Protein 1SH7 (pdb70)

Sequence (555 aa):
QSNAIWGLDRIDQRNLPLDRNYNANFDGFGVTAYVIDTGVNNNHEEFGGRSVSGYDFVDNDADSSDCNGHGTHVAGTIGGSQYGVAKNVNIVGVRVLSCSGSGTTSGVISGVDWVAQNASGPSVANMSLGGGQSTALDSAVQGAIQSGVSFMLAAGNSNADACNTSPARVPSGVTVGSTTSSDSRSSFSNWGSCVDLFAPGSQIKSAWYDGGYKTISGTSMATPHVAGVAALYLQENNGLTPLQLTGLLNSRASENKVSDTRGTTNKLLYSLADSGCEPDCQSNAIWGLDRIDQRNLPLDRNYNANFDGFGVTAYVIDTGVNNNHEEFGGRSVSGYDFVDNDADSSDCNGHGTHVAGTIGGSQYGVAKNVNIVGVRVLSCSGSGTTSGVISGVDWVAQNASGPSVANMSLGGGQSTALDSAVQGAIQSGVSFMLAAGNSNADACNTSPARVPSGVTVGSTTSSDSRSSFSNWGSCVDLFAPGSQIKSAWYDGGYKTISGTSMATPHVAGVAALYLQENNGLTPLQLLTGLLNSRASENKVSDTRGTTNKLLYSLAD

B-factor: mean 14.96, std 6.91, range [2.0, 57.79]

Structure (mmCIF, N/CA/C/O backbone):
data_1SH7
#
_entry.id   1SH7
#
_cell.length_a   43.212
_cell.length_b   36.881
_cell.length_c   140.488
_cell.angle_alpha   90.00
_cell.angle_beta   97.80
_cell.angle_gamma   90.00
#
_symmetry.space_group_name_H-M   'P 1 21 1'
#
loop_
_entity.id
_entity.type
_entity.pdbx_description
1 polymer 'extracellular subtilisin-like serine proteinase'
2 non-polymer 'CALCIUM ION'
3 non-polymer 'phenylmethanesulfonic acid'
4 water water
#
loop_
_atom_site.group_PDB
_atom_site.id
_atom_site.type_symbol
_atom_site.label_atom_id
_atom_site.label_alt_id
_atom_site.label_comp_id
_atom_site.label_asym_id
_atom_site.label_entity_id
_atom_site.label_seq_id
_atom_site.pdbx_PDB_ins_code
_atom_site.Cartn_x
_atom_site.Cartn_y
_atom_site.Cartn_z
_atom_site.occupancy
_atom_site.B_iso_or_equiv
_atom_site.auth_seq_id
_atom_site.auth_comp_id
_atom_site.auth_asym_id
_atom_site.auth_atom_id
_atom_site.pdbx_PDB_model_num
ATOM 1 N N . GLN A 1 1 ? -21.534 -4.564 41.388 0.50 28.54 1 GLN A N 1
ATOM 2 C CA . GLN A 1 1 ? -23.001 -4.476 41.700 0.50 28.69 1 GLN A CA 1
ATOM 3 C C . GLN A 1 1 ? -23.533 -5.807 42.257 0.50 28.39 1 GLN A C 1
ATOM 4 O O . GLN A 1 1 ? -23.650 -5.961 43.465 1.00 27.80 1 GLN A O 1
ATOM 10 N N . SER A 1 2 ? -23.880 -6.746 41.371 0.50 28.00 2 SER A N 1
ATOM 11 C CA . SER A 1 2 ? -24.212 -8.123 41.764 0.50 27.61 2 SER A CA 1
ATOM 12 C C . SER A 1 2 ? -23.091 -9.028 41.275 0.50 26.64 2 SER A C 1
ATOM 13 O O . SER A 1 2 ? -22.206 -8.562 40.553 0.50 27.84 2 SER A O 1
ATOM 16 N N . ASN A 1 3 ? -23.119 -10.307 41.659 1.00 25.11 3 ASN A N 1
ATOM 17 C CA . ASN A 1 3 ? -21.969 -11.198 41.494 1.00 24.12 3 ASN A CA 1
ATOM 18 C C . ASN A 1 3 ? -20.722 -10.621 42.250 1.00 21.60 3 ASN A C 1
ATOM 19 O O . ASN A 1 3 ? -19.559 -10.872 41.858 1.00 21.07 3 ASN A O 1
ATOM 24 N N . ALA A 1 4 ? -20.971 -9.834 43.306 1.00 18.57 4 ALA A N 1
ATOM 25 C CA . ALA A 1 4 ? -19.900 -9.108 43.964 1.00 16.29 4 ALA A CA 1
ATOM 26 C C . ALA A 1 4 ? -19.003 -10.090 44.679 1.00 14.40 4 ALA A C 1
ATOM 27 O O . ALA A 1 4 ? -19.463 -11.091 45.195 1.00 13.36 4 ALA A O 1
ATOM 29 N N . ILE A 1 5 ? -17.710 -9.817 44.652 1.00 12.33 5 ILE A N 1
ATOM 30 C CA . ILE A 1 5 ? -16.743 -10.615 45.369 1.00 11.66 5 ILE A CA 1
ATOM 31 C C . ILE A 1 5 ? -16.921 -10.330 46.840 1.00 10.80 5 ILE A C 1
ATOM 32 O O . ILE A 1 5 ? -17.528 -9.311 47.223 1.00 10.57 5 ILE A O 1
ATOM 37 N N . TRP A 1 6 ? -16.431 -11.242 47.670 1.00 10.67 6 TRP A N 1
ATOM 38 C CA . TRP A 1 6 ? -16.924 -11.293 49.062 1.00 10.54 6 TRP A CA 1
ATOM 39 C C . TRP A 1 6 ? -16.551 -10.097 49.916 1.00 9.86 6 TRP A C 1
ATOM 40 O O . TRP A 1 6 ? -17.309 -9.730 50.786 1.00 10.17 6 TRP A O 1
ATOM 51 N N . GLY A 1 7 ? -15.377 -9.520 49.707 1.00 11.41 7 GLY A N 1
ATOM 52 C CA . GLY A 1 7 ? -14.909 -8.379 50.512 1.00 10.70 7 GLY A CA 1
ATOM 53 C C . GLY A 1 7 ? -15.814 -7.178 50.359 1.00 11.15 7 GLY A C 1
ATOM 54 O O . GLY A 1 7 ? -16.277 -6.573 51.345 1.00 11.00 7 GLY A O 1
ATOM 55 N N . LEU A 1 8 ? -16.122 -6.867 49.100 1.00 10.34 8 LEU A N 1
ATOM 56 C CA . LEU A 1 8 ? -17.049 -5.799 48.796 1.00 10.31 8 LEU A CA 1
ATOM 57 C C . LEU A 1 8 ? -18.437 -6.134 49.341 1.00 10.26 8 LEU A C 1
ATOM 58 O O . LEU A 1 8 ? -19.112 -5.292 49.947 1.00 9.48 8 LEU A O 1
ATOM 63 N N . ASP A 1 9 ? -18.848 -7.377 49.115 1.00 10.33 9 ASP A N 1
ATOM 64 C CA . ASP A 1 9 ? -20.121 -7.914 49.576 1.00 10.31 9 ASP A CA 1
ATOM 65 C C . ASP A 1 9 ? -20.278 -7.740 51.094 1.00 10.46 9 ASP A C 1
ATOM 66 O O . ASP A 1 9 ? -21.348 -7.352 51.583 1.00 11.19 9 ASP A O 1
ATOM 71 N N . ARG A 1 10 ? -19.221 -8.015 51.837 1.00 9.33 10 ARG A N 1
ATOM 72 C CA . ARG A 1 10 ? -19.263 -7.921 53.286 1.00 9.32 10 ARG A CA 1
ATOM 73 C C . ARG A 1 10 ? -19.416 -6.502 53.871 1.00 8.91 10 ARG A C 1
ATOM 74 O O . ARG A 1 10 ? -20.028 -6.342 54.913 1.00 8.52 10 ARG A O 1
ATOM 82 N N . ILE A 1 11 ? -18.839 -5.492 53.238 1.00 9.30 11 ILE A N 1
ATOM 83 C CA . ILE A 1 11 ? -18.640 -4.220 53.920 1.00 10.34 11 ILE A CA 1
ATOM 84 C C . ILE A 1 11 ? -19.860 -3.316 53.823 1.00 10.83 11 ILE A C 1
ATOM 85 O O . ILE A 1 11 ? -19.904 -2.339 54.529 1.00 10.74 11 ILE A O 1
ATOM 90 N N . ASP A 1 12 ? -20.835 -3.652 52.966 1.00 11.45 12 ASP A N 1
ATOM 91 C CA . ASP A 1 12 ? -22.102 -2.901 52.878 1.00 11.33 12 ASP A CA 1
ATOM 92 C C . ASP A 1 12 ? -23.265 -3.484 53.713 1.00 11.32 12 ASP A C 1
ATOM 93 O O . ASP A 1 12 ? -24.425 -3.139 53.456 1.00 12.06 12 ASP A O 1
ATOM 98 N N . GLN A 1 13 ? -22.951 -4.348 54.684 1.00 10.88 13 GLN A N 1
ATOM 99 C CA . GLN A 1 13 ? -23.954 -5.010 55.524 1.00 10.50 13 GLN A CA 1
ATOM 100 C C . GLN A 1 13 ? -23.371 -5.349 56.878 1.00 10.48 13 GLN A C 1
ATOM 101 O O . GLN A 1 13 ? -22.145 -5.489 57.048 1.00 8.61 13 GLN A O 1
ATOM 107 N N . ARG A 1 14 ? -24.268 -5.439 57.851 1.00 10.49 14 ARG A N 1
ATOM 108 C CA . ARG A 1 14 ? -23.907 -5.636 59.245 1.00 10.69 14 ARG A CA 1
ATOM 109 C C . ARG A 1 14 ? -23.578 -7.094 59.544 1.00 10.21 14 ARG A C 1
ATOM 110 O O . ARG A 1 14 ? -22.598 -7.382 60.191 1.00 9.04 14 ARG A O 1
ATOM 118 N N . ASN A 1 15 ? -24.414 -8.021 59.061 1.00 10.41 15 ASN A N 1
ATOM 119 C CA . ASN A 1 15 ? -24.361 -9.399 59.518 1.00 10.34 15 ASN A CA 1
ATOM 120 C C . ASN A 1 15 ? -24.199 -10.388 58.380 1.00 9.94 15 ASN A C 1
ATOM 121 O O . ASN A 1 15 ? -24.563 -10.116 57.264 1.00 9.34 15 ASN A O 1
ATOM 126 N N . LEU A 1 16 ? -23.674 -11.561 58.667 1.00 10.59 16 LEU A N 1
ATOM 127 C CA . LEU A 1 16 ? -23.750 -12.644 57.688 1.00 12.13 16 LEU A CA 1
ATOM 128 C C . LEU A 1 16 ? -25.207 -13.156 57.730 1.00 12.98 16 LEU A C 1
ATOM 129 O O . LEU A 1 16 ? -25.898 -12.915 58.721 1.00 13.24 16 LEU A O 1
ATOM 134 N N . PRO A 1 17 ? -25.687 -13.835 56.692 1.00 14.34 17 PRO A N 1
ATOM 135 C CA . PRO A 1 17 ? -24.905 -14.236 55.510 1.00 14.37 17 PRO A CA 1
ATOM 136 C C . PRO A 1 17 ? -24.682 -13.143 54.476 1.00 13.28 17 PRO A C 1
ATOM 137 O O . PRO A 1 17 ? -25.430 -12.155 54.439 1.00 14.69 17 PRO A O 1
ATOM 141 N N . LEU A 1 18 ? -23.663 -13.327 53.629 1.00 12.76 18 LEU A N 1
ATOM 142 C CA . LEU A 1 18 ? -23.440 -12.504 52.440 1.00 12.63 18 LEU A CA 1
ATOM 143 C C . LEU A 1 18 ? -24.620 -12.569 51.479 1.00 12.62 18 LEU A C 1
ATOM 144 O O . LEU A 1 18 ? -25.325 -13.568 51.426 1.00 11.86 18 LEU A O 1
ATOM 149 N N . ASP A 1 19 ? -24.881 -11.497 50.742 1.00 12.24 19 ASP A N 1
ATOM 150 C CA . ASP A 1 19 ? -26.004 -11.484 49.790 1.00 13.12 19 ASP A CA 1
ATOM 151 C C . ASP A 1 19 ? -25.591 -11.329 48.330 1.00 13.48 19 ASP A C 1
ATOM 152 O O . ASP A 1 19 ? -26.441 -11.126 47.450 1.00 12.75 19 ASP A O 1
ATOM 157 N N . ARG A 1 20 ? -24.291 -11.465 48.081 1.00 13.45 20 ARG A N 1
ATOM 158 C CA . ARG A 1 20 ? -23.695 -11.341 46.758 1.00 14.42 20 ARG A CA 1
ATOM 159 C C . ARG A 1 20 ? -23.870 -9.962 46.100 1.00 14.00 20 ARG A C 1
ATOM 160 O O . ARG A 1 20 ? -23.777 -9.818 44.895 1.00 15.37 20 ARG A O 1
ATOM 168 N N . ASN A 1 21 ? -24.120 -8.946 46.911 1.00 13.84 21 ASN A N 1
ATOM 169 C CA . ASN A 1 21 ? -24.370 -7.610 46.415 1.00 14.24 21 ASN A CA 1
ATOM 170 C C . ASN A 1 21 ? -23.447 -6.651 47.132 1.00 12.50 21 ASN A C 1
ATOM 171 O O . ASN A 1 21 ? -23.210 -6.809 48.337 1.00 12.35 21 ASN A O 1
ATOM 176 N N . TYR A 1 22 ? -22.914 -5.685 46.394 1.00 11.83 22 TYR A N 1
ATOM 177 C CA . TYR A 1 22 ? -22.225 -4.519 46.979 1.00 11.88 22 TYR A CA 1
ATOM 178 C C . TYR A 1 22 ? -23.004 -3.262 46.543 1.00 11.86 22 TYR A C 1
ATOM 179 O O . TYR A 1 22 ? -22.995 -2.883 45.375 1.00 11.20 22 TYR A O 1
ATOM 188 N N . ASN A 1 23 ? -23.650 -2.637 47.509 1.00 12.35 23 ASN A N 1
ATOM 189 C CA . ASN A 1 23 ? -24.446 -1.448 47.312 1.00 13.37 23 ASN A CA 1
ATOM 190 C C . ASN A 1 23 ? -23.587 -0.265 47.707 1.00 13.65 23 ASN A C 1
ATOM 191 O O . ASN A 1 23 ? -22.839 -0.331 48.665 1.00 11.79 23 ASN A O 1
ATOM 196 N N . ALA A 1 24 ? -23.713 0.818 46.972 1.00 13.38 24 ALA A N 1
ATOM 197 C CA . ALA A 1 24 ? -22.948 2.040 47.255 1.00 14.15 24 ALA A CA 1
ATOM 198 C C . ALA A 1 24 ? -23.784 3.281 46.894 1.00 14.06 24 ALA A C 1
ATOM 199 O O . ALA A 1 24 ? -24.539 3.289 45.910 1.00 12.96 24 ALA A O 1
ATOM 201 N N . ASN A 1 25 ? -23.618 4.311 47.705 1.00 14.11 25 ASN A N 1
ATOM 202 C CA . ASN A 1 25 ? -24.250 5.616 47.520 1.00 14.87 25 ASN A CA 1
ATOM 203 C C . ASN A 1 25 ? -23.264 6.674 46.981 1.00 14.93 25 ASN A C 1
ATOM 204 O O . ASN A 1 25 ? -23.644 7.766 46.568 1.00 14.61 25 ASN A O 1
ATOM 209 N N . PHE A 1 26 ? -21.983 6.327 47.005 1.00 14.64 26 PHE A N 1
ATOM 210 C CA . PHE A 1 26 ? -20.903 7.195 46.572 1.00 14.24 26 PHE A CA 1
ATOM 211 C C . PHE A 1 26 ? -19.916 6.316 45.820 1.00 13.52 26 PHE A C 1
ATOM 212 O O . PHE A 1 26 ? -19.960 5.090 45.924 1.00 12.07 26 PHE A O 1
ATOM 220 N N . ASP A 1 27 ? -19.028 6.942 45.071 1.00 12.78 27 ASP A N 1
ATOM 221 C CA . ASP A 1 27 ? -17.988 6.198 44.338 1.00 13.44 27 ASP A CA 1
ATOM 222 C C . ASP A 1 27 ? -16.568 6.824 44.356 1.00 12.58 27 ASP A C 1
ATOM 223 O O . ASP A 1 27 ? -15.708 6.375 43.644 1.00 12.52 27 ASP A O 1
ATOM 228 N N . GLY A 1 28 ? -16.330 7.846 45.164 1.00 12.79 28 GLY A N 1
ATOM 229 C CA . GLY A 1 28 ? -14.989 8.414 45.289 1.00 13.07 28 GLY A CA 1
ATOM 230 C C . GLY A 1 28 ? -14.735 9.494 44.271 1.00 13.19 28 GLY A C 1
ATOM 231 O O . GLY A 1 28 ? -13.631 10.036 44.183 1.00 12.49 28 GLY A O 1
ATOM 232 N N . PHE A 1 29 ? -15.769 9.836 43.509 1.00 14.63 29 PHE A N 1
ATOM 233 C CA . PHE A 1 29 ? -15.665 10.955 42.563 1.00 15.80 29 PHE A CA 1
ATOM 234 C C . PHE A 1 29 ? -15.119 12.232 43.258 1.00 14.71 29 PHE A C 1
ATOM 235 O O . PHE A 1 29 ? -15.574 12.632 44.320 1.00 14.19 29 PHE A O 1
ATOM 243 N N . GLY A 1 30 ? -14.098 12.818 42.661 1.00 14.03 30 GLY A N 1
ATOM 244 C CA . GLY A 1 30 ? -13.458 14.008 43.209 1.00 14.59 30 GLY A CA 1
ATOM 245 C C . GLY A 1 30 ? -12.510 13.770 44.369 1.00 14.24 30 GLY A C 1
ATOM 246 O O . GLY A 1 30 ? -12.116 14.721 45.024 1.00 14.76 30 GLY A O 1
ATOM 247 N N . VAL A 1 31 ? -12.160 12.512 44.633 1.00 13.10 31 VAL A N 1
ATOM 248 C CA . VAL A 1 31 ? -11.278 12.147 45.734 1.00 13.02 31 VAL A CA 1
ATOM 249 C C . VAL A 1 31 ? -10.073 11.431 45.113 1.00 12.92 31 VAL A C 1
ATOM 250 O O . VAL A 1 31 ? -10.163 10.857 44.016 1.00 13.03 31 VAL A O 1
ATOM 254 N N . THR A 1 32 ? -8.924 11.533 45.760 1.00 12.88 32 THR A N 1
ATOM 255 C CA . THR A 1 32 ? -7.722 10.932 45.234 1.00 11.49 32 THR A CA 1
ATOM 256 C C . THR A 1 32 ? -7.141 10.021 46.318 1.00 11.28 32 THR A C 1
ATOM 257 O O . THR A 1 32 ? -7.028 10.432 47.468 1.00 11.98 32 THR A O 1
ATOM 261 N N . ALA A 1 33 ? -6.793 8.799 45.929 1.00 10.82 33 ALA A N 1
ATOM 262 C CA . ALA A 1 33 ? -6.138 7.845 46.816 1.00 10.86 33 ALA A CA 1
ATOM 263 C C . ALA A 1 33 ? -4.705 7.715 46.370 1.00 10.59 33 ALA A C 1
ATOM 264 O O . ALA A 1 33 ? -4.469 7.399 45.202 1.00 8.99 33 ALA A O 1
ATOM 266 N N . TYR A 1 34 ? -3.781 7.935 47.315 1.00 10.42 34 TYR A N 1
ATOM 267 C CA . TYR A 1 34 ? -2.351 7.830 47.080 1.00 10.51 34 TYR A CA 1
ATOM 268 C C . TYR A 1 34 ? -1.893 6.458 47.557 1.00 10.62 34 TYR A C 1
ATOM 269 O O . TYR A 1 34 ? -2.010 6.151 48.740 1.00 10.85 34 TYR A O 1
ATOM 278 N N . VAL A 1 35 ? -1.407 5.635 46.629 1.00 10.14 35 VAL A N 1
ATOM 279 C CA . VAL A 1 35 ? -1.057 4.252 46.914 1.00 10.22 35 VAL A CA 1
ATOM 280 C C . VAL A 1 35 ? 0.438 4.145 47.054 1.00 9.85 35 VAL A C 1
ATOM 281 O O . VAL A 1 35 ? 1.167 4.271 46.063 1.00 10.06 35 VAL A O 1
ATOM 285 N N . ILE A 1 36 ? 0.898 4.000 48.304 1.00 9.75 36 ILE A N 1
ATOM 286 C CA . ILE A 1 36 ? 2.320 4.016 48.632 1.00 9.75 36 ILE A CA 1
ATOM 287 C C . ILE A 1 36 ? 2.721 2.552 48.702 1.00 10.42 36 ILE A C 1
ATOM 288 O O . ILE A 1 36 ? 2.420 1.858 49.650 1.00 9.01 36 ILE A O 1
ATOM 293 N N . ASP A 1 37 ? 3.383 2.082 47.666 1.00 9.93 37 ASP A N 1
ATOM 294 C CA . ASP A 1 37 ? 3.511 0.649 47.471 1.00 11.46 37 ASP A CA 1
ATOM 295 C C . ASP A 1 37 ? 4.554 0.333 46.382 1.00 11.70 37 ASP A C 1
ATOM 296 O O . ASP A 1 37 ? 5.521 1.082 46.231 1.00 10.32 37 ASP A O 1
ATOM 301 N N . THR A 1 38 ? 4.339 -0.756 45.624 1.00 11.65 38 THR A N 1
ATOM 302 C CA . THR A 1 38 ? 5.263 -1.177 44.576 1.00 11.50 38 THR A CA 1
ATOM 303 C C . THR A 1 38 ? 5.034 -0.489 43.245 1.00 11.28 38 THR A C 1
ATOM 304 O O . THR A 1 38 ? 5.624 -0.866 42.230 1.00 12.62 38 THR A O 1
ATOM 308 N N . GLY A 1 39 ? 4.148 0.496 43.228 1.00 11.08 39 GLY A N 1
ATOM 309 C CA . GLY A 1 39 ? 3.716 1.136 42.020 1.00 9.98 39 GLY A CA 1
ATOM 310 C C . GLY A 1 39 ? 2.297 0.722 41.689 1.00 10.70 39 GLY A C 1
ATOM 311 O O . GLY A 1 39 ? 1.692 -0.080 42.404 1.00 10.34 39 GLY A O 1
ATOM 312 N N . VAL A 1 40 ? 1.765 1.268 40.597 1.00 11.31 40 VAL A N 1
ATOM 313 C CA . VAL A 1 40 ? 0.437 0.883 40.064 1.00 11.75 40 VAL A CA 1
ATOM 314 C C . VAL A 1 40 ? 0.566 0.806 38.532 1.00 12.56 40 VAL A C 1
ATOM 315 O O . VAL A 1 40 ? 1.165 1.694 37.901 1.00 13.29 40 VAL A O 1
ATOM 319 N N . ASN A 1 41 ? 0.001 -0.247 37.947 1.00 12.59 41 ASN A N 1
ATOM 320 C CA . ASN A 1 41 ? -0.147 -0.372 36.508 1.00 12.98 41 ASN A CA 1
ATOM 321 C C . ASN A 1 41 ? -1.262 0.576 36.070 1.00 13.15 41 ASN A C 1
ATOM 322 O O . ASN A 1 41 ? -2.431 0.255 36.175 1.00 12.80 41 ASN A O 1
ATOM 327 N N . ASN A 1 42 ? -0.882 1.781 35.637 1.00 14.35 42 ASN A N 1
ATOM 328 C CA . ASN A 1 42 ? -1.865 2.801 35.210 1.00 15.17 42 ASN A CA 1
ATOM 329 C C . ASN A 1 42 ? -2.736 2.359 34.044 1.00 16.09 42 ASN A C 1
ATOM 330 O O . ASN A 1 42 ? -3.870 2.812 33.913 1.00 18.18 42 ASN A O 1
ATOM 335 N N . ASN A 1 43 ? -2.232 1.452 33.228 1.00 17.07 43 ASN A N 1
ATOM 336 C CA . ASN A 1 43 ? -2.963 0.986 32.065 1.00 17.61 43 ASN A CA 1
ATOM 337 C C . ASN A 1 43 ? -3.931 -0.185 32.329 1.00 17.32 43 ASN A C 1
ATOM 338 O O . ASN A 1 43 ? -4.602 -0.649 31.408 1.00 17.37 43 ASN A O 1
ATOM 343 N N . HIS A 1 44 ? -4.009 -0.653 33.573 1.00 15.44 44 HIS A N 1
ATOM 344 C CA . HIS A 1 44 ? -4.884 -1.763 33.891 1.00 14.02 44 HIS A CA 1
ATOM 345 C C . HIS A 1 44 ? -6.339 -1.391 33.568 1.00 13.89 44 HIS A C 1
ATOM 346 O O . HIS A 1 44 ? -6.772 -0.264 33.826 1.00 14.14 44 HIS A O 1
ATOM 353 N N . GLU A 1 45 ? -7.100 -2.338 33.029 1.00 14.68 45 GLU A N 1
ATOM 354 C CA . GLU A 1 45 ? -8.483 -2.044 32.607 1.00 15.08 45 GLU A CA 1
ATOM 355 C C . GLU A 1 45 ? -9.395 -1.657 33.760 1.00 14.87 45 GLU A C 1
ATOM 356 O O . GLU A 1 45 ? -10.426 -1.012 33.572 1.00 15.39 45 GLU A O 1
ATOM 362 N N . GLU A 1 46 ? -9.041 -2.068 34.960 1.00 14.67 46 GLU A N 1
ATOM 363 C CA . GLU A 1 46 ? -9.851 -1.749 36.138 1.00 14.75 46 GLU A CA 1
ATOM 364 C C . GLU A 1 46 ? -9.918 -0.264 36.424 1.00 14.81 46 GLU A C 1
ATOM 365 O O . GLU A 1 46 ? -10.851 0.199 37.079 1.00 15.48 46 GLU A O 1
ATOM 371 N N . PHE A 1 47 ? -8.923 0.501 35.970 1.00 14.15 47 PHE A N 1
ATOM 372 C CA . PHE A 1 47 ? -8.901 1.891 36.336 1.00 15.11 47 PHE A CA 1
ATOM 373 C C . PHE A 1 47 ? -9.581 2.813 35.333 1.00 15.41 47 PHE A C 1
ATOM 374 O O . PHE A 1 47 ? -9.929 3.923 35.700 1.00 15.95 47 PHE A O 1
ATOM 382 N N . GLY A 1 48 ? -9.769 2.374 34.090 1.00 16.50 48 GLY A N 1
ATOM 383 C CA . GLY A 1 48 ? -10.400 3.210 33.081 1.00 16.77 48 GLY A CA 1
ATOM 384 C C . GLY A 1 48 ? -9.824 4.626 33.000 1.00 16.92 48 GLY A C 1
ATOM 385 O O . GLY A 1 48 ? -10.580 5.610 32.949 1.00 17.87 48 GLY A O 1
ATOM 386 N N . GLY A 1 49 ? -8.496 4.749 33.046 1.00 15.82 49 GLY A N 1
ATOM 387 C CA . GLY A 1 49 ? -7.855 6.049 32.994 1.00 15.65 49 GLY A CA 1
ATOM 388 C C . GLY A 1 49 ? -7.756 6.878 34.266 1.00 15.26 49 GLY A C 1
ATOM 389 O O . GLY A 1 49 ? -7.105 7.925 34.256 1.00 15.24 49 GLY A O 1
ATOM 390 N N . ARG A 1 50 ? -8.332 6.408 35.372 1.00 15.14 50 ARG A N 1
ATOM 391 C CA . ARG A 1 50 ? -8.312 7.138 36.650 1.00 15.08 50 ARG A CA 1
ATOM 392 C C . ARG A 1 50 ? -7.010 6.985 37.444 1.00 15.41 50 ARG A C 1
ATOM 393 O O . ARG A 1 50 ? -6.820 7.645 38.465 1.00 16.34 50 ARG A O 1
ATOM 401 N N . SER A 1 51 ? -6.137 6.093 37.005 1.00 15.55 51 SER A N 1
ATOM 402 C CA . SER A 1 51 ? -4.801 5.991 37.590 1.00 15.23 51 SER A CA 1
ATOM 403 C C . SER A 1 51 ? -3.698 6.746 36.810 1.00 15.38 51 SER A C 1
ATOM 404 O O . SER A 1 51 ? -3.594 6.624 35.577 1.00 15.21 51 SER A O 1
ATOM 407 N N . VAL A 1 52 ? -2.874 7.518 37.527 1.00 14.48 52 VAL A N 1
ATOM 408 C CA . VAL A 1 52 ? -1.697 8.164 36.941 1.00 14.80 52 VAL A CA 1
ATOM 409 C C . VAL A 1 52 ? -0.489 7.976 37.876 1.00 14.61 52 VAL A C 1
ATOM 410 O O . VAL A 1 52 ? -0.634 7.660 39.060 1.00 14.02 52 VAL A O 1
ATOM 414 N N . SER A 1 53 ? 0.703 8.167 37.339 1.00 14.61 53 SER A N 1
ATOM 415 C CA . SER A 1 53 ? 1.915 8.066 38.121 1.00 14.21 53 SER A CA 1
ATOM 416 C C . SER A 1 53 ? 2.043 9.287 39.064 1.00 13.87 53 SER A C 1
ATOM 417 O O . SER A 1 53 ? 1.615 10.399 38.743 1.00 13.36 53 SER A O 1
ATOM 420 N N . GLY A 1 54 ? 2.643 9.069 40.221 1.00 12.68 54 GLY A N 1
ATOM 421 C CA . GLY A 1 54 ? 2.929 10.142 41.155 1.00 12.33 54 GLY A CA 1
ATOM 422 C C . GLY A 1 54 ? 4.428 10.420 41.068 1.00 12.44 54 GLY A C 1
ATOM 423 O O . GLY A 1 54 ? 4.884 11.333 40.357 1.00 10.42 54 GLY A O 1
ATOM 424 N N . TYR A 1 55 ? 5.189 9.612 41.803 1.00 12.38 55 TYR A N 1
ATOM 425 C CA . TYR A 1 55 ? 6.636 9.594 41.702 1.00 12.42 55 TYR A CA 1
ATOM 426 C C . TYR A 1 55 ? 7.163 8.200 42.060 1.00 12.55 55 TYR A C 1
ATOM 427 O O . TYR A 1 55 ? 6.528 7.463 42.828 1.00 13.38 55 TYR A O 1
ATOM 436 N N . ASP A 1 56 ? 8.314 7.838 41.487 1.00 12.67 56 ASP A N 1
ATOM 437 C CA . ASP A 1 56 ? 9.017 6.568 41.795 1.00 12.48 56 ASP A CA 1
ATOM 438 C C . ASP A 1 56 ? 10.313 6.810 42.602 1.00 12.81 56 ASP A C 1
ATOM 439 O O . ASP A 1 56 ? 11.341 7.175 42.037 1.00 12.42 56 ASP A O 1
ATOM 444 N N . PHE A 1 57 ? 10.268 6.571 43.905 1.00 12.07 57 PHE A N 1
ATOM 445 C CA . PHE A 1 57 ? 11.420 6.766 44.781 1.00 13.27 57 PHE A CA 1
ATOM 446 C C . PHE A 1 57 ? 12.384 5.585 44.855 1.00 13.17 57 PHE A C 1
ATOM 447 O O . PHE A 1 57 ? 13.389 5.664 45.547 1.00 14.35 57 PHE A O 1
ATOM 455 N N . VAL A 1 58 ? 12.028 4.483 44.210 1.00 13.65 58 VAL A N 1
ATOM 456 C CA . VAL A 1 58 ? 12.908 3.340 44.097 1.00 13.14 58 VAL A CA 1
ATOM 457 C C . VAL A 1 58 ? 13.950 3.677 43.022 1.00 13.76 58 VAL A C 1
ATOM 458 O O . VAL A 1 58 ? 15.147 3.569 43.232 1.00 13.30 58 VAL A O 1
ATOM 462 N N . ASP A 1 59 ? 13.502 4.121 41.862 1.00 14.02 59 ASP A N 1
ATOM 463 C CA . ASP A 1 59 ? 14.427 4.403 40.762 1.00 15.73 59 ASP A CA 1
ATOM 464 C C . ASP A 1 59 ? 14.639 5.899 40.454 1.00 16.12 59 ASP A C 1
ATOM 465 O O . ASP A 1 59 ? 15.316 6.255 39.486 1.00 16.16 59 ASP A O 1
ATOM 470 N N . ASN A 1 60 ? 14.049 6.756 41.281 1.00 17.13 60 ASN A N 1
ATOM 471 C CA . ASN A 1 60 ? 14.056 8.204 41.064 1.00 17.78 60 ASN A CA 1
ATOM 472 C C . ASN A 1 60 ? 13.688 8.582 39.638 1.00 16.33 60 ASN A C 1
ATOM 473 O O . ASN A 1 60 ? 14.486 9.119 38.885 1.00 16.60 60 ASN A O 1
ATOM 478 N N . ASP A 1 61 ? 12.436 8.306 39.293 1.00 16.09 61 ASP A N 1
ATOM 479 C CA . ASP A 1 61 ? 11.908 8.617 37.979 1.00 15.44 61 ASP A CA 1
ATOM 480 C C . ASP A 1 61 ? 10.401 8.941 38.098 1.00 15.52 61 ASP A C 1
ATOM 481 O O . ASP A 1 61 ? 9.840 8.880 39.205 1.00 14.27 61 ASP A O 1
ATOM 486 N N . ALA A 1 62 ? 9.800 9.336 36.987 1.00 15.54 62 ALA A N 1
ATOM 487 C CA . ALA A 1 62 ? 8.420 9.860 36.975 1.00 16.20 62 ALA A CA 1
ATOM 488 C C . ALA A 1 62 ? 7.361 8.814 36.687 1.00 15.05 62 ALA A C 1
ATOM 489 O O . ALA A 1 62 ? 6.174 9.147 36.602 1.00 16.32 62 ALA A O 1
ATOM 491 N N . ASP A 1 63 ? 7.775 7.560 36.521 1.00 14.63 63 ASP A N 1
ATOM 492 C CA . ASP A 1 63 ? 6.910 6.489 36.078 1.00 13.69 63 ASP A CA 1
ATOM 493 C C . ASP A 1 63 ? 6.799 5.455 37.209 1.00 13.28 63 ASP A C 1
ATOM 494 O O . ASP A 1 63 ? 7.741 4.701 37.479 1.00 11.35 63 ASP A O 1
ATOM 499 N N . SER A 1 64 ? 5.659 5.478 37.892 1.00 13.28 64 SER A N 1
ATOM 500 C CA . SER A 1 64 ? 5.411 4.616 39.055 1.00 12.34 64 SER A CA 1
ATOM 501 C C . SER A 1 64 ? 4.750 3.312 38.675 1.00 12.49 64 SER A C 1
ATOM 502 O O . SER A 1 64 ? 4.016 2.702 39.493 1.00 10.57 64 SER A O 1
ATOM 505 N N . SER A 1 65 ? 5.045 2.833 37.465 1.00 12.12 65 SER A N 1
ATOM 506 C CA . SER A 1 65 ? 4.588 1.491 37.030 1.00 11.84 65 SER A CA 1
ATOM 507 C C . SER A 1 65 ? 5.016 0.417 38.032 1.00 11.95 65 SER A C 1
ATOM 508 O O . SER A 1 65 ? 6.020 0.564 38.693 1.00 10.91 65 SER A O 1
ATOM 511 N N . ASP A 1 66 ? 4.208 -0.635 38.138 1.00 11.40 66 ASP A N 1
ATOM 512 C CA . ASP A 1 66 ? 4.332 -1.703 39.112 1.00 11.54 66 ASP A CA 1
ATOM 513 C C . ASP A 1 66 ? 4.979 -2.911 38.413 1.00 11.69 66 ASP A C 1
ATOM 514 O O . ASP A 1 66 ? 4.457 -3.371 37.401 1.00 11.35 66 ASP A O 1
ATOM 519 N N . CYS A 1 67 ? 6.068 -3.429 38.971 1.00 11.19 67 CYS A N 1
ATOM 520 C CA . CYS A 1 67 ? 6.755 -4.647 38.465 1.00 13.01 67 CYS A CA 1
ATOM 521 C C . CYS A 1 67 ? 6.786 -5.805 39.496 1.00 12.88 67 CYS A C 1
ATOM 522 O O . CYS A 1 67 ? 7.589 -6.735 39.389 1.00 14.13 67 CYS A O 1
ATOM 525 N N . ASN A 1 68 ? 5.869 -5.731 40.463 1.00 11.91 68 ASN A N 1
ATOM 526 C CA . ASN A 1 68 ? 5.615 -6.746 41.473 1.00 11.46 68 ASN A CA 1
ATOM 527 C C . ASN A 1 68 ? 4.179 -7.332 41.470 1.00 10.88 68 ASN A C 1
ATOM 528 O O . ASN A 1 68 ? 4.025 -8.549 41.520 1.00 10.87 68 ASN A O 1
ATOM 533 N N . GLY A 1 69 ? 3.164 -6.470 41.478 1.00 9.96 69 GLY A N 1
ATOM 534 C CA . GLY A 1 69 ? 1.738 -6.817 41.458 1.00 9.49 69 GLY A CA 1
ATOM 535 C C . GLY A 1 69 ? 0.922 -6.282 42.655 1.00 9.69 69 GLY A C 1
ATOM 536 O O . GLY A 1 69 ? -0.266 -5.923 42.557 1.00 9.75 69 GLY A O 1
ATOM 537 N N . HIS A 1 70 ? 1.577 -6.224 43.794 1.00 10.40 70 HIS A N 1
ATOM 538 C CA . HIS A 1 70 ? 0.960 -5.894 45.078 1.00 10.76 70 HIS A CA 1
ATOM 539 C C . HIS A 1 70 ? 0.310 -4.499 45.054 1.00 11.17 70 HIS A C 1
ATOM 540 O O . HIS A 1 70 ? -0.852 -4.333 45.436 1.00 11.34 70 HIS A O 1
ATOM 547 N N . GLY A 1 71 ? 1.084 -3.506 44.623 1.00 10.78 71 GLY A N 1
ATOM 548 C CA . GLY A 1 71 ? 0.595 -2.145 44.477 1.00 10.44 71 GLY A CA 1
ATOM 549 C C . GLY A 1 71 ? -0.624 -2.005 43.591 1.00 10.08 71 GLY A C 1
ATOM 550 O O . GLY A 1 71 ? -1.576 -1.274 43.926 1.00 8.79 71 GLY A O 1
ATOM 551 N N . THR A 1 72 ? -0.602 -2.687 42.455 1.00 9.89 72 THR A N 1
ATOM 552 C CA . THR A 1 72 ? -1.732 -2.669 41.536 1.00 10.19 72 THR A CA 1
ATOM 553 C C . THR A 1 72 ? -2.957 -3.318 42.168 1.00 10.07 72 THR A C 1
ATOM 554 O O . THR A 1 72 ? -4.079 -2.847 41.987 1.00 9.44 72 THR A O 1
ATOM 558 N N . HIS A 1 73 ? -2.724 -4.410 42.883 1.00 10.14 73 HIS A N 1
ATOM 559 C CA . HIS A 1 73 ? -3.803 -5.190 43.491 1.00 10.25 73 HIS A CA 1
ATOM 560 C C . HIS A 1 73 ? -4.475 -4.343 44.581 1.00 10.80 73 HIS A C 1
ATOM 561 O O . HIS A 1 73 ? -5.692 -4.250 44.633 1.00 10.37 73 HIS A O 1
ATOM 568 N N . VAL A 1 74 ? -3.646 -3.668 45.376 1.00 10.44 74 VAL A N 1
ATOM 569 C CA . VAL A 1 74 ? -4.122 -2.755 46.413 1.00 10.59 74 VAL A CA 1
ATOM 570 C C . VAL A 1 74 ? -4.902 -1.618 45.781 1.00 10.66 74 VAL A C 1
ATOM 571 O O . VAL A 1 74 ? -6.011 -1.318 46.228 1.00 10.97 74 VAL A O 1
ATOM 575 N N . ALA A 1 75 ? -4.357 -0.994 44.728 1.00 10.63 75 ALA A N 1
ATOM 576 C CA . ALA A 1 75 ? -5.063 0.098 44.065 1.00 10.35 75 ALA A CA 1
ATOM 577 C C . ALA A 1 75 ? -6.378 -0.383 43.488 1.00 10.18 75 ALA A C 1
ATOM 578 O O . ALA A 1 75 ? -7.377 0.336 43.516 1.00 9.75 75 ALA A O 1
ATOM 580 N N . GLY A 1 76 ? -6.389 -1.610 42.972 1.00 9.49 76 GLY A N 1
ATOM 581 C CA . GLY A 1 76 ? -7.630 -2.172 42.448 1.00 10.01 76 GLY A CA 1
ATOM 582 C C . GLY A 1 76 ? -8.731 -2.337 43.498 1.00 9.81 76 GLY A C 1
ATOM 583 O O . GLY A 1 76 ? -9.917 -2.178 43.189 1.00 9.07 76 GLY A O 1
ATOM 584 N N . THR A 1 77 ? -8.358 -2.726 44.718 1.00 10.26 77 THR A N 1
ATOM 585 C CA . THR A 1 77 ? -9.328 -2.907 45.794 1.00 10.39 77 THR A CA 1
ATOM 586 C C . THR A 1 77 ? -9.898 -1.537 46.207 1.00 9.98 77 THR A C 1
ATOM 587 O O . THR A 1 77 ? -11.094 -1.399 46.434 1.00 8.25 77 THR A O 1
ATOM 591 N N . ILE A 1 78 ? -9.091 -0.483 46.170 1.00 11.01 78 ILE A N 1
ATOM 592 C CA . ILE A 1 78 ? -9.598 0.854 46.449 1.00 11.13 78 ILE A CA 1
ATOM 593 C C . ILE A 1 78 ? -10.543 1.295 45.340 1.00 11.60 78 ILE A C 1
ATOM 594 O O . ILE A 1 78 ? -11.649 1.774 45.621 1.00 12.99 78 ILE A O 1
ATOM 599 N N . GLY A 1 79 ? -10.101 1.132 44.088 1.00 11.15 79 GLY A N 1
ATOM 600 C CA . GLY A 1 79 ? -10.698 1.874 42.980 1.00 11.14 79 GLY A CA 1
ATOM 601 C C . GLY A 1 79 ? -11.013 1.166 41.677 1.00 10.69 79 GLY A C 1
ATOM 602 O O . GLY A 1 79 ? -11.453 1.803 40.735 1.00 13.17 79 GLY A O 1
ATOM 603 N N . GLY A 1 80 ? -10.8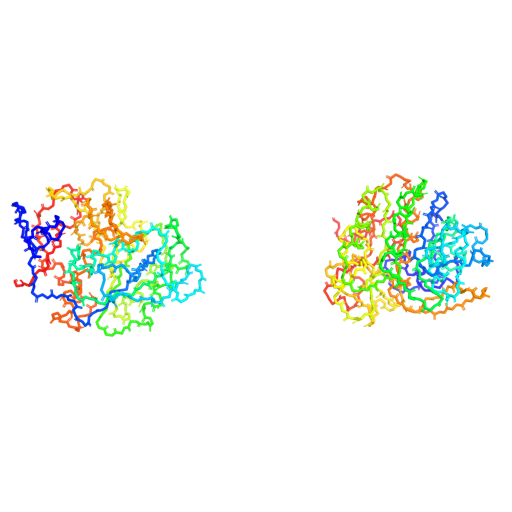01 -0.125 41.591 1.00 10.60 80 GLY A N 1
ATOM 604 C CA . GLY A 1 80 ? -11.127 -0.868 40.390 1.00 10.57 80 GLY A CA 1
ATOM 605 C C . GLY A 1 80 ? -12.605 -0.901 40.101 1.00 10.82 80 GLY A C 1
ATOM 606 O O . GLY A 1 80 ? -13.423 -1.000 40.999 1.00 10.44 80 GLY A O 1
ATOM 607 N N . SER A 1 81 ? -12.957 -0.820 38.820 1.00 12.20 81 SER A N 1
ATOM 608 C CA . SER A 1 81 ? -14.364 -0.878 38.412 1.00 12.59 81 SER A CA 1
ATOM 609 C C . SER A 1 81 ? -15.117 -2.146 38.894 1.00 13.01 81 SER A C 1
ATOM 610 O O . SER A 1 81 ? -16.229 -2.052 39.420 1.00 12.69 81 SER A O 1
ATOM 615 N N . GLN A 1 82 ? -14.537 -3.327 38.696 1.00 12.89 82 GLN A N 1
ATOM 616 C CA . GLN A 1 82 ? -15.242 -4.563 39.043 1.00 13.60 82 GLN A CA 1
ATOM 617 C C . GLN A 1 82 ? -15.002 -4.916 40.499 1.00 12.97 82 GLN A C 1
ATOM 618 O O . GLN A 1 82 ? -15.907 -5.371 41.187 1.00 11.77 82 GLN A O 1
ATOM 624 N N . TYR A 1 83 ? -13.757 -4.743 40.950 1.00 11.72 83 TYR A N 1
ATOM 625 C CA . TYR A 1 83 ? -13.348 -5.292 42.222 1.00 11.82 83 TYR A CA 1
ATOM 626 C C . TYR A 1 83 ? -12.971 -4.247 43.264 1.00 11.79 83 TYR A C 1
ATOM 627 O O . TYR A 1 83 ? -12.424 -4.602 44.294 1.00 11.41 83 TYR A O 1
ATOM 636 N N . GLY A 1 84 ? -13.338 -2.983 43.050 1.00 11.26 84 GLY A N 1
ATOM 637 C CA . GLY A 1 84 ? -12.977 -1.945 44.004 1.00 10.74 84 GLY A CA 1
ATOM 638 C C . GLY A 1 84 ? -14.156 -1.367 44.744 1.00 10.30 84 GLY A C 1
ATOM 639 O O . GLY A 1 84 ? -15.328 -1.481 44.312 1.00 9.96 84 GLY A O 1
ATOM 640 N N . VAL A 1 85 ? -13.834 -0.691 45.844 1.00 10.10 85 VAL A N 1
ATOM 641 C CA . VAL A 1 85 ? -14.830 -0.074 46.738 1.00 10.66 85 VAL A CA 1
ATOM 642 C C . VAL A 1 85 ? -15.400 1.247 46.180 1.00 10.76 85 VAL A C 1
ATOM 643 O O . VAL A 1 85 ? -16.608 1.513 46.263 1.00 12.43 85 VAL A O 1
ATOM 647 N N . ALA A 1 86 ? -14.509 2.091 45.674 1.00 11.73 86 ALA A N 1
ATOM 648 C CA . ALA A 1 86 ? -14.838 3.453 45.247 1.00 11.24 86 ALA A CA 1
ATOM 649 C C . ALA A 1 86 ? -14.519 3.521 43.761 1.00 12.30 86 ALA A C 1
ATOM 650 O O . ALA A 1 86 ? -13.352 3.780 43.353 1.00 12.69 86 ALA A O 1
ATOM 652 N N . LYS A 1 87 ? -15.550 3.245 42.961 1.00 12.81 87 LYS A N 1
ATOM 653 C CA . LYS A 1 87 ? -15.374 2.877 41.558 1.00 13.68 87 LYS A CA 1
ATOM 654 C C . LYS A 1 87 ? -15.106 4.051 40.593 1.00 14.61 87 LYS A C 1
ATOM 655 O O . LYS A 1 87 ? -14.784 3.838 39.409 1.00 15.43 87 LYS A O 1
ATOM 661 N N . ASN A 1 88 ? -15.160 5.286 41.107 1.00 13.61 88 ASN A N 1
ATOM 662 C CA . ASN A 1 88 ? -14.721 6.459 40.348 1.00 14.65 88 ASN A CA 1
ATOM 663 C C . ASN A 1 88 ? -13.705 7.332 41.036 1.00 13.15 88 ASN A C 1
ATOM 664 O O . ASN A 1 88 ? -13.580 8.519 40.734 1.00 14.19 88 ASN A O 1
ATOM 669 N N . VAL A 1 89 ? -12.929 6.735 41.939 1.00 12.58 89 VAL A N 1
ATOM 670 C CA . VAL A 1 89 ? -11.877 7.453 42.641 1.00 11.99 89 VAL A CA 1
ATOM 671 C C . VAL A 1 89 ? -10.689 7.685 41.707 1.00 11.45 89 VAL A C 1
ATOM 672 O O . VAL A 1 89 ? -10.501 6.971 40.728 1.00 10.63 89 VAL A O 1
ATOM 676 N N . ASN A 1 90 ? -9.923 8.727 41.985 1.00 11.45 90 ASN A N 1
ATOM 677 C CA . ASN A 1 90 ? -8.639 8.921 41.344 1.00 12.57 90 ASN A CA 1
ATOM 678 C C . ASN A 1 90 ? -7.559 8.166 42.097 1.00 12.19 90 ASN A C 1
ATOM 679 O O . ASN A 1 90 ? -7.547 8.138 43.337 1.00 11.60 90 ASN A O 1
ATOM 684 N N . ILE A 1 91 ? -6.636 7.555 41.351 1.00 11.56 91 ILE A N 1
ATOM 685 C CA . ILE A 1 91 ? -5.537 6.794 41.929 1.00 11.75 91 ILE A CA 1
ATOM 686 C C . ILE A 1 91 ? -4.222 7.448 41.514 1.00 10.94 91 ILE A C 1
ATOM 687 O O . ILE A 1 91 ? -4.064 7.763 40.328 1.00 10.69 91 ILE A O 1
ATOM 692 N N . VAL A 1 92 ? -3.292 7.603 42.464 1.00 10.81 92 VAL A N 1
ATOM 693 C CA . VAL A 1 92 ? -1.950 8.082 42.205 1.00 10.82 92 VAL A CA 1
ATOM 694 C C . VAL A 1 92 ? -0.943 7.091 42.758 1.00 11.55 92 VAL A C 1
ATOM 695 O O . VAL A 1 92 ? -1.009 6.738 43.958 1.00 11.68 92 VAL A O 1
ATOM 699 N N . GLY A 1 93 ? -0.010 6.638 41.900 1.00 10.93 93 GLY A N 1
ATOM 700 C CA . GLY A 1 93 ? 1.046 5.694 42.291 1.00 11.69 93 GLY A CA 1
ATOM 701 C C . GLY A 1 93 ? 2.223 6.377 42.960 1.00 11.69 93 GLY A C 1
ATOM 702 O O . GLY A 1 93 ? 2.771 7.330 42.421 1.00 12.28 93 GLY A O 1
ATOM 703 N N . VAL A 1 94 ? 2.589 5.928 44.158 1.00 11.36 94 VAL A N 1
ATOM 704 C CA . VAL A 1 94 ? 3.787 6.425 44.860 1.00 12.28 94 VAL A CA 1
ATOM 705 C C . VAL A 1 94 ? 4.678 5.228 45.133 1.00 11.46 94 VAL A C 1
ATOM 706 O O . VAL A 1 94 ? 4.506 4.491 46.103 1.00 12.28 94 VAL A O 1
ATOM 710 N N . ARG A 1 95 ? 5.570 4.965 44.206 1.00 11.52 95 ARG A N 1
ATOM 711 C CA . ARG A 1 95 ? 6.357 3.756 44.253 1.00 11.20 95 ARG A CA 1
ATOM 712 C C . ARG A 1 95 ? 7.550 3.862 45.221 1.00 11.42 95 ARG A C 1
ATOM 713 O O . ARG A 1 95 ? 8.523 4.594 44.966 1.00 10.99 95 ARG A O 1
ATOM 721 N N . VAL A 1 96 ? 7.474 3.117 46.323 1.00 11.04 96 VAL A N 1
ATOM 722 C CA . VAL A 1 96 ? 8.552 3.089 47.305 1.00 11.49 96 VAL A CA 1
ATOM 723 C C . VAL A 1 96 ? 9.111 1.689 47.574 1.00 12.29 96 VAL A C 1
ATOM 724 O O . VAL A 1 96 ? 10.041 1.563 48.381 1.00 11.22 96 VAL A O 1
ATOM 728 N N . LEU A 1 97 ? 8.529 0.675 46.917 1.00 12.29 97 LEU A N 1
ATOM 729 C CA . LEU A 1 97 ? 8.965 -0.716 47.034 1.00 13.45 97 LEU A CA 1
ATOM 730 C C . LEU A 1 97 ? 9.326 -1.274 45.650 1.00 14.07 97 LEU A C 1
ATOM 731 O O . LEU A 1 97 ? 8.598 -1.044 44.641 1.00 12.48 97 LEU A O 1
ATOM 736 N N . SER A 1 98 ? 10.448 -2.004 45.617 1.00 14.99 98 SER A N 1
ATOM 737 C CA . SER A 1 98 ? 11.042 -2.591 44.399 1.00 15.85 98 SER A CA 1
ATOM 738 C C . SER A 1 98 ? 10.193 -3.669 43.730 1.00 16.14 98 SER A C 1
ATOM 739 O O . SER A 1 98 ? 9.149 -4.030 44.250 1.00 17.30 98 SER A O 1
ATOM 742 N N . CYS A 1 99 ? 10.647 -4.204 42.592 1.00 15.56 99 CYS A N 1
ATOM 743 C CA . CYS A 1 99 ? 9.881 -5.245 41.908 1.00 15.88 99 CYS A CA 1
ATOM 744 C C . CYS A 1 99 ? 9.744 -6.490 42.814 1.00 15.56 99 CYS A C 1
ATOM 745 O O . CYS A 1 99 ? 8.774 -7.244 42.701 1.00 14.79 99 CYS A O 1
ATOM 748 N N . SER A 1 100 ? 10.718 -6.695 43.688 1.00 15.05 100 SER A N 1
ATOM 749 C CA . SER A 1 100 ? 10.655 -7.780 44.665 1.00 16.17 100 SER A CA 1
ATOM 750 C C . SER A 1 100 ? 9.817 -7.463 45.901 1.00 16.12 100 SER A C 1
ATOM 751 O O . SER A 1 100 ? 9.590 -8.341 46.724 1.00 16.93 100 SER A O 1
ATOM 754 N N . GLY A 1 101 ? 9.372 -6.223 46.057 1.00 16.65 101 GLY A N 1
ATOM 755 C CA . GLY A 1 101 ? 8.537 -5.847 47.189 1.00 17.87 101 GLY A CA 1
ATOM 756 C C . GLY A 1 101 ? 9.336 -5.294 48.361 1.00 19.13 101 GLY A C 1
ATOM 757 O O . GLY A 1 101 ? 8.766 -4.980 49.395 1.00 18.52 101 GLY A O 1
ATOM 758 N N . SER A 1 102 ? 10.652 -5.149 48.191 1.00 21.04 102 SER A N 1
ATOM 759 C CA . SER A 1 102 ? 11.493 -4.548 49.233 1.00 22.26 102 SER A CA 1
ATOM 760 C C . SER A 1 102 ? 11.740 -3.071 49.005 1.00 22.26 102 SER A C 1
ATOM 761 O O . SER A 1 102 ? 11.772 -2.562 47.887 1.00 21.47 102 SER A O 1
ATOM 764 N N . GLY A 1 103 ? 11.930 -2.382 50.110 1.00 23.23 103 GLY A N 1
ATOM 765 C CA . GLY A 1 103 ? 12.229 -0.976 50.063 1.00 22.85 103 GLY A CA 1
ATOM 766 C C . GLY A 1 103 ? 13.087 -0.584 51.225 1.00 22.71 103 GLY A C 1
ATOM 767 O O . GLY A 1 103 ? 13.510 -1.413 52.045 1.00 23.69 103 GLY A O 1
ATOM 768 N N . THR A 1 104 ? 13.354 0.706 51.279 1.00 20.95 104 THR A N 1
ATOM 769 C CA . THR A 1 104 ? 14.166 1.276 52.308 1.00 19.42 104 THR A CA 1
ATOM 770 C C . THR A 1 104 ? 13.295 2.207 53.133 1.00 19.36 104 THR A C 1
ATOM 771 O O . THR A 1 104 ? 12.308 2.754 52.639 1.00 18.59 104 THR A O 1
ATOM 775 N N . THR A 1 105 ? 13.685 2.386 54.384 1.00 18.69 105 THR A N 1
ATOM 776 C CA . THR A 1 105 ? 12.952 3.235 55.315 1.00 18.91 105 THR A CA 1
ATOM 777 C C . THR A 1 105 ? 12.892 4.640 54.803 1.00 18.36 105 THR A C 1
ATOM 778 O O . THR A 1 105 ? 11.829 5.250 54.796 1.00 18.89 105 THR A O 1
ATOM 782 N N . SER A 1 106 ? 14.023 5.132 54.304 1.00 17.46 106 SER A N 1
ATOM 783 C CA . SER A 1 106 ? 14.112 6.498 53.806 1.00 17.45 106 SER A CA 1
ATOM 784 C C . SER A 1 106 ? 13.382 6.715 52.490 1.00 16.14 106 SER A C 1
ATOM 785 O O . SER A 1 106 ? 12.813 7.792 52.248 1.00 16.30 106 SER A O 1
ATOM 788 N N . GLY A 1 107 ? 13.343 5.704 51.632 1.00 14.72 107 GLY A N 1
ATOM 789 C CA . GLY A 1 107 ? 12.544 5.789 50.420 1.00 13.64 107 GLY A CA 1
ATOM 790 C C . GLY A 1 107 ? 11.046 5.839 50.727 1.00 12.50 107 GLY A C 1
ATOM 791 O O . GLY A 1 107 ? 10.298 6.556 50.090 1.00 11.18 107 GLY A O 1
ATOM 792 N N . VAL A 1 108 ? 10.594 5.045 51.692 1.00 11.77 108 VAL A N 1
ATOM 793 C CA . VAL A 1 108 ? 9.209 5.103 52.150 1.00 11.67 108 VAL A CA 1
ATOM 794 C C . VAL A 1 108 ? 8.869 6.495 52.751 1.00 11.62 108 VAL A C 1
ATOM 795 O O . VAL A 1 108 ? 7.818 7.090 52.425 1.00 11.38 108 VAL A O 1
ATOM 799 N N . ILE A 1 109 ? 9.764 7.036 53.578 1.00 11.02 109 ILE A N 1
ATOM 800 C CA . ILE A 1 109 ? 9.586 8.378 54.124 1.00 12.19 109 ILE A CA 1
ATOM 801 C C . ILE A 1 109 ? 9.455 9.418 53.014 1.00 12.34 109 ILE A C 1
ATOM 802 O O . ILE A 1 109 ? 8.578 10.283 53.067 1.00 13.54 109 ILE A O 1
ATOM 807 N N . SER A 1 110 ? 10.276 9.306 51.970 1.00 12.92 110 SER A N 1
ATOM 808 C CA . SER A 1 110 ? 10.218 10.240 50.856 1.00 12.89 110 SER A CA 1
ATOM 809 C C . SER A 1 110 ? 8.842 10.177 50.196 1.00 13.42 110 SER A C 1
ATOM 810 O O . SER A 1 110 ? 8.287 11.207 49.806 1.00 13.30 110 SER A O 1
ATOM 813 N N . GLY A 1 111 ? 8.304 8.966 50.055 1.00 12.95 111 GLY A N 1
ATOM 814 C CA . GLY A 1 111 ? 6.983 8.781 49.488 1.00 12.07 111 GLY A CA 1
ATOM 815 C C . GLY A 1 111 ? 5.924 9.413 50.394 1.00 12.53 111 GLY A C 1
ATOM 816 O O . GLY A 1 111 ? 5.006 10.058 49.900 1.00 11.25 111 GLY A O 1
ATOM 817 N N . VAL A 1 112 ? 6.070 9.235 51.707 1.00 12.14 112 VAL A N 1
ATOM 818 C CA . VAL A 1 112 ? 5.095 9.775 52.666 1.00 12.83 112 VAL A CA 1
ATOM 819 C C . VAL A 1 112 ? 5.107 11.319 52.596 1.00 12.71 112 VAL A C 1
ATOM 820 O O . VAL A 1 112 ? 4.057 11.954 52.473 1.00 14.21 112 VAL A O 1
ATOM 824 N N . ASP A 1 113 ? 6.296 11.906 52.649 1.00 13.42 113 ASP A N 1
ATOM 825 C CA . ASP A 1 113 ? 6.502 13.347 52.519 1.00 13.66 113 ASP A CA 1
ATOM 826 C C . ASP A 1 113 ? 5.954 13.879 51.183 1.00 13.35 113 ASP A C 1
ATOM 827 O O . ASP A 1 113 ? 5.392 14.976 51.120 1.00 13.15 113 ASP A O 1
ATOM 832 N N . TRP A 1 114 ? 6.130 13.106 50.114 1.00 12.82 114 TRP A N 1
ATOM 833 C CA . TRP A 1 114 ? 5.648 13.506 48.798 1.00 12.02 114 TRP A CA 1
ATOM 834 C C . TRP A 1 114 ? 4.126 13.635 48.759 1.00 11.49 114 TRP A C 1
ATOM 835 O O . TRP A 1 114 ? 3.570 14.554 48.148 1.00 10.70 114 TRP A O 1
ATOM 846 N N . VAL A 1 115 ? 3.460 12.698 49.411 1.00 11.83 115 VAL A N 1
ATOM 847 C CA . VAL A 1 115 ? 1.993 12.754 49.529 1.00 11.57 115 VAL A CA 1
ATOM 848 C C . VAL A 1 115 ? 1.582 13.990 50.337 1.00 11.54 115 VAL A C 1
ATOM 849 O O . VAL A 1 115 ? 0.720 14.753 49.905 1.00 11.00 115 VAL A O 1
ATOM 853 N N . ALA A 1 116 ? 2.211 14.243 51.471 1.00 12.36 116 ALA A N 1
ATOM 854 C CA . ALA A 1 116 ? 1.883 15.449 52.237 1.00 13.54 116 ALA A CA 1
ATOM 855 C C . ALA A 1 116 ? 2.083 16.717 51.378 1.00 14.45 116 ALA A C 1
ATOM 856 O O . ALA A 1 116 ? 1.223 17.618 51.358 1.00 14.50 116 ALA A O 1
ATOM 858 N N . GLN A 1 117 ? 3.164 16.749 50.606 1.00 14.60 117 GLN A N 1
ATOM 859 C CA . GLN A 1 117 ? 3.482 17.946 49.820 1.00 15.74 117 GLN A CA 1
ATOM 860 C C . GLN A 1 117 ? 2.611 18.093 48.551 1.00 15.56 117 GLN A C 1
ATOM 861 O O . GLN A 1 117 ? 2.416 19.201 48.075 1.00 14.77 117 GLN A O 1
ATOM 867 N N . ASN A 1 118 ? 2.079 16.992 48.021 1.00 15.31 118 ASN A N 1
ATOM 868 C CA . ASN A 1 118 ? 1.458 17.021 46.710 1.00 15.47 118 ASN A CA 1
ATOM 869 C C . ASN A 1 118 ? -0.035 16.725 46.683 1.00 15.21 118 ASN A C 1
ATOM 870 O O . ASN A 1 118 ? -0.651 16.811 45.632 1.00 13.85 118 ASN A O 1
ATOM 875 N N . ALA A 1 119 ? -0.626 16.358 47.811 1.00 15.91 119 ALA A N 1
ATOM 876 C CA . ALA A 1 119 ? -2.077 16.074 47.801 1.00 17.01 119 ALA A CA 1
ATOM 877 C C . ALA A 1 119 ? -2.781 17.352 47.465 1.00 17.41 119 ALA A C 1
ATOM 878 O O . ALA A 1 119 ? -2.342 18.409 47.900 1.00 17.75 119 ALA A O 1
ATOM 880 N N . SER A 1 120 ? -3.856 17.304 46.698 1.00 18.77 120 SER A N 1
ATOM 881 C CA . SER A 1 120 ? -4.518 18.577 46.347 1.00 20.16 120 SER A CA 1
ATOM 882 C C . SER A 1 120 ? -5.917 18.781 46.995 1.00 19.62 120 SER A C 1
ATOM 883 O O . SER A 1 120 ? -6.061 19.523 48.011 1.00 21.72 120 SER A O 1
ATOM 886 N N . GLY A 1 121 ? -6.916 18.161 46.397 1.00 17.93 121 GLY A N 1
ATOM 887 C CA . GLY A 1 121 ? -8.247 18.065 46.952 1.00 16.44 121 GLY A CA 1
ATOM 888 C C . GLY A 1 121 ? -8.383 16.991 48.016 1.00 14.66 121 GLY A C 1
ATOM 889 O O . GLY A 1 121 ? -7.409 16.622 48.672 1.00 12.24 121 GLY A O 1
ATOM 890 N N . PRO A 1 122 ? -9.603 16.495 48.203 1.00 13.73 122 PRO A N 1
ATOM 891 C CA . PRO A 1 122 ? -9.851 15.426 49.187 1.00 13.99 122 PRO A CA 1
ATOM 892 C C . PRO A 1 122 ? -8.973 14.232 48.889 1.00 12.90 122 PRO A C 1
ATOM 893 O O . PRO A 1 122 ? -9.004 13.726 47.782 1.00 13.74 122 PRO A O 1
ATOM 897 N N . SER A 1 123 ? -8.214 13.790 49.875 1.00 12.15 123 SER A N 1
ATOM 898 C CA . SER A 1 123 ? -7.185 12.789 49.678 1.00 10.97 123 SER A CA 1
ATOM 899 C C . SER A 1 123 ? -7.143 11.772 50.821 1.00 10.74 123 SER A C 1
ATOM 900 O O . SER A 1 123 ? -7.393 12.120 51.960 1.00 11.23 123 SER A O 1
ATOM 903 N N . VAL A 1 124 ? -6.795 10.533 50.487 1.00 9.40 124 VAL A N 1
ATOM 904 C CA . VAL A 1 124 ? -6.428 9.517 51.440 1.00 9.88 124 VAL A CA 1
ATOM 905 C C . VAL A 1 124 ? -5.173 8.788 50.950 1.00 10.03 124 VAL A C 1
ATOM 906 O O . VAL A 1 124 ? -4.970 8.627 49.720 1.00 9.93 124 VAL A O 1
ATOM 910 N N . ALA A 1 125 ? -4.339 8.357 51.895 1.00 9.54 125 ALA A N 1
ATOM 911 C CA . ALA A 1 125 ? -3.128 7.607 51.564 1.00 9.49 125 ALA A CA 1
ATOM 912 C C . ALA A 1 125 ? -3.255 6.166 52.068 1.00 9.28 125 ALA A C 1
ATOM 913 O O . ALA A 1 125 ? -3.811 5.938 53.147 1.00 7.72 125 ALA A O 1
ATOM 915 N N . ASN A 1 126 ? -2.717 5.224 51.284 1.00 9.22 126 ASN A N 1
ATOM 916 C CA . ASN A 1 126 ? -2.694 3.816 51.620 1.00 9.71 126 ASN A CA 1
ATOM 917 C C . ASN A 1 126 ? -1.269 3.295 51.723 1.00 9.95 126 ASN A C 1
ATOM 918 O O . ASN A 1 126 ? -0.526 3.355 50.751 1.00 9.31 126 ASN A O 1
ATOM 923 N N . MET A 1 127 ? -0.907 2.797 52.909 1.00 10.34 127 MET A N 1
ATOM 924 C CA . MET A 1 127 ? 0.359 2.120 53.144 1.00 10.48 127 MET A CA 1
ATOM 925 C C . MET A 1 127 ? 0.160 0.642 53.514 1.00 10.58 127 MET A C 1
ATOM 926 O O . MET A 1 127 ? 0.045 0.297 54.667 1.00 11.11 127 MET A O 1
ATOM 931 N N . SER A 1 128 ? 0.108 -0.223 52.514 1.00 10.87 128 SER A N 1
ATOM 932 C CA . SER A 1 128 ? -0.021 -1.647 52.702 1.00 10.27 128 SER A CA 1
ATOM 933 C C . SER A 1 128 ? 1.390 -2.241 52.820 1.00 11.46 128 SER A C 1
ATOM 934 O O . SER A 1 128 ? 1.822 -3.006 51.989 1.00 12.31 128 SER A O 1
ATOM 937 N N . LEU A 1 129 ? 2.090 -1.886 53.880 1.00 11.93 129 LEU A N 1
ATOM 938 C CA . LEU A 1 129 ? 3.511 -2.189 54.002 1.00 11.96 129 LEU A CA 1
ATOM 939 C C . LEU A 1 129 ? 3.879 -1.966 55.462 1.00 13.35 129 LEU A C 1
ATOM 940 O O . LEU A 1 129 ? 3.193 -1.232 56.173 1.00 12.57 129 LEU A O 1
ATOM 945 N N . GLY A 1 130 ? 4.913 -2.653 55.940 1.00 13.64 130 GLY A N 1
ATOM 946 C CA . GLY A 1 130 ? 5.395 -2.419 57.281 1.00 14.82 130 GLY A CA 1
ATOM 947 C C . GLY A 1 130 ? 6.653 -3.222 57.575 1.00 15.25 130 GLY A C 1
ATOM 948 O O . GLY A 1 130 ? 6.958 -4.209 56.923 1.00 15.50 130 GLY A O 1
ATOM 949 N N . GLY A 1 131 ? 7.385 -2.799 58.584 1.00 16.09 131 GLY A N 1
ATOM 950 C CA . GLY A 1 131 ? 8.554 -3.532 59.027 1.00 16.65 131 GLY A CA 1
ATOM 951 C C . GLY A 1 131 ? 8.865 -3.226 60.474 1.00 17.50 131 GLY A C 1
ATOM 952 O O . GLY A 1 131 ? 7.964 -2.873 61.253 1.00 17.31 131 GLY A O 1
ATOM 953 N N . GLY A 1 132 ? 10.146 -3.307 60.832 1.00 18.50 132 GLY A N 1
ATOM 954 C CA . GLY A 1 132 ? 10.567 -3.030 62.197 1.00 19.75 132 GLY A CA 1
ATOM 955 C C . GLY A 1 132 ? 10.206 -1.626 62.695 1.00 19.26 132 GLY A C 1
ATOM 956 O O . GLY A 1 132 ? 9.989 -0.716 61.909 1.00 20.26 132 GLY A O 1
ATOM 957 N N . GLN A 1 133 ? 10.155 -1.450 64.006 1.00 19.70 133 GLN A N 1
ATOM 958 C CA . GLN A 1 133 ? 9.905 -0.143 64.617 1.00 20.43 133 GLN A CA 1
ATOM 959 C C . GLN A 1 133 ? 10.900 0.895 64.089 1.00 20.30 133 GLN A C 1
ATOM 960 O O . GLN A 1 133 ? 12.113 0.657 64.085 1.00 20.10 133 GLN A O 1
ATOM 966 N N . SER A 1 134 ? 10.375 2.040 63.622 1.00 20.63 134 SER A N 1
ATOM 967 C CA . SER A 1 134 ? 11.176 3.170 63.098 1.00 20.76 134 SER A CA 1
ATOM 968 C C . SER A 1 134 ? 10.558 4.474 63.592 1.00 20.49 134 SER A C 1
ATOM 969 O O . SER A 1 134 ? 9.497 4.841 63.137 1.00 21.12 134 SER A O 1
ATOM 972 N N . THR A 1 135 ? 11.188 5.195 64.522 1.00 20.81 135 THR A N 1
ATOM 973 C CA . THR A 1 135 ? 10.610 6.475 64.927 1.00 20.81 135 THR A CA 1
ATOM 974 C C . THR A 1 135 ? 10.644 7.492 63.780 1.00 19.67 135 THR A C 1
ATOM 975 O O . THR A 1 135 ? 9.755 8.331 63.686 1.00 19.29 135 THR A O 1
ATOM 979 N N . ALA A 1 136 ? 11.617 7.384 62.885 1.00 18.45 136 ALA A N 1
ATOM 980 C CA . ALA A 1 136 ? 11.703 8.310 61.754 1.00 17.55 136 ALA A CA 1
ATOM 981 C C . ALA A 1 136 ? 10.523 8.141 60.794 1.00 16.94 136 ALA A C 1
ATOM 982 O O . ALA A 1 136 ? 9.908 9.138 60.384 1.00 16.32 136 ALA A O 1
ATOM 984 N N . LEU A 1 137 ? 10.207 6.903 60.435 1.00 15.41 137 LEU A N 1
ATOM 985 C CA . LEU A 1 137 ? 9.025 6.638 59.585 1.00 14.93 137 LEU A CA 1
ATOM 986 C C . LEU A 1 137 ? 7.719 7.003 60.300 1.00 14.10 137 LEU A C 1
ATOM 987 O O . LEU A 1 137 ? 6.806 7.564 59.689 1.00 14.10 137 LEU A O 1
ATOM 992 N N . ASP A 1 138 ? 7.628 6.686 61.589 1.00 14.25 138 ASP A N 1
ATOM 993 C CA . ASP A 1 138 ? 6.457 7.049 62.401 1.00 14.92 138 ASP A CA 1
ATOM 994 C C . ASP A 1 138 ? 6.241 8.555 62.380 1.00 15.00 138 ASP A C 1
ATOM 995 O O . ASP A 1 138 ? 5.113 9.034 62.262 1.00 15.42 138 ASP A O 1
ATOM 1000 N N . SER A 1 139 ? 7.329 9.300 62.525 1.00 15.80 139 SER A N 1
ATOM 1001 C CA . SER A 1 139 ? 7.277 10.764 62.564 1.00 15.42 139 SER A CA 1
ATOM 1002 C C . SER A 1 139 ? 6.838 11.368 61.227 1.00 14.74 139 SER A C 1
ATOM 1003 O O . SER A 1 139 ? 6.025 12.311 61.192 1.00 13.67 139 SER A O 1
ATOM 1008 N N . ALA A 1 140 ? 7.323 10.816 60.127 1.00 14.15 140 ALA A N 1
ATOM 1009 C CA . ALA A 1 140 ? 6.896 11.252 58.795 1.00 12.82 140 ALA A CA 1
ATOM 1010 C C . ALA A 1 140 ? 5.403 10.988 58.562 1.00 12.63 140 ALA A C 1
ATOM 1011 O O . ALA A 1 140 ? 4.711 11.828 57.988 1.00 11.42 140 ALA A O 1
ATOM 1013 N N . VAL A 1 141 ? 4.895 9.841 59.024 1.00 11.66 141 VAL A N 1
ATOM 1014 C CA . VAL A 1 141 ? 3.493 9.518 58.823 1.00 12.59 141 VAL A CA 1
ATOM 1015 C C . VAL A 1 141 ? 2.656 10.436 59.675 1.00 12.63 141 VAL A C 1
ATOM 1016 O O . VAL A 1 141 ? 1.675 11.013 59.187 1.00 11.91 141 VAL A O 1
ATOM 1020 N N . GLN A 1 142 ? 3.084 10.628 60.917 1.00 13.72 142 GLN A N 1
ATOM 1021 C CA . GLN A 1 142 ? 2.389 11.524 61.833 1.00 15.11 142 GLN A CA 1
ATOM 1022 C C . GLN A 1 142 ? 2.306 12.927 61.272 1.00 14.46 142 GLN A C 1
ATOM 1023 O O . GLN A 1 142 ? 1.274 13.592 61.402 1.00 14.43 142 GLN A O 1
ATOM 1029 N N . GLY A 1 143 ? 3.398 13.372 60.658 1.00 13.70 143 GLY A N 1
ATOM 1030 C CA . GLY A 1 143 ? 3.482 14.641 59.980 1.00 13.55 143 GLY A CA 1
ATOM 1031 C C . GLY A 1 143 ? 2.548 14.804 58.791 1.00 13.15 143 GLY A C 1
ATOM 1032 O O . GLY A 1 143 ? 1.919 15.848 58.645 1.00 13.59 143 GLY A O 1
ATOM 1033 N N . ALA A 1 144 ? 2.448 13.784 57.942 1.00 12.14 144 ALA A N 1
ATOM 1034 C CA . ALA A 1 144 ? 1.570 13.824 56.781 1.00 11.92 144 ALA A CA 1
ATOM 1035 C C . ALA A 1 144 ? 0.107 13.871 57.220 1.00 11.74 144 ALA A C 1
ATOM 1036 O O . ALA A 1 144 ? -0.698 14.585 56.630 1.00 11.77 144 ALA A O 1
ATOM 1038 N N . ILE A 1 145 ? -0.197 13.183 58.313 1.00 11.74 145 ILE A N 1
ATOM 1039 C CA . ILE A 1 145 ? -1.537 13.191 58.903 1.00 11.40 145 ILE A CA 1
ATOM 1040 C C . ILE A 1 145 ? -1.868 14.557 59.476 1.00 11.58 145 ILE A C 1
ATOM 1041 O O . ILE A 1 145 ? -2.958 15.065 59.243 1.00 12.57 145 ILE A O 1
ATOM 1046 N N . GLN A 1 146 ? -0.923 15.178 60.185 1.00 12.76 146 GLN A N 1
ATOM 1047 C CA . GLN A 1 146 ? -1.106 16.566 60.617 1.00 13.49 146 GLN A CA 1
ATOM 1048 C C . GLN A 1 146 ? -1.309 17.526 59.449 1.00 13.25 146 GLN A C 1
ATOM 1049 O O . GLN A 1 146 ? -2.026 18.528 59.571 1.00 13.87 146 GLN A O 1
ATOM 1059 N N . SER A 1 147 ? -0.713 17.211 58.297 1.00 13.35 147 SER A N 1
ATOM 1060 C CA . SER A 1 147 ? -0.854 18.039 57.103 1.00 12.67 147 SER A CA 1
ATOM 1061 C C . SER A 1 147 ? -2.265 18.024 56.581 1.00 13.10 147 SER A C 1
ATOM 1062 O O . SER A 1 147 ? -2.630 18.885 55.789 1.00 13.53 147 SER A O 1
ATOM 1065 N N . GLY A 1 148 ? -3.045 17.021 56.989 1.00 12.83 148 GLY A N 1
ATOM 1066 C CA . GLY A 1 148 ? -4.435 16.922 56.595 1.00 11.94 148 GLY A CA 1
ATOM 1067 C C . GLY A 1 148 ? -4.832 15.732 55.767 1.00 12.24 148 GLY A C 1
ATOM 1068 O O . GLY A 1 148 ? -5.946 15.688 55.309 1.00 11.98 148 GLY A O 1
ATOM 1069 N N . VAL A 1 149 ? -3.926 14.777 55.556 1.00 11.76 149 VAL A N 1
ATOM 1070 C CA . VAL A 1 149 ? -4.218 13.578 54.780 1.00 12.16 149 VAL A CA 1
ATOM 1071 C C . VAL A 1 149 ? -4.332 12.347 55.681 1.00 11.73 149 VAL A C 1
ATOM 1072 O O . VAL A 1 149 ? -3.378 12.030 56.408 1.00 11.07 149 VAL A O 1
ATOM 1076 N N . SER A 1 150 ? -5.488 11.671 55.643 1.00 11.93 150 SER A N 1
ATOM 1077 C CA . SER A 1 150 ? -5.685 10.445 56.427 1.00 11.70 150 SER A CA 1
ATOM 1078 C C . SER A 1 150 ? -4.812 9.299 55.860 1.00 11.26 150 SER A C 1
ATOM 1079 O O . SER A 1 150 ? -4.664 9.184 54.644 1.00 10.94 150 SER A O 1
ATOM 1082 N N . PHE A 1 151 ? -4.251 8.469 56.745 1.00 10.09 151 PHE A N 1
ATOM 1083 C CA . PHE A 1 151 ? -3.393 7.382 56.357 1.00 10.43 151 PHE A CA 1
ATOM 1084 C C . PHE A 1 151 ? -3.961 6.058 56.865 1.00 11.49 151 PHE A C 1
ATOM 1085 O O . PHE A 1 151 ? -4.163 5.904 58.090 1.00 12.01 151 PHE A O 1
ATOM 1093 N N . MET A 1 152 ? -4.202 5.136 55.927 1.00 11.10 152 MET A N 1
ATOM 1094 C CA . MET A 1 152 ? -4.603 3.755 56.207 1.00 10.88 152 MET A CA 1
ATOM 1095 C C . MET A 1 152 ? -3.344 2.861 56.178 1.00 10.46 152 MET A C 1
ATOM 1096 O O . MET A 1 152 ? -2.591 2.910 55.233 1.00 10.33 152 MET A O 1
ATOM 1101 N N . LEU A 1 153 ? -3.130 2.067 57.228 1.00 11.08 153 LEU A N 1
ATOM 1102 C CA . LEU A 1 153 ? -1.879 1.332 57.468 1.00 10.76 153 LEU A CA 1
ATOM 1103 C C . LEU A 1 153 ? -2.156 -0.152 57.714 1.00 11.21 153 LEU A C 1
ATOM 1104 O O . LEU A 1 153 ? -3.037 -0.470 58.491 1.00 12.68 153 LEU A O 1
ATOM 1109 N N . ALA A 1 154 ? -1.410 -1.066 57.066 1.00 10.95 154 ALA A N 1
ATOM 1110 C CA . ALA A 1 154 ? -1.588 -2.481 57.306 1.00 10.29 154 ALA A CA 1
ATOM 1111 C C . ALA A 1 154 ? -1.038 -2.871 58.671 1.00 10.89 154 ALA A C 1
ATOM 1112 O O . ALA A 1 154 ? 0.051 -2.441 59.061 1.00 10.27 154 ALA A O 1
ATOM 1114 N N . ALA A 1 155 ? -1.780 -3.706 59.390 1.00 11.34 155 ALA A N 1
ATOM 1115 C CA . ALA A 1 155 ? -1.363 -4.133 60.741 1.00 10.78 155 ALA A CA 1
ATOM 1116 C C . ALA A 1 155 ? -0.136 -5.067 60.709 1.00 10.85 155 ALA A C 1
ATOM 1117 O O . ALA A 1 155 ? 0.667 -5.048 61.646 1.00 10.80 155 ALA A O 1
ATOM 1119 N N . GLY A 1 156 ? -0.016 -5.879 59.655 1.00 9.77 156 GLY A N 1
ATOM 1120 C CA . GLY A 1 156 ? 1.048 -6.832 59.496 1.00 10.27 156 GLY A CA 1
ATOM 1121 C C . GLY A 1 156 ? 0.487 -8.233 59.630 1.00 10.90 156 GLY A C 1
ATOM 1122 O O . GLY A 1 156 ? -0.656 -8.418 60.080 1.00 11.74 156 GLY A O 1
ATOM 1123 N N . ASN A 1 157 ? 1.288 -9.206 59.228 1.00 11.06 157 ASN A N 1
ATOM 1124 C CA . ASN A 1 157 ? 0.820 -10.583 59.002 1.00 12.67 157 ASN A CA 1
ATOM 1125 C C . ASN A 1 157 ? 1.576 -11.664 59.777 1.00 12.80 157 ASN A C 1
ATOM 1126 O O . ASN A 1 157 ? 1.689 -12.811 59.311 1.00 12.39 157 ASN A O 1
ATOM 1131 N N . SER A 1 158 ? 2.070 -11.307 60.953 1.00 13.54 158 SER A N 1
ATOM 1132 C CA . SER A 1 158 ? 2.858 -12.215 61.792 1.00 13.90 158 SER A CA 1
ATOM 1133 C C . SER A 1 158 ? 2.082 -12.851 62.955 1.00 14.34 158 SER A C 1
ATOM 1134 O O . SER A 1 158 ? 2.699 -13.402 63.895 1.00 12.86 158 SER A O 1
ATOM 1137 N N . ASN A 1 159 ? 0.756 -12.750 62.950 1.00 13.44 159 ASN A N 1
ATOM 1138 C CA . ASN A 1 159 ? -0.020 -13.180 64.127 1.00 13.90 159 ASN A CA 1
ATOM 1139 C C . ASN A 1 159 ? 0.592 -12.628 65.424 1.00 14.79 159 ASN A C 1
ATOM 1140 O O . ASN A 1 159 ? 0.700 -13.359 66.416 1.00 14.52 159 ASN A O 1
ATOM 1145 N N . ALA A 1 160 ? 0.983 -11.339 65.395 1.00 14.09 160 ALA A N 1
ATOM 1146 C CA . ALA A 1 160 ? 1.678 -10.652 66.474 1.00 15.00 160 ALA A CA 1
ATOM 1147 C C . ALA A 1 160 ? 1.036 -9.315 66.819 1.00 15.11 160 ALA A C 1
ATOM 1148 O O . ALA A 1 160 ? 0.083 -8.870 66.136 1.00 15.82 160 ALA A O 1
ATOM 1150 N N . ASP A 1 161 ? 1.555 -8.673 67.869 1.00 15.19 161 ASP A N 1
ATOM 1151 C CA . ASP A 1 161 ? 1.086 -7.367 68.284 1.00 14.74 161 ASP A CA 1
ATOM 1152 C C . ASP A 1 161 ? 1.505 -6.327 67.247 1.00 14.87 161 ASP A C 1
ATOM 1153 O O . ASP A 1 161 ? 2.701 -6.104 67.042 1.00 14.21 161 ASP A O 1
ATOM 1158 N N . ALA A 1 162 ? 0.528 -5.674 66.632 1.00 14.00 162 ALA A N 1
ATOM 1159 C CA . ALA A 1 162 ? 0.812 -4.653 65.627 1.00 13.63 162 ALA A CA 1
ATOM 1160 C C . ALA A 1 162 ? 1.616 -3.467 66.157 1.00 13.79 162 ALA A C 1
ATOM 1161 O O . ALA A 1 162 ? 2.258 -2.751 65.381 1.00 12.18 162 ALA A O 1
ATOM 1163 N N . CYS A 1 163 ? 1.592 -3.252 67.480 1.00 14.43 163 CYS A N 1
ATOM 1164 C CA . CYS A 1 163 ? 2.336 -2.139 68.078 1.00 14.68 163 CYS A CA 1
ATOM 1165 C C . CYS A 1 163 ? 3.851 -2.247 67.903 1.00 15.25 163 CYS A C 1
ATOM 1166 O O . CYS A 1 163 ? 4.541 -1.273 68.091 1.00 16.05 163 CYS A O 1
ATOM 1169 N N . ASN A 1 164 ? 4.352 -3.407 67.496 1.00 15.98 164 ASN A N 1
ATOM 1170 C CA . ASN A 1 164 ? 5.797 -3.612 67.274 1.00 17.09 164 ASN A CA 1
ATOM 1171 C C . ASN A 1 164 ? 6.213 -3.456 65.811 1.00 16.98 164 ASN A C 1
ATOM 1172 O O . ASN A 1 164 ? 7.309 -3.822 65.441 1.00 17.10 164 ASN A O 1
ATOM 1177 N N . THR A 1 165 ? 5.302 -2.914 64.988 1.00 16.06 165 THR A N 1
ATOM 1178 C CA . THR A 1 165 ? 5.461 -2.726 63.540 1.00 15.94 165 THR A CA 1
ATOM 1179 C C . THR A 1 165 ? 5.296 -1.241 63.230 1.00 14.41 165 THR A C 1
ATOM 1180 O O . THR A 1 165 ? 4.396 -0.600 63.787 1.00 14.10 165 THR A O 1
ATOM 1184 N N . SER A 1 166 ? 6.174 -0.684 62.389 1.00 14.62 166 SER A N 1
ATOM 1185 C CA . SER A 1 166 ? 5.999 0.685 61.829 1.00 14.21 166 SER A CA 1
ATOM 1186 C C . SER A 1 166 ? 5.659 0.523 60.339 1.00 13.54 166 SER A C 1
ATOM 1187 O O . SER A 1 166 ? 6.241 -0.319 59.704 1.00 11.73 166 SER A O 1
ATOM 1190 N N . PRO A 1 167 ? 4.793 1.350 59.760 1.00 12.91 167 PRO A N 1
ATOM 1191 C CA . PRO A 1 167 ? 4.086 2.428 60.467 1.00 12.78 167 PRO A CA 1
ATOM 1192 C C . PRO A 1 167 ? 2.820 2.023 61.224 1.00 12.04 167 PRO A C 1
ATOM 1193 O O . PRO A 1 167 ? 2.222 2.912 61.774 1.00 11.63 167 PRO A O 1
ATOM 1197 N N . ALA A 1 168 ? 2.422 0.757 61.257 1.00 12.44 168 ALA A N 1
ATOM 1198 C CA . ALA A 1 168 ? 1.160 0.341 61.927 1.00 12.91 168 ALA A CA 1
ATOM 1199 C C . ALA A 1 168 ? 0.897 0.954 63.296 1.00 13.69 168 ALA A C 1
ATOM 1200 O O . ALA A 1 168 ? -0.259 1.239 63.674 1.00 13.06 168 ALA A O 1
ATOM 1202 N N . ARG A 1 169 ? 1.953 1.101 64.076 1.00 14.12 169 ARG A N 1
ATOM 1203 C CA . ARG A 1 169 ? 1.792 1.518 65.452 1.00 15.50 169 ARG A CA 1
ATOM 1204 C C . ARG A 1 169 ? 1.512 3.014 65.625 1.00 15.40 169 ARG A C 1
ATOM 1205 O O . ARG A 1 169 ? 1.130 3.425 66.710 1.00 15.61 169 ARG A O 1
ATOM 1213 N N . VAL A 1 170 ? 1.665 3.820 64.570 1.00 15.35 170 VAL A N 1
ATOM 1214 C CA . VAL A 1 170 ? 1.413 5.285 64.676 1.00 14.88 170 VAL A CA 1
ATOM 1215 C C . VAL A 1 170 ? -0.007 5.543 65.154 1.00 13.54 170 VAL A C 1
ATOM 1216 O O . VAL A 1 170 ? -0.970 5.238 64.421 1.00 11.42 170 VAL A O 1
ATOM 1220 N N . PRO A 1 171 ? -0.184 6.053 66.375 1.00 13.16 171 PRO A N 1
ATOM 1221 C CA . PRO A 1 171 ? -1.538 6.182 66.900 1.00 13.48 171 PRO A CA 1
ATOM 1222 C C . PRO A 1 171 ? -2.521 6.845 65.939 1.00 13.04 171 PRO A C 1
ATOM 1223 O O . PRO A 1 171 ? -3.590 6.287 65.749 1.00 14.54 171 PRO A O 1
ATOM 1227 N N . SER A 1 172 ? -2.170 7.944 65.280 1.00 13.06 172 SER A N 1
ATOM 1228 C CA . SER A 1 172 ? -3.162 8.715 64.491 1.00 13.09 172 SER A CA 1
ATOM 1229 C C . SER A 1 172 ? -3.473 8.151 63.089 1.00 12.62 172 SER A C 1
ATOM 1230 O O . SER A 1 172 ? -4.301 8.664 62.353 1.00 11.62 172 SER A O 1
ATOM 1233 N N . GLY A 1 173 ? -2.813 7.057 62.761 1.00 12.49 173 GLY A N 1
ATOM 1234 C CA . GLY A 1 173 ? -3.101 6.292 61.579 1.00 12.36 173 GLY A CA 1
ATOM 1235 C C . GLY A 1 173 ? -4.266 5.388 61.858 1.00 12.51 173 GLY A C 1
ATOM 1236 O O . GLY A 1 173 ? -4.596 5.115 63.006 1.00 13.14 173 GLY A O 1
ATOM 1237 N N . VAL A 1 174 ? -4.906 4.933 60.782 1.00 11.98 174 VAL A N 1
ATOM 1238 C CA . VAL A 1 174 ? -5.955 3.950 60.865 1.00 10.82 174 VAL A CA 1
ATOM 1239 C C . VAL A 1 174 ? -5.348 2.632 60.447 1.00 10.04 174 VAL A C 1
ATOM 1240 O O . VAL A 1 174 ? -5.036 2.428 59.264 1.00 9.50 174 VAL A O 1
ATOM 1244 N N . THR A 1 175 ? -5.158 1.756 61.437 1.00 10.36 175 THR A N 1
ATOM 1245 C CA . THR A 1 175 ? -4.392 0.518 61.319 1.00 10.40 175 THR A CA 1
ATOM 1246 C C . THR A 1 175 ? -5.371 -0.652 61.198 1.00 10.54 175 THR A C 1
ATOM 1247 O O . THR A 1 175 ? -6.280 -0.814 62.021 1.00 11.25 175 THR A O 1
ATOM 1251 N N . VAL A 1 176 ? -5.184 -1.460 60.174 1.00 9.76 176 VAL A N 1
ATOM 1252 C CA . VAL A 1 176 ? -6.207 -2.376 59.708 1.00 9.59 176 VAL A CA 1
ATOM 1253 C C . VAL A 1 176 ? -5.769 -3.818 59.795 1.00 9.06 176 VAL A C 1
ATOM 1254 O O . VAL A 1 176 ? -4.777 -4.209 59.178 1.00 9.15 176 VAL A O 1
ATOM 1258 N N . GLY A 1 177 ? -6.497 -4.603 60.586 1.00 8.69 177 GLY A N 1
ATOM 1259 C CA . GLY A 1 177 ? -6.387 -6.053 60.586 1.00 8.65 177 GLY A CA 1
ATOM 1260 C C . GLY A 1 177 ? -7.291 -6.710 59.557 1.00 9.21 177 GLY A C 1
ATOM 1261 O O . GLY A 1 177 ? -8.155 -6.072 58.925 1.00 9.19 177 GLY A O 1
ATOM 1262 N N . SER A 1 178 ? -7.093 -8.006 59.379 1.00 9.82 178 SER A N 1
ATOM 1263 C CA . SER A 1 178 ? -7.691 -8.767 58.264 1.00 9.38 178 SER A CA 1
ATOM 1264 C C . SER A 1 178 ? -8.672 -9.800 58.762 1.00 9.06 178 SER A C 1
ATOM 1265 O O . SER A 1 178 ? -8.395 -10.471 59.759 1.00 9.93 178 SER A O 1
ATOM 1268 N N . THR A 1 179 ? -9.791 -9.943 58.065 1.00 9.35 179 THR A N 1
ATOM 1269 C CA . THR A 1 179 ? -10.731 -11.044 58.309 1.00 9.43 179 THR A CA 1
ATOM 1270 C C . THR A 1 179 ? -11.005 -11.901 57.061 1.00 9.88 179 THR A C 1
ATOM 1271 O O . THR A 1 179 ? -10.667 -11.535 55.922 1.00 8.56 179 THR A O 1
ATOM 1275 N N . THR A 1 180 ? -11.660 -13.041 57.292 1.00 9.35 180 THR A N 1
ATOM 1276 C CA . THR A 1 180 ? -12.200 -13.883 56.230 1.00 9.55 180 THR A CA 1
ATOM 1277 C C . THR A 1 180 ? -13.701 -13.707 56.079 1.00 9.65 180 THR A C 1
ATOM 1278 O O . THR A 1 180 ? -14.360 -13.052 56.901 1.00 9.31 180 THR A O 1
ATOM 1282 N N . SER A 1 181 ? -14.251 -14.374 55.062 1.00 8.31 181 SER A N 1
ATOM 1283 C CA . SER A 1 181 ? -15.694 -14.334 54.789 1.00 9.83 181 SER A CA 1
ATOM 1284 C C . SER A 1 181 ? -16.581 -15.052 55.809 1.00 10.31 181 SER A C 1
ATOM 1285 O O . SER A 1 181 ? -17.823 -14.898 55.779 1.00 11.53 181 SER A O 1
ATOM 1288 N N . SER A 1 182 ? -15.964 -15.806 56.707 1.00 9.99 182 SER A N 1
ATOM 1289 C CA . SER A 1 182 ? -16.654 -16.384 57.857 1.00 9.63 182 SER A CA 1
ATOM 1290 C C . SER A 1 182 ? -16.664 -15.487 59.092 1.00 8.83 182 SER A C 1
ATOM 1291 O O . SER A 1 182 ? -17.062 -15.906 60.161 1.00 9.29 182 SER A O 1
ATOM 1294 N N . ASP A 1 183 ? -16.220 -14.251 58.926 1.00 8.35 183 ASP A N 1
ATOM 1295 C CA . ASP A 1 183 ? -16.036 -13.295 60.010 1.00 9.29 183 ASP A CA 1
ATOM 1296 C C . ASP A 1 183 ? -15.000 -13.658 61.065 1.00 9.55 183 ASP A C 1
ATOM 1297 O O . ASP A 1 183 ? -14.960 -13.050 62.108 1.00 8.30 183 ASP A O 1
ATOM 1302 N N . SER A 1 184 ? -14.125 -14.627 60.791 1.00 9.80 184 SER A N 1
ATOM 1303 C CA . SER A 1 184 ? -12.975 -14.812 61.676 1.00 10.71 184 SER A CA 1
ATOM 1304 C C . SER A 1 184 ? -11.894 -13.809 61.336 1.00 10.74 184 SER A C 1
ATOM 1305 O O . SER A 1 184 ? -11.705 -13.473 60.175 1.00 10.57 184 SER A O 1
ATOM 1308 N N . ARG A 1 185 ? -11.168 -13.350 62.347 1.00 10.38 185 ARG A N 1
ATOM 1309 C CA . ARG A 1 185 ? -9.849 -12.797 62.114 1.00 10.96 185 ARG A CA 1
ATOM 1310 C C . ARG A 1 185 ? -9.054 -13.793 61.275 1.00 10.78 185 ARG A C 1
ATOM 1311 O O . ARG A 1 185 ? -9.097 -14.965 61.568 1.00 10.56 185 ARG A O 1
ATOM 1319 N N . SER A 1 186 ? -8.368 -13.339 60.225 1.00 10.57 186 SER A N 1
ATOM 1320 C CA . SER A 1 186 ? -7.468 -14.214 59.448 1.00 10.82 186 SER A CA 1
ATOM 1321 C C . SER A 1 186 ? -6.385 -14.683 60.386 1.00 10.62 186 SER A C 1
ATOM 1322 O O . SER A 1 186 ? -5.876 -13.886 61.199 1.00 9.83 186 SER A O 1
ATOM 1325 N N . SER A 1 187 ? -6.012 -15.956 60.280 1.00 9.65 187 SER A N 1
ATOM 1326 C CA . SER A 1 187 ? -5.058 -16.537 61.241 1.00 10.85 187 SER A CA 1
ATOM 1327 C C . SER A 1 187 ? -3.701 -15.869 61.252 1.00 10.98 187 SER A C 1
ATOM 1328 O O . SER A 1 187 ? -2.978 -16.001 62.246 1.00 11.72 187 SER A O 1
ATOM 1331 N N . PHE A 1 188 ? -3.339 -15.186 60.154 1.00 10.86 188 PHE A N 1
ATOM 1332 C CA . PHE A 1 188 ? -2.028 -14.505 60.046 1.00 11.05 188 PHE A CA 1
ATOM 1333 C C . PHE A 1 188 ? -2.099 -13.061 60.578 1.00 11.27 188 PHE A C 1
ATOM 1334 O O . PHE A 1 188 ? -1.082 -12.407 60.771 1.00 10.91 188 PHE A O 1
ATOM 1342 N N . SER A 1 189 ? -3.306 -12.533 60.766 1.00 11.16 189 SER A N 1
ATOM 1343 C CA . SER A 1 189 ? -3.440 -11.106 61.069 1.00 11.82 189 SER A CA 1
ATOM 1344 C C . SER A 1 189 ? -2.798 -10.682 62.364 1.00 11.51 189 SER A C 1
ATOM 1345 O O . SER A 1 189 ? -3.051 -11.248 63.431 1.00 12.09 189 SER A O 1
ATOM 1348 N N . ASN A 1 190 ? -2.019 -9.608 62.315 1.00 11.48 190 ASN A N 1
ATOM 1349 C CA . ASN A 1 190 ? -1.614 -8.994 63.560 1.00 10.76 190 ASN A CA 1
ATOM 1350 C C . ASN A 1 190 ? -2.891 -8.465 64.276 1.00 11.80 190 ASN A C 1
ATOM 1351 O O . ASN A 1 190 ? -3.999 -8.420 63.711 1.00 9.88 190 ASN A O 1
ATOM 1356 N N . TRP A 1 191 ? -2.710 -8.141 65.548 1.00 12.05 191 TRP A N 1
ATOM 1357 C CA . TRP A 1 191 ? -3.780 -7.961 66.507 1.00 12.93 191 TRP A CA 1
ATOM 1358 C C . TRP A 1 191 ? -3.343 -6.935 67.542 1.00 13.36 191 TRP A C 1
ATOM 1359 O O . TRP A 1 191 ? -2.209 -6.452 67.480 1.00 13.09 1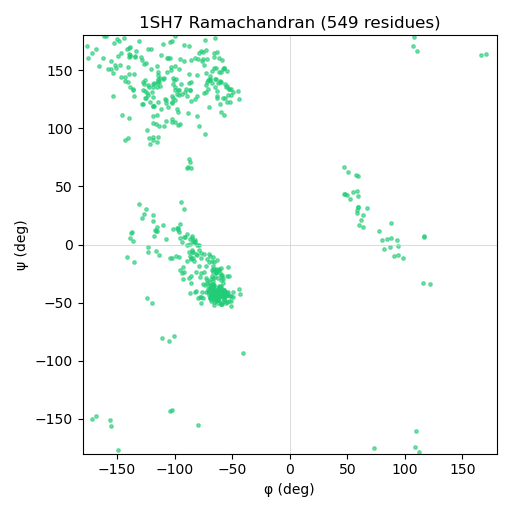91 TRP A O 1
ATOM 1370 N N . GLY A 1 192 ? -4.238 -6.594 68.480 1.00 13.54 192 GLY A N 1
ATOM 1371 C CA . GLY A 1 192 ? -3.890 -5.743 69.615 1.00 13.69 192 GLY A CA 1
ATOM 1372 C C . GLY A 1 192 ? -4.422 -4.320 69.670 1.00 13.47 192 GLY A C 1
ATOM 1373 O O . GLY A 1 192 ? -5.210 -3.846 68.826 1.00 12.73 192 GLY A O 1
ATOM 1374 N N . SER A 1 193 ? -3.936 -3.613 70.684 1.00 13.60 193 SER A N 1
ATOM 1375 C CA . SER A 1 193 ? -4.364 -2.244 70.970 1.00 13.80 193 SER A CA 1
ATOM 1376 C C . SER A 1 193 ? -4.074 -1.215 69.865 1.00 12.85 193 SER A C 1
ATOM 1377 O O . SER A 1 193 ? -4.705 -0.174 69.857 1.00 12.63 193 SER A O 1
ATOM 1380 N N . CYS A 1 194 ? -3.105 -1.472 68.973 1.00 12.73 194 CYS A N 1
ATOM 1381 C CA . CYS A 1 194 ? -2.785 -0.511 67.898 1.00 12.58 194 CYS A CA 1
ATOM 1382 C C . CYS A 1 194 ? -3.632 -0.683 66.636 1.00 11.82 194 CYS A C 1
ATOM 1383 O O . CYS A 1 194 ? -3.552 0.130 65.739 1.00 11.49 194 CYS A O 1
ATOM 1386 N N . VAL A 1 195 ? -4.397 -1.760 66.562 1.00 11.99 195 VAL A N 1
ATOM 1387 C CA . VAL A 1 195 ? -5.267 -2.056 65.419 1.00 10.86 195 VAL A CA 1
ATOM 1388 C C . VAL A 1 195 ? -6.608 -1.336 65.645 1.00 11.22 195 VAL A C 1
ATOM 1389 O O . VAL A 1 195 ? -7.248 -1.556 66.654 1.00 11.51 195 VAL A O 1
ATOM 1393 N N . ASP A 1 196 ? -7.023 -0.493 64.702 1.00 10.12 196 ASP A N 1
ATOM 1394 C CA . ASP A 1 196 ? -8.224 0.313 64.850 1.00 11.07 196 ASP A CA 1
ATOM 1395 C C . ASP A 1 196 ? -9.487 -0.415 64.435 1.00 10.86 196 ASP A C 1
ATOM 1396 O O . ASP A 1 196 ? -10.531 -0.177 65.009 1.00 10.19 196 ASP A O 1
ATOM 1401 N N . LEU A 1 197 ? -9.376 -1.281 63.433 1.00 10.89 197 LEU A N 1
ATOM 1402 C CA . LEU A 1 197 ? -10.520 -2.074 62.935 1.00 10.54 197 LEU A CA 1
ATOM 1403 C C . LEU A 1 197 ? -10.049 -3.167 61.986 1.00 10.37 197 LEU A C 1
ATOM 1404 O O . LEU A 1 197 ? -8.893 -3.158 61.551 1.00 11.16 197 LEU A O 1
ATOM 1409 N N . PHE A 1 198 ? -10.959 -4.093 61.676 1.00 10.34 198 PHE A N 1
ATOM 1410 C CA . PHE A 1 198 ? -10.735 -5.186 60.754 1.00 9.60 198 PHE A CA 1
ATOM 1411 C C . PHE A 1 198 ? -11.425 -4.868 59.427 1.00 9.43 198 PHE A C 1
ATOM 1412 O O . PHE A 1 198 ? -12.457 -4.195 59.390 1.00 9.52 198 PHE A O 1
ATOM 1420 N N . ALA A 1 199 ? -10.901 -5.415 58.338 1.00 8.66 199 ALA A N 1
ATOM 1421 C CA . ALA A 1 199 ? -11.592 -5.376 57.053 1.00 8.21 199 ALA A CA 1
ATOM 1422 C C . ALA A 1 199 ? -11.258 -6.676 56.282 1.00 9.57 199 ALA A C 1
ATOM 1423 O O . ALA A 1 199 ? -10.310 -7.368 56.637 1.00 9.22 199 ALA A O 1
ATOM 1425 N N . PRO A 1 200 ? -12.018 -7.001 55.227 1.00 9.77 200 PRO A N 1
ATOM 1426 C CA . PRO A 1 200 ? -11.714 -8.170 54.396 1.00 9.49 200 PRO A CA 1
ATOM 1427 C C . PRO A 1 200 ? -10.271 -8.238 53.877 1.00 9.16 200 PRO A C 1
ATOM 1428 O O . PRO A 1 200 ? -9.806 -7.318 53.189 1.00 8.31 200 PRO A O 1
ATOM 1432 N N . GLY A 1 201 ? -9.575 -9.328 54.192 1.00 9.21 201 GLY A N 1
ATOM 1433 C CA . GLY A 1 201 ? -8.202 -9.501 53.738 1.00 10.06 201 GLY A CA 1
ATOM 1434 C C . GLY A 1 201 ? -7.732 -10.865 53.299 1.00 10.39 201 GLY A C 1
ATOM 1435 O O . GLY A 1 201 ? -6.650 -10.981 52.694 1.00 10.28 201 GLY A O 1
ATOM 1436 N N . SER A 1 202 ? -8.542 -11.895 53.558 1.00 10.40 202 SER A N 1
ATOM 1437 C CA . SER A 1 202 ? -8.280 -13.244 53.086 1.00 10.40 202 SER A CA 1
ATOM 1438 C C . SER A 1 202 ? -8.983 -13.509 51.750 1.00 11.09 202 SER A C 1
ATOM 1439 O O . SER A 1 202 ? -10.165 -13.219 51.601 1.00 10.41 202 SER A O 1
ATOM 1442 N N . GLN A 1 203 ? -8.216 -14.014 50.774 1.00 11.15 203 GLN A N 1
ATOM 1443 C CA . GLN A 1 203 ? -8.727 -14.411 49.463 1.00 11.72 203 GLN A CA 1
ATOM 1444 C C . GLN A 1 203 ? -9.412 -13.279 48.774 1.00 10.56 203 GLN A C 1
ATOM 1445 O O . GLN A 1 203 ? -10.621 -13.331 48.472 1.00 10.30 203 GLN A O 1
ATOM 1451 N N . ILE A 1 204 ? -8.648 -12.222 48.546 1.00 8.50 204 ILE A N 1
ATOM 1452 C CA . ILE A 1 204 ? -9.182 -11.040 47.867 1.00 8.95 204 ILE A CA 1
ATOM 1453 C C . ILE A 1 204 ? -8.747 -10.977 46.403 1.00 9.04 204 ILE A C 1
ATOM 1454 O O . ILE A 1 204 ? -7.534 -10.919 46.097 1.00 10.54 204 ILE A O 1
ATOM 1459 N N . LYS A 1 205 ? -9.724 -10.945 45.509 1.00 9.55 205 LYS A N 1
ATOM 1460 C CA . LYS A 1 205 ? -9.450 -10.838 44.074 1.00 10.53 205 LYS A CA 1
ATOM 1461 C C . LYS A 1 205 ? -9.303 -9.377 43.658 1.00 10.25 205 LYS A C 1
ATOM 1462 O O . LYS A 1 205 ? -10.170 -8.559 43.935 1.00 10.26 205 LYS A O 1
ATOM 1468 N N . SER A 1 206 ? -8.256 -9.079 42.899 1.00 10.29 206 SER A N 1
ATOM 1469 C CA . SE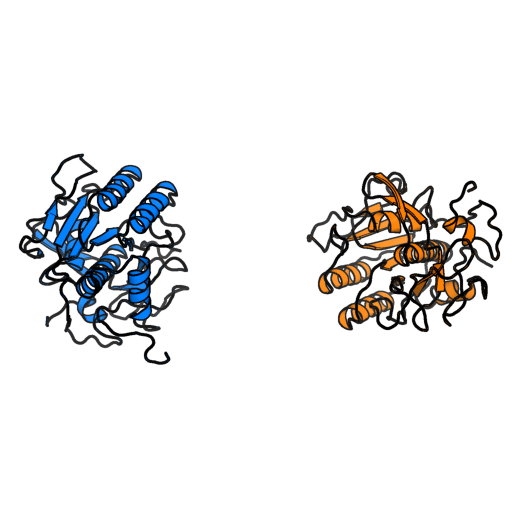R A 1 206 ? -8.073 -7.714 42.370 1.00 9.97 206 SER A CA 1
ATOM 1470 C C . SER A 1 206 ? -7.099 -7.695 41.195 1.00 10.29 206 SER A C 1
ATOM 1471 O O . SER A 1 206 ? -6.540 -8.719 40.824 1.00 9.84 206 SER A O 1
ATOM 1474 N N . ALA A 1 207 ? -6.872 -6.514 40.636 1.00 10.62 207 ALA A N 1
ATOM 1475 C CA . ALA A 1 207 ? -5.934 -6.321 39.522 1.00 11.14 207 ALA A CA 1
ATOM 1476 C C . ALA A 1 207 ? -4.497 -6.781 39.819 1.00 11.10 207 ALA A C 1
ATOM 1477 O O . ALA A 1 207 ? -4.083 -6.820 40.971 1.00 10.83 207 ALA A O 1
ATOM 1479 N N . TRP A 1 208 ? -3.768 -7.181 38.777 1.00 10.05 208 TRP A N 1
ATOM 1480 C CA . TRP A 1 208 ? -2.367 -7.577 38.878 1.00 10.25 208 TRP A CA 1
ATOM 1481 C C . TRP A 1 208 ? -1.513 -6.812 37.855 1.00 10.97 208 TRP A C 1
ATOM 1482 O O . TRP A 1 208 ? -2.037 -6.268 36.867 1.00 10.75 208 TRP A O 1
ATOM 1493 N N . TYR A 1 209 ? -0.202 -6.729 38.089 1.00 11.64 209 TYR A N 1
ATOM 1494 C CA . TYR A 1 209 ? 0.639 -5.841 37.270 1.00 12.39 209 TYR A CA 1
ATOM 1495 C C . TYR A 1 209 ? 0.727 -6.232 35.793 1.00 12.50 209 TYR A C 1
ATOM 1496 O O . TYR A 1 209 ? 1.067 -5.387 34.927 1.00 12.26 209 TYR A O 1
ATOM 1505 N N . ASP A 1 210 ? 0.447 -7.495 35.504 1.00 12.68 210 ASP A N 1
ATOM 1506 C CA . ASP A 1 210 ? 0.507 -7.992 34.120 1.00 13.38 210 ASP A CA 1
ATOM 1507 C C . ASP A 1 210 ? -0.738 -7.691 33.293 1.00 13.44 210 ASP A C 1
ATOM 1508 O O . ASP A 1 210 ? -0.809 -8.108 32.145 1.00 13.53 210 ASP A O 1
ATOM 1513 N N . GLY A 1 211 ? -1.708 -6.951 33.850 1.00 13.00 211 GLY A N 1
ATOM 1514 C CA . GLY A 1 211 ? -2.944 -6.676 33.147 1.00 12.93 211 GLY A CA 1
ATOM 1515 C C . GLY A 1 211 ? -4.099 -7.613 33.428 1.00 12.36 211 GLY A C 1
ATOM 1516 O O . GLY A 1 211 ? -5.234 -7.327 33.023 1.00 13.54 211 GLY A O 1
ATOM 1517 N N . GLY A 1 212 ? -3.834 -8.695 34.141 1.00 12.47 212 GLY A N 1
ATOM 1518 C CA . GLY A 1 212 ? -4.829 -9.668 34.552 1.00 11.95 212 GLY A CA 1
ATOM 1519 C C . GLY A 1 212 ? -5.220 -9.475 36.028 1.00 11.91 212 GLY A C 1
ATOM 1520 O O . GLY A 1 212 ? -5.300 -8.325 36.534 1.00 11.46 212 GLY A O 1
ATOM 1521 N N . TYR A 1 213 ? -5.445 -10.579 36.726 1.00 11.09 213 TYR A N 1
ATOM 1522 C CA . TYR A 1 213 ? -5.943 -10.565 38.107 1.00 11.60 213 TYR A CA 1
ATOM 1523 C C . TYR A 1 213 ? -5.236 -11.587 38.959 1.00 11.95 213 TYR A C 1
ATOM 1524 O O . TYR A 1 213 ? -4.569 -12.471 38.455 1.00 12.32 213 TYR A O 1
ATOM 1533 N N . LYS A 1 214 ? -5.346 -11.430 40.275 1.00 12.28 214 LYS A N 1
ATOM 1534 C CA . LYS A 1 214 ? -4.751 -12.366 41.232 1.00 12.62 214 LYS A CA 1
ATOM 1535 C C . LYS A 1 214 ? -5.559 -12.309 42.517 1.00 12.13 214 LYS A C 1
ATOM 1536 O O . LYS A 1 214 ? -6.156 -11.292 42.834 1.00 10.09 214 LYS A O 1
ATOM 1542 N N . THR A 1 215 ? -5.634 -13.434 43.195 1.00 12.38 215 THR A N 1
ATOM 1543 C CA . THR A 1 215 ? -6.351 -13.543 44.461 1.00 12.28 215 THR A CA 1
ATOM 1544 C C . THR A 1 215 ? -5.303 -13.778 45.543 1.00 12.37 215 THR A C 1
ATOM 1545 O O . THR A 1 215 ? -4.568 -14.776 45.528 1.00 13.54 215 THR A O 1
ATOM 1549 N N . ILE A 1 216 ? -5.180 -12.842 46.471 1.00 12.23 216 ILE A N 1
ATOM 1550 C CA . ILE A 1 216 ? -4.226 -13.002 47.547 1.00 13.22 216 ILE A CA 1
ATOM 1551 C C . ILE A 1 216 ? -4.796 -12.546 48.882 1.00 11.69 216 ILE A C 1
ATOM 1552 O O . ILE A 1 216 ? -5.863 -11.946 48.942 1.00 10.38 216 ILE A O 1
ATOM 1557 N N . SER A 1 217 ? -4.047 -12.853 49.943 1.00 11.74 217 SER A N 1
ATOM 1558 C CA . SER A 1 217 ? -4.433 -12.594 51.325 1.00 11.09 217 SER A CA 1
ATOM 1559 C C . SER A 1 217 ? -3.361 -11.806 52.069 1.00 11.57 217 SER A C 1
ATOM 1560 O O . SER A 1 217 ? -2.166 -12.083 51.941 1.00 12.42 217 SER A O 1
ATOM 1563 N N . GLY A 1 218 ? -3.812 -10.840 52.869 1.00 11.42 218 GLY A N 1
ATOM 1564 C CA . GLY A 1 218 ? -2.961 -10.148 53.794 1.00 10.49 218 GLY A CA 1
ATOM 1565 C C . GLY A 1 218 ? -3.657 -8.973 54.390 1.00 10.80 218 GLY A C 1
ATOM 1566 O O . GLY A 1 218 ? -4.672 -8.511 53.850 1.00 10.65 218 GLY A O 1
ATOM 1567 N N . THR A 1 219 ? -3.112 -8.454 55.494 1.00 9.94 219 THR A N 1
ATOM 1568 C CA . THR A 1 219 ? -3.597 -7.150 55.989 1.00 10.16 219 THR A CA 1
ATOM 1569 C C . THR A 1 219 ? -3.390 -6.086 54.911 1.00 9.30 219 THR A C 1
ATOM 1570 O O . THR A 1 219 ? -4.012 -5.040 54.951 1.00 10.33 219 THR A O 1
ATOM 1574 N N . SER A 1 220 ? -2.493 -6.360 53.960 1.00 9.85 220 SER A N 1
ATOM 1575 C CA . SER A 1 220 ? -2.266 -5.464 52.832 1.00 10.70 220 SER A CA 1
ATOM 1576 C C . SER A 1 220 ? -3.482 -5.324 51.908 1.00 10.04 220 SER A C 1
ATOM 1577 O O . SER A 1 220 ? -3.614 -4.317 51.204 1.00 10.23 220 SER A O 1
ATOM 1580 N N . MET A 1 221 ? -4.310 -6.379 51.870 1.00 9.50 221 MET A N 1
ATOM 1581 C CA . MET A 1 221 ? -5.574 -6.427 51.123 1.00 9.65 221 MET A CA 1
ATOM 1582 C C . MET A 1 221 ? -6.758 -5.857 51.908 1.00 9.29 221 MET A C 1
ATOM 1583 O O . MET A 1 221 ? -7.695 -5.338 51.320 1.00 9.58 221 MET A O 1
ATOM 1588 N N . ALA A 1 222 ? -6.699 -5.912 53.234 1.00 9.87 222 ALA A N 1
ATOM 1589 C CA . ALA A 1 222 ? -7.765 -5.329 54.068 1.00 9.08 222 ALA A CA 1
ATOM 1590 C C . ALA A 1 222 ? -7.711 -3.800 54.054 1.00 8.14 222 ALA A C 1
ATOM 1591 O O . ALA A 1 222 ? -8.736 -3.096 54.023 1.00 8.39 222 ALA A O 1
ATOM 1593 N N . THR A 1 223 ? -6.499 -3.296 54.117 1.00 8.69 223 THR A N 1
ATOM 1594 C CA . THR A 1 223 ? -6.234 -1.895 54.222 1.00 8.83 223 THR A CA 1
ATOM 1595 C C . THR A 1 223 ? -6.885 -1.074 53.116 1.00 8.38 223 THR A C 1
ATOM 1596 O O . THR A 1 223 ? -7.510 -0.103 53.439 1.00 9.26 223 THR A O 1
ATOM 1600 N N . PRO A 1 224 ? -6.729 -1.428 51.840 1.00 8.62 224 PRO A N 1
ATOM 1601 C CA . PRO A 1 224 ? -7.396 -0.701 50.758 1.00 7.63 224 PRO A CA 1
ATOM 1602 C C . PRO A 1 224 ? -8.909 -0.768 50.776 1.00 8.14 224 PRO A C 1
ATOM 1603 O O . PRO A 1 224 ? -9.491 0.164 50.262 1.00 6.86 224 PRO A O 1
ATOM 1607 N N . HIS A 1 225 ? -9.525 -1.783 51.392 1.00 9.06 225 HIS A N 1
ATOM 1608 C CA . HIS A 1 225 ? -10.962 -1.739 51.635 1.00 10.02 225 HIS A CA 1
ATOM 1609 C C . HIS A 1 225 ? -11.275 -0.485 52.461 1.00 9.43 225 HIS A C 1
ATOM 1610 O O . HIS A 1 225 ? -12.233 0.245 52.145 1.00 9.06 225 HIS A O 1
ATOM 1617 N N . VAL A 1 226 ? -10.475 -0.252 53.494 1.00 8.60 226 VAL A N 1
ATOM 1618 C CA . VAL A 1 226 ? -10.655 0.880 54.381 1.00 8.45 226 VAL A CA 1
ATOM 1619 C C . VAL A 1 226 ? -10.349 2.196 53.633 1.00 8.41 226 VAL A C 1
ATOM 1620 O O . VAL A 1 226 ? -11.101 3.160 53.752 1.00 8.73 226 VAL A O 1
ATOM 1624 N N . ALA A 1 227 ? -9.278 2.240 52.843 1.00 8.93 227 ALA A N 1
ATOM 1625 C CA . ALA A 1 227 ? -8.978 3.431 52.056 1.00 8.96 227 ALA A CA 1
ATOM 1626 C C . ALA A 1 227 ? -10.088 3.735 51.052 1.00 9.54 227 ALA A C 1
ATOM 1627 O O . ALA A 1 227 ? -10.412 4.890 50.802 1.00 8.91 227 ALA A O 1
ATOM 1629 N N . GLY A 1 228 ? -10.634 2.673 50.456 1.00 9.57 228 GLY A N 1
ATOM 1630 C CA . GLY A 1 228 ? -11.768 2.767 49.555 1.00 9.35 228 GLY A CA 1
ATOM 1631 C C . GLY A 1 228 ? -12.937 3.439 50.251 1.00 9.15 228 GLY A C 1
ATOM 1632 O O . GLY A 1 228 ? -13.546 4.370 49.717 1.00 10.05 228 GLY A O 1
ATOM 1633 N N . VAL A 1 229 ? -13.229 3.003 51.462 1.00 8.74 229 VAL A N 1
ATOM 1634 C CA . VAL A 1 229 ? -14.355 3.552 52.207 1.00 8.95 229 VAL A CA 1
ATOM 1635 C C . VAL A 1 229 ? -14.082 5.008 52.677 1.00 9.56 229 VAL A C 1
ATOM 1636 O O . VAL A 1 229 ? -14.976 5.862 52.629 1.00 8.76 229 VAL A O 1
ATOM 1640 N N . ALA A 1 230 ? -12.871 5.284 53.134 1.00 9.50 230 ALA A N 1
ATOM 1641 C CA . ALA A 1 230 ? -12.416 6.658 53.355 1.00 10.29 230 ALA A CA 1
ATOM 1642 C C . ALA A 1 230 ? -12.703 7.547 52.128 1.00 10.06 230 ALA A C 1
ATOM 1643 O O . ALA A 1 230 ? -13.163 8.649 52.290 1.00 10.68 230 ALA A O 1
ATOM 1645 N N . ALA A 1 231 ? -12.503 7.036 50.912 1.00 10.35 231 ALA A N 1
ATOM 1646 C CA . ALA A 1 231 ? -12.751 7.818 49.684 1.00 9.59 231 ALA A CA 1
ATOM 1647 C C . ALA A 1 231 ? -14.254 8.076 49.510 1.00 10.11 231 ALA A C 1
ATOM 1648 O O . ALA A 1 231 ? -14.683 9.167 49.125 1.00 8.57 231 ALA A O 1
ATOM 1650 N N . LEU A 1 232 ? -15.057 7.092 49.880 1.00 9.86 232 LEU A N 1
ATOM 1651 C CA . LEU A 1 232 ? -16.510 7.242 49.882 1.00 10.70 232 LEU A CA 1
ATOM 1652 C C . LEU A 1 232 ? -16.934 8.314 50.888 1.00 10.65 232 LEU A C 1
ATOM 1653 O O . LEU A 1 232 ? -17.766 9.160 50.585 1.00 10.37 232 LEU A O 1
ATOM 1658 N N . TYR A 1 233 ? -16.368 8.271 52.084 1.00 10.60 233 TYR A N 1
ATOM 1659 C CA . TYR A 1 233 ? -16.684 9.239 53.119 1.00 10.20 233 TYR A CA 1
ATOM 1660 C C . TYR A 1 233 ? -16.226 10.652 52.729 1.00 10.82 233 TYR A C 1
ATOM 1661 O O . TYR A 1 233 ? -16.895 11.656 53.092 1.00 11.17 233 TYR A O 1
ATOM 1670 N N . LEU A 1 234 ? -15.098 10.729 52.025 1.00 10.15 234 LEU A N 1
ATOM 1671 C CA . LEU A 1 234 ? -14.557 11.998 51.559 1.00 10.76 234 LEU A CA 1
ATOM 1672 C C . LEU A 1 234 ? -15.395 12.582 50.423 1.00 10.58 234 LEU A C 1
ATOM 1673 O O . LEU A 1 234 ? -15.499 13.825 50.274 1.00 10.46 234 LEU A O 1
ATOM 1678 N N . GLN A 1 235 ? -16.011 11.724 49.618 1.00 10.66 235 GLN A N 1
ATOM 1679 C CA . GLN A 1 235 ? -16.888 12.256 48.572 1.00 10.90 235 GLN A CA 1
ATOM 1680 C C . GLN A 1 235 ? -18.125 12.867 49.241 1.00 10.74 235 GLN A C 1
ATOM 1681 O O . GLN A 1 235 ? -18.529 13.989 48.912 1.00 9.22 235 GLN A O 1
ATOM 1687 N N . GLU A 1 236 ? -18.688 12.119 50.192 1.00 10.54 236 GLU A N 1
ATOM 1688 C CA . GLU A 1 236 ? -19.827 12.543 51.027 1.00 10.97 236 GLU A CA 1
ATOM 1689 C C . GLU A 1 236 ? -19.556 13.871 51.764 1.00 12.34 236 GLU A C 1
ATOM 1690 O O . GLU A 1 236 ? -20.441 14.729 51.895 1.00 11.51 236 GLU A O 1
ATOM 1696 N N . ASN A 1 237 ? -18.343 13.987 52.296 1.00 13.07 237 ASN A N 1
ATOM 1697 C CA . ASN A 1 237 ? -17.900 15.150 53.057 1.00 13.50 237 ASN A CA 1
ATOM 1698 C C . ASN A 1 237 ? -16.441 15.471 52.705 1.00 13.25 237 ASN A C 1
ATOM 1699 O O . ASN A 1 237 ? -15.516 14.925 53.307 1.00 12.61 237 ASN A O 1
ATOM 1704 N N . ASN A 1 238 ? -16.249 16.342 51.706 1.00 12.91 238 ASN A N 1
ATOM 1705 C CA . ASN A 1 238 ? -14.918 16.724 51.235 1.00 13.45 238 ASN A CA 1
ATOM 1706 C C . ASN A 1 238 ? -13.991 17.258 52.342 1.00 13.76 238 ASN A C 1
ATOM 1707 O O . ASN A 1 238 ? -12.758 17.176 52.221 1.00 14.77 238 ASN A O 1
ATOM 1712 N N . GLY A 1 239 ? -14.577 17.831 53.393 1.00 13.48 239 GLY A N 1
ATOM 1713 C CA . GLY A 1 239 ? -13.826 18.549 54.401 1.00 13.21 239 GLY A CA 1
ATOM 1714 C C . GLY A 1 239 ? -13.357 17.768 55.624 1.00 13.16 239 GLY A C 1
ATOM 1715 O O . GLY A 1 239 ? -12.838 18.388 56.542 1.00 13.02 239 GLY A O 1
ATOM 1716 N N . LEU A 1 240 ? -13.535 16.446 55.660 1.00 12.20 240 LEU A N 1
ATOM 1717 C CA . LEU A 1 240 ? -13.194 15.680 56.838 1.00 12.09 240 LEU A CA 1
ATOM 1718 C C . LEU A 1 240 ? -11.702 15.772 57.113 1.00 11.72 240 LEU A C 1
ATOM 1719 O O . LEU A 1 240 ? -10.873 15.552 56.217 1.00 11.17 240 LEU A O 1
ATOM 1724 N N . THR A 1 241 ? -11.346 16.141 58.338 1.00 11.54 241 THR A N 1
ATOM 1725 C CA . THR A 1 241 ? -9.955 16.079 58.748 1.00 10.92 241 THR A CA 1
ATOM 1726 C C . THR A 1 241 ? -9.722 14.608 59.024 1.00 11.80 241 THR A C 1
ATOM 1727 O O . THR A 1 241 ? -10.690 13.822 59.124 1.00 11.05 241 THR A O 1
ATOM 1731 N N . PRO A 1 242 ? -8.458 14.229 59.155 1.00 11.48 242 PRO A N 1
ATOM 1732 C CA . PRO A 1 242 ? -8.134 12.862 59.551 1.00 12.40 242 PRO A CA 1
ATOM 1733 C C . PRO A 1 242 ? -8.772 12.480 60.877 1.00 12.64 242 PRO A C 1
ATOM 1734 O O . PRO A 1 242 ? -9.274 11.380 60.962 1.00 11.76 242 PRO A O 1
ATOM 1738 N N . LEU A 1 243 ? -8.816 13.371 61.865 1.00 12.31 243 LEU A N 1
ATOM 1739 C CA . LEU A 1 243 ? -9.497 13.057 63.118 1.00 13.69 243 LEU A CA 1
ATOM 1740 C C . LEU A 1 243 ? -10.982 12.765 62.872 1.00 12.60 243 LEU A C 1
ATOM 1741 O O . LEU A 1 243 ? -11.523 11.814 63.418 1.00 13.20 243 LEU A O 1
ATOM 1746 N N . GLN A 1 244 ? -11.646 13.595 62.065 1.00 11.78 244 GLN A N 1
ATOM 1747 C CA . GLN A 1 244 ? -13.064 13.378 61.744 1.00 11.60 244 GLN A CA 1
ATOM 1748 C C . GLN A 1 244 ? -13.291 12.076 60.986 1.00 10.99 244 GLN A C 1
ATOM 1749 O O . GLN A 1 244 ? -14.254 11.353 61.278 1.00 10.15 244 GLN A O 1
ATOM 1755 N N . LEU A 1 245 ? -12.411 11.764 60.049 1.00 10.83 245 LEU A N 1
ATOM 1756 C CA . LEU A 1 245 ? -12.575 10.568 59.216 1.00 11.12 245 LEU A CA 1
ATOM 1757 C C . LEU A 1 245 ? -12.366 9.318 60.081 1.00 10.92 245 LEU A C 1
ATOM 1758 O O . LEU A 1 245 ? -13.170 8.381 60.033 1.00 10.84 245 LEU A O 1
ATOM 1767 N N . THR A 1 246 ? -11.319 9.312 60.903 1.00 11.07 246 THR A N 1
ATOM 1768 C CA . THR A 1 246 ? -11.111 8.252 61.880 1.00 11.51 246 THR A CA 1
ATOM 1769 C C . THR A 1 246 ? -12.361 8.045 62.748 1.00 12.32 246 THR A C 1
ATOM 1770 O O . THR A 1 246 ? -12.825 6.909 62.920 1.00 12.76 246 THR A O 1
ATOM 1774 N N . GLY A 1 247 ? -12.908 9.138 63.272 1.00 12.23 247 GLY A N 1
ATOM 1775 C CA . GLY A 1 247 ? -14.105 9.075 64.091 1.00 12.07 247 GLY A CA 1
ATOM 1776 C C . GLY A 1 247 ? -15.267 8.383 63.393 1.00 12.05 247 GLY A C 1
ATOM 1777 O O . GLY A 1 247 ? -16.011 7.640 64.007 1.00 12.79 247 GLY A O 1
ATOM 1778 N N . LEU A 1 248 ? -15.429 8.672 62.112 1.00 12.02 248 LEU A N 1
ATOM 1779 C CA . LEU A 1 248 ? -16.531 8.177 61.334 1.00 12.19 248 LEU A CA 1
ATOM 1780 C C . LEU A 1 248 ? -16.324 6.690 60.960 1.00 11.30 248 LEU A C 1
ATOM 1781 O O . LEU A 1 248 ? -17.273 5.912 60.974 1.00 11.83 248 LEU A O 1
ATOM 1786 N N . LEU A 1 249 ? -15.113 6.296 60.595 1.00 10.33 249 LEU A N 1
ATOM 1787 C CA . LEU A 1 249 ? -14.794 4.872 60.412 1.00 9.75 249 LEU A CA 1
ATOM 1788 C C . LEU A 1 249 ? -15.146 4.052 61.654 1.00 9.86 249 LEU A C 1
ATOM 1789 O O . LEU A 1 249 ? -15.694 2.943 61.573 1.00 10.61 249 LEU A O 1
ATOM 1794 N N . ASN A 1 250 ? -14.812 4.597 62.818 1.00 10.88 250 ASN A N 1
ATOM 1795 C CA . ASN A 1 250 ? -15.173 4.007 64.093 1.00 10.63 250 ASN A CA 1
ATOM 1796 C C . ASN A 1 250 ? -16.655 3.964 64.406 1.00 10.84 250 ASN A C 1
ATOM 1797 O O . ASN A 1 250 ? -17.176 2.928 64.792 1.00 11.91 250 ASN A O 1
ATOM 1802 N N . SER A 1 251 ? -17.332 5.081 64.255 1.00 10.01 251 SER A N 1
ATOM 1803 C CA . SER A 1 251 ? -18.743 5.172 64.645 1.00 10.78 251 SER A CA 1
ATOM 1804 C C . SER A 1 251 ? -19.638 4.428 63.686 1.00 10.24 251 SER A C 1
ATOM 1805 O O . SER A 1 251 ? -20.666 3.915 64.112 1.00 12.04 251 SER A O 1
ATOM 1808 N N . ARG A 1 252 ? -19.246 4.318 62.430 1.00 9.96 252 ARG A N 1
ATOM 1809 C CA . ARG A 1 252 ? -20.015 3.565 61.430 1.00 10.28 252 ARG A CA 1
ATOM 1810 C C . ARG A 1 252 ? -19.723 2.050 61.387 1.00 10.15 252 ARG A C 1
ATOM 1811 O O . ARG A 1 252 ? -20.499 1.285 60.775 1.00 10.91 252 ARG A O 1
ATOM 1819 N N . ALA A 1 253 ? -18.658 1.600 62.048 1.00 10.55 253 ALA A N 1
ATOM 1820 C CA . ALA A 1 253 ? -18.217 0.220 61.935 1.00 10.75 253 ALA A CA 1
ATOM 1821 C C . ALA A 1 253 ? -19.246 -0.696 62.580 1.00 10.72 253 ALA A C 1
ATOM 1822 O O . ALA A 1 253 ? -19.909 -0.328 63.532 1.00 11.04 253 ALA A O 1
ATOM 1824 N N . SER A 1 254 ? -19.340 -1.892 62.048 1.00 10.52 254 SER A N 1
ATOM 1825 C CA . SER A 1 254 ? -20.128 -2.988 62.629 1.00 10.24 254 SER A CA 1
ATOM 1826 C C . SER A 1 254 ? -19.421 -3.559 63.844 1.00 10.88 254 SER A C 1
ATOM 1827 O O . SER A 1 254 ? -18.217 -3.845 63.798 1.00 10.48 254 SER A O 1
ATOM 1830 N N . GLU A 1 255 ? -20.147 -3.687 64.945 1.00 11.39 255 GLU A N 1
ATOM 1831 C CA . GLU A 1 255 ? -19.566 -4.101 66.234 1.00 12.50 255 GLU A CA 1
ATOM 1832 C C . GLU A 1 255 ? -19.817 -5.565 66.566 1.00 11.60 255 GLU A C 1
A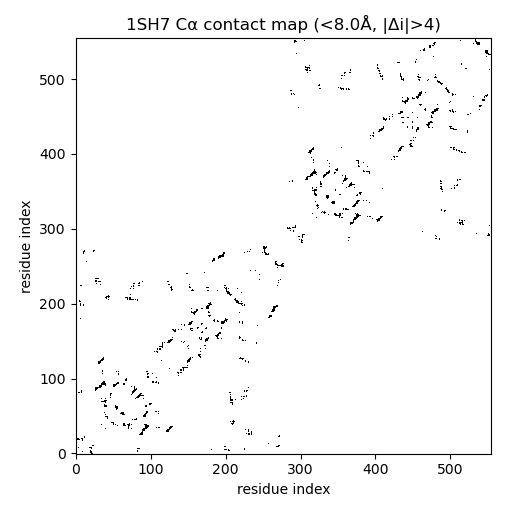TOM 1833 O O . GLU A 1 255 ? -20.898 -6.075 66.318 1.00 9.60 255 GLU A O 1
ATOM 1839 N N . ASN A 1 256 ? -18.828 -6.213 67.183 1.00 11.99 256 ASN A N 1
ATOM 1840 C CA . ASN A 1 256 ? -18.979 -7.559 67.731 1.00 13.18 256 ASN A CA 1
ATOM 1841 C C . ASN A 1 256 ? -19.378 -8.632 66.722 1.00 12.54 256 ASN A C 1
ATOM 1842 O O . ASN A 1 256 ? -20.045 -9.596 67.096 1.00 12.35 256 ASN A O 1
ATOM 1847 N N . LYS A 1 257 ? -18.926 -8.477 65.477 1.00 11.10 257 LYS A N 1
ATOM 1848 C CA . LYS A 1 257 ? -19.159 -9.489 64.415 1.00 11.18 257 LYS A CA 1
ATOM 1849 C C . LYS A 1 257 ? -18.014 -10.497 64.226 1.00 11.40 257 LYS A C 1
ATOM 1850 O O . LYS A 1 257 ? -18.220 -11.604 63.669 1.00 10.82 257 LYS A O 1
ATOM 1856 N N . VAL A 1 258 ? -16.822 -10.120 64.667 1.00 10.08 258 VAL A N 1
ATOM 1857 C CA . VAL A 1 258 ? -15.593 -10.840 64.336 1.00 10.54 258 VAL A CA 1
ATOM 1858 C C . VAL A 1 258 ? -15.258 -11.843 65.432 1.00 10.72 258 VAL A C 1
ATOM 1859 O O . VAL A 1 258 ? -15.403 -11.525 66.597 1.00 11.68 258 VAL A O 1
ATOM 1863 N N . SER A 1 259 ? -14.823 -13.052 65.049 1.00 11.78 259 SER A N 1
ATOM 1864 C CA . SER A 1 259 ? -14.335 -14.067 65.989 1.00 11.60 259 SER A CA 1
ATOM 1865 C C . SER A 1 259 ? -12.804 -14.100 66.037 1.00 12.30 259 SER A C 1
ATOM 1866 O O . SER A 1 259 ? -12.109 -13.705 65.089 1.00 11.87 259 SER A O 1
ATOM 1869 N N . ASP A 1 260 ? -12.268 -14.548 67.171 1.00 11.96 260 ASP A N 1
ATOM 1870 C CA . ASP A 1 260 ? -10.817 -14.611 67.391 1.00 11.84 260 ASP A CA 1
ATOM 1871 C C . ASP A 1 260 ? -10.067 -13.256 67.271 1.00 12.47 260 ASP A C 1
ATOM 1872 O O . ASP A 1 260 ? -8.992 -13.157 66.673 1.00 11.95 260 ASP A O 1
ATOM 1877 N N . THR A 1 261 ? -10.625 -12.221 67.904 1.00 12.30 261 THR A N 1
ATOM 1878 C CA . THR A 1 261 ? -10.062 -10.879 67.874 1.00 13.01 261 THR A CA 1
ATOM 1879 C C . THR A 1 261 ? -8.823 -10.747 68.744 1.00 15.17 261 THR A C 1
ATOM 1880 O O . THR A 1 261 ? -8.022 -9.820 68.570 1.00 15.27 261 THR A O 1
ATOM 1884 N N . ARG A 1 262 ? -8.695 -11.615 69.738 1.00 16.37 262 ARG A N 1
ATOM 1885 C CA . ARG A 1 262 ? -7.401 -11.770 70.412 1.00 18.30 262 ARG A CA 1
ATOM 1886 C C . ARG A 1 262 ? -6.916 -10.459 71.040 1.00 18.15 262 ARG A C 1
ATOM 1887 O O . ARG A 1 262 ? -5.739 -10.109 70.883 1.00 21.24 262 ARG A O 1
ATOM 1895 N N . GLY A 1 263 ? -7.795 -9.691 71.668 1.00 17.01 263 GLY A N 1
ATOM 1896 C CA . GLY A 1 263 ? -7.399 -8.407 72.237 1.00 16.42 263 GLY A CA 1
ATOM 1897 C C . GLY A 1 263 ? -7.457 -7.203 71.324 1.00 15.06 263 GLY A C 1
ATOM 1898 O O . GLY A 1 263 ? -6.879 -6.145 71.620 1.00 15.68 263 GLY A O 1
ATOM 1899 N N . THR A 1 264 ? -8.203 -7.325 70.233 1.00 14.21 264 THR A N 1
ATOM 1900 C CA . THR A 1 264 ? -8.402 -6.217 69.287 1.00 12.78 264 THR A CA 1
ATOM 1901 C C . THR A 1 264 ? -9.831 -5.784 69.422 1.00 13.28 264 THR A C 1
ATOM 1902 O O . THR A 1 264 ? -10.712 -6.633 69.585 1.00 12.51 264 THR A O 1
ATOM 1906 N N . THR A 1 265 ? -10.075 -4.482 69.326 1.00 12.36 265 THR A N 1
ATOM 1907 C CA . THR A 1 265 ? -11.426 -3.982 69.311 1.00 13.02 265 THR A CA 1
ATOM 1908 C C . THR A 1 265 ? -12.236 -4.654 68.200 1.00 12.90 265 THR A C 1
ATOM 1909 O O . THR A 1 265 ? -11.781 -4.835 67.050 1.00 11.72 265 THR A O 1
ATOM 1913 N N . ASN A 1 266 ? -13.450 -5.035 68.563 1.00 11.56 266 ASN A N 1
ATOM 1914 C CA . ASN A 1 266 ? -14.296 -5.812 67.690 1.00 11.65 266 ASN A CA 1
ATOM 1915 C C . ASN A 1 266 ? -15.112 -4.892 66.752 1.00 10.86 266 ASN A C 1
ATOM 1916 O O . ASN A 1 266 ? -16.317 -4.724 66.911 1.00 10.45 266 ASN A O 1
ATOM 1921 N N . LYS A 1 267 ? -14.402 -4.277 65.804 1.00 10.36 267 LYS A N 1
ATOM 1922 C CA . LYS A 1 267 ? -14.978 -3.407 64.796 1.00 10.44 267 LYS A CA 1
ATOM 1923 C C . LYS A 1 267 ? -14.610 -3.893 63.407 1.00 9.88 267 LYS A C 1
ATOM 1924 O O . LYS A 1 267 ? -13.463 -4.145 63.135 1.00 9.76 267 LYS A O 1
ATOM 1930 N N . LEU A 1 268 ? -15.614 -4.012 62.546 1.00 10.31 268 LEU A N 1
ATOM 1931 C CA . LEU A 1 268 ? -15.449 -4.438 61.180 1.00 10.36 268 LEU A CA 1
ATOM 1932 C C . LEU A 1 268 ? -15.913 -3.316 60.231 1.00 10.52 268 LEU A C 1
ATOM 1933 O O . LEU A 1 268 ? -16.970 -2.678 60.432 1.00 10.83 268 LEU A O 1
ATOM 1938 N N . LEU A 1 269 ? -15.147 -3.109 59.175 1.00 9.46 269 LEU A N 1
ATOM 1939 C CA . LEU A 1 269 ? -15.419 -2.042 58.197 1.00 9.68 269 LEU A CA 1
ATOM 1940 C C . LEU A 1 269 ? -16.810 -2.110 57.636 1.00 9.64 269 LEU A C 1
ATOM 1941 O O . LEU A 1 269 ? -17.294 -3.183 57.282 1.00 9.48 269 LEU A O 1
ATOM 1946 N N . TYR A 1 270 ? -17.440 -0.936 57.547 1.00 9.36 270 TYR A N 1
ATOM 1947 C CA . TYR A 1 270 ? -18.762 -0.740 56.995 1.00 9.56 270 TYR A CA 1
ATOM 1948 C C . TYR A 1 270 ? -18.713 0.500 56.114 1.00 9.92 270 TYR A C 1
ATOM 1949 O O . TYR A 1 270 ? -18.199 1.526 56.520 1.00 8.81 270 TYR A O 1
ATOM 1958 N N . SER A 1 271 ? -19.263 0.385 54.913 1.00 10.69 271 SER A N 1
ATOM 1959 C CA . SER A 1 271 ? -18.994 1.335 53.839 1.00 10.48 271 SER A CA 1
ATOM 1960 C C . SER A 1 271 ? -20.059 2.435 53.712 1.00 11.87 271 SER A C 1
ATOM 1961 O O . SER A 1 271 ? -19.857 3.388 52.959 1.00 9.91 271 SER A O 1
ATOM 1964 N N . LEU A 1 272 ? -21.171 2.260 54.423 1.00 12.57 272 LEU A N 1
ATOM 1965 C CA . LEU A 1 272 ? -22.373 3.052 54.238 1.00 13.58 272 LEU A CA 1
ATOM 1966 C C . LEU A 1 272 ? -22.551 4.097 55.333 1.00 14.56 272 LEU A C 1
ATOM 1967 O O . LEU A 1 272 ? -21.988 3.971 56.415 1.00 14.31 272 LEU A O 1
ATOM 1972 N N . ALA A 1 273 ? -23.364 5.111 55.054 1.00 15.89 273 ALA A N 1
ATOM 1973 C CA . ALA A 1 273 ? -23.456 6.279 55.919 1.00 17.37 273 ALA A CA 1
ATOM 1974 C C . ALA A 1 273 ? -24.497 6.130 57.027 1.00 18.91 273 ALA A C 1
ATOM 1975 O O . ALA A 1 273 ? -25.488 6.862 57.037 1.00 19.35 273 ALA A O 1
ATOM 1977 N N . ASP A 1 274 ? -24.269 5.222 57.968 1.00 19.78 274 ASP A N 1
ATOM 1978 C CA . ASP A 1 274 ? -25.107 5.112 59.158 1.00 21.32 274 ASP A CA 1
ATOM 1979 C C . ASP A 1 274 ? -24.338 4.459 60.330 1.00 22.74 274 ASP A C 1
ATOM 1980 O O . ASP A 1 274 ? -23.343 3.785 60.097 1.00 21.21 274 ASP A O 1
ATOM 1985 N N . SER A 1 275 ? -24.763 4.686 61.583 1.00 24.05 275 SER A N 1
ATOM 1986 C CA . SER A 1 275 ? -23.913 4.310 62.741 1.00 26.04 275 SER A CA 1
ATOM 1987 C C . SER A 1 275 ? -24.089 2.886 63.318 0.80 27.59 275 SER A C 1
ATOM 1988 O O . SER A 1 275 ? -25.206 2.437 63.587 0.80 27.36 275 SER A O 1
ATOM 1991 N N . GLY A 1 276 ? -22.950 2.217 63.556 1.00 29.01 276 GLY A N 1
ATOM 1992 C CA . GLY A 1 276 ? -22.920 0.842 64.014 1.00 30.05 276 GLY A CA 1
ATOM 1993 C C . GLY A 1 276 ? -23.192 0.580 65.487 1.00 31.11 276 GLY A C 1
ATOM 1994 O O . GLY A 1 276 ? -23.170 -0.581 65.910 1.00 31.45 276 GLY A O 1
ATOM 1995 N N . CYS A 1 277 ? -23.438 1.632 66.277 1.00 32.14 277 CYS A N 1
ATOM 1996 C CA . CYS A 1 277 ? -23.858 1.452 67.676 1.00 32.75 277 CYS A CA 1
ATOM 1997 C C . CYS A 1 277 ? -25.304 0.924 67.769 1.00 33.48 277 CYS A C 1
ATOM 1998 O O . CYS A 1 277 ? -25.714 0.460 68.836 1.00 33.43 277 CYS A O 1
ATOM 2001 N N . GLU A 1 278 ? -26.042 0.958 66.646 0.80 33.88 278 GLU A N 1
ATOM 2002 C CA . GLU A 1 278 ? -27.520 0.906 66.641 0.80 34.82 278 GLU A CA 1
ATOM 2003 C C . GLU A 1 278 ? -28.276 -0.229 67.355 0.80 34.92 278 GLU A C 1
ATOM 2004 O O . GLU A 1 278 ? -29.471 -0.073 67.627 0.80 35.44 278 GLU A O 1
ATOM 2010 N N . PRO A 1 279 ? -27.643 -1.358 67.646 0.50 34.87 279 PRO A N 1
ATOM 2011 C CA . PRO A 1 279 ? -28.031 -2.085 68.859 0.50 34.90 279 PRO A CA 1
ATOM 2012 C C . PRO A 1 279 ? -28.294 -1.073 70.009 0.50 34.48 279 PRO A C 1
ATOM 2013 O O . PRO A 1 279 ? -29.392 -0.520 70.143 0.50 34.44 279 PRO A O 1
ATOM 2017 N N . ASP A 1 280 ? -27.276 -0.812 70.817 0.50 33.95 280 ASP A N 1
ATOM 2018 C CA . ASP A 1 280 ? -27.441 0.078 71.960 0.50 33.52 280 ASP A CA 1
ATOM 2019 C C . ASP A 1 280 ? -26.604 1.347 71.807 0.50 32.48 280 ASP A C 1
ATOM 2020 O O . ASP A 1 280 ? -25.436 1.359 72.172 0.50 33.05 280 ASP A O 1
ATOM 2025 N N . CYS A 1 281 ? -27.189 2.405 71.249 0.50 31.38 281 CYS A N 1
ATOM 2026 C CA . CYS A 1 281 ? -26.516 3.704 71.205 0.50 30.46 281 CYS A CA 1
ATOM 2027 C C . CYS A 1 281 ? -26.870 4.426 72.493 0.50 30.67 281 CYS A C 1
ATOM 2028 O O . CYS A 1 281 ? -28.040 4.712 72.726 0.50 30.13 281 CYS A O 1
ATOM 2031 N N . GLN B 1 1 ? 26.459 10.077 130.581 1.00 38.39 1 GLN B N 1
ATOM 2032 C CA . GLN B 1 1 ? 26.685 10.284 132.060 1.00 38.23 1 GLN B CA 1
ATOM 2033 C C . GLN B 1 1 ? 26.204 11.699 132.483 1.00 37.24 1 GLN B C 1
ATOM 2034 O O . GLN B 1 1 ? 25.010 11.892 132.648 1.00 35.75 1 GLN B O 1
ATOM 2040 N N . SER B 1 2 ? 27.116 12.672 132.648 1.00 36.16 2 SER B N 1
ATOM 2041 C CA . SER B 1 2 ? 26.727 14.062 132.960 1.00 34.83 2 SER B CA 1
ATOM 2042 C C . SER B 1 2 ? 26.760 14.908 131.693 1.00 32.92 2 SER B C 1
ATOM 2043 O O . SER B 1 2 ? 27.105 14.388 130.620 1.00 33.33 2 SER B O 1
ATOM 2046 N N . ASN B 1 3 ? 26.414 16.197 131.808 1.00 29.91 3 ASN B N 1
ATOM 2047 C CA . ASN B 1 3 ? 26.107 17.012 130.640 1.00 28.74 3 ASN B CA 1
ATOM 2048 C C . ASN B 1 3 ? 24.940 16.385 129.835 1.00 25.92 3 ASN B C 1
ATOM 2049 O O . ASN B 1 3 ? 24.857 16.540 128.613 1.00 24.94 3 ASN B O 1
ATOM 2054 N N . ALA B 1 4 ? 24.052 15.678 130.528 1.00 22.90 4 ALA B N 1
ATOM 2055 C CA . ALA B 1 4 ? 22.938 15.008 129.880 1.00 20.69 4 ALA B CA 1
ATOM 2056 C C . ALA B 1 4 ? 21.895 16.009 129.399 1.00 18.29 4 ALA B C 1
ATOM 2057 O O . ALA B 1 4 ? 21.585 16.980 130.088 1.00 16.98 4 ALA B O 1
ATOM 2059 N N . ILE B 1 5 ? 21.348 15.755 128.212 1.00 15.41 5 ILE B N 1
ATOM 2060 C CA . ILE B 1 5 ? 20.212 16.528 127.725 1.00 14.19 5 ILE B CA 1
ATOM 2061 C C . ILE B 1 5 ? 19.002 16.271 128.595 1.00 12.74 5 ILE B C 1
ATOM 2062 O O . ILE B 1 5 ? 18.939 15.244 129.291 1.00 12.16 5 ILE B O 1
ATOM 2067 N N . TRP B 1 6 ? 18.019 17.163 128.523 1.00 11.35 6 TRP B N 1
ATOM 2068 C CA . TRP B 1 6 ? 17.016 17.215 129.567 1.00 11.43 6 TRP B CA 1
ATOM 2069 C C . TRP B 1 6 ? 16.125 15.993 129.644 1.00 11.53 6 TRP B C 1
ATOM 2070 O O . TRP B 1 6 ? 15.748 15.594 130.741 1.00 11.57 6 TRP B O 1
ATOM 2081 N N . GLY B 1 7 ? 15.814 15.391 128.498 1.00 11.84 7 GLY B N 1
ATOM 2082 C CA . GLY B 1 7 ? 14.916 14.250 128.467 1.00 11.15 7 GLY B CA 1
ATOM 2083 C C . GLY B 1 7 ? 15.461 13.085 129.230 1.00 10.57 7 GLY B C 1
ATOM 2084 O O . GLY B 1 7 ? 14.776 12.490 130.066 1.00 10.20 7 GLY B O 1
ATOM 2085 N N . LEU B 1 8 ? 16.714 12.747 128.928 1.00 10.86 8 LEU B N 1
ATOM 2086 C CA . LEU B 1 8 ? 17.387 11.669 129.596 1.00 10.59 8 LEU B CA 1
ATOM 2087 C C . LEU B 1 8 ? 17.515 12.020 131.061 1.00 10.76 8 LEU B C 1
ATOM 2088 O O . LEU B 1 8 ? 17.298 11.190 131.933 1.00 10.04 8 LEU B O 1
ATOM 2093 N N . ASP B 1 9 ? 17.860 13.275 131.321 1.00 10.43 9 ASP B N 1
ATOM 2094 C CA . ASP B 1 9 ? 18.093 13.748 132.701 1.00 11.05 9 ASP B CA 1
ATOM 2095 C C . ASP B 1 9 ? 16.836 13.566 133.580 1.00 10.46 9 ASP B C 1
ATOM 2096 O O . ASP B 1 9 ? 16.909 13.220 134.786 1.00 9.28 9 ASP B O 1
ATOM 2101 N N . ARG B 1 10 ? 15.681 13.751 132.962 1.00 10.55 10 ARG B N 1
ATOM 2102 C CA . ARG B 1 10 ? 14.415 13.738 133.676 1.00 10.31 10 ARG B CA 1
ATOM 2103 C C . ARG B 1 10 ? 13.957 12.333 134.068 1.00 9.88 10 ARG B C 1
ATOM 2104 O O . ARG B 1 10 ? 13.338 12.168 135.124 1.00 8.92 10 ARG B O 1
ATOM 2112 N N . ILE B 1 11 ? 14.250 11.332 133.240 1.00 10.45 11 ILE B N 1
ATOM 2113 C CA . ILE B 1 11 ? 13.589 10.046 133.395 1.00 10.56 11 ILE B CA 1
ATOM 2114 C C . ILE B 1 11 ? 14.283 9.182 134.442 1.00 10.65 11 ILE B C 1
ATOM 2115 O O . ILE B 1 11 ? 13.725 8.203 134.823 1.00 11.60 11 ILE B O 1
ATOM 2120 N N . ASP B 1 12 ? 15.482 9.547 134.908 1.00 11.09 12 ASP B N 1
ATOM 2121 C CA . ASP B 1 12 ? 16.168 8.780 135.957 1.00 11.78 12 ASP B CA 1
ATOM 2122 C C . ASP B 1 12 ? 15.981 9.342 137.376 1.00 11.72 12 ASP B C 1
ATOM 2123 O O . ASP B 1 12 ? 16.695 8.941 138.289 1.00 11.19 12 ASP B O 1
ATOM 2128 N N . GLN B 1 13 ? 15.015 10.238 137.543 1.00 11.59 13 GLN B N 1
ATOM 2129 C CA . GLN B 1 13 ? 14.747 10.878 138.818 1.00 11.57 13 GLN B CA 1
ATOM 2130 C C . GLN B 1 13 ? 13.271 11.195 138.989 1.00 11.21 13 GLN B C 1
ATOM 2131 O O . GLN B 1 13 ? 12.518 11.332 138.036 1.00 11.09 13 GLN B O 1
ATOM 2137 N N . ARG B 1 14 ? 12.847 11.283 140.231 1.00 12.29 14 ARG B N 1
ATOM 2138 C CA . ARG B 1 14 ? 11.420 11.475 140.550 1.00 12.83 14 ARG B CA 1
ATOM 2139 C C . ARG B 1 14 ? 10.928 12.904 140.356 1.00 12.90 14 ARG B C 1
ATOM 2140 O O . ARG B 1 14 ? 9.851 13.122 139.779 1.00 12.78 14 ARG B O 1
ATOM 2148 N N . ASN B 1 15 ? 11.720 13.860 140.843 1.00 13.88 15 ASN B N 1
ATOM 2149 C CA . ASN B 1 15 ? 11.323 15.267 140.898 1.00 14.40 15 ASN B CA 1
ATOM 2150 C C . ASN B 1 15 ? 12.301 16.214 140.254 1.00 14.35 15 ASN B C 1
ATOM 2151 O O . ASN B 1 15 ? 13.497 15.953 140.219 1.00 14.08 15 ASN B O 1
ATOM 2156 N N . LEU B 1 16 ? 11.781 17.363 139.826 1.00 15.23 16 LEU B N 1
ATOM 2157 C CA . LEU B 1 16 ? 12.608 18.538 139.529 1.00 15.06 16 LEU B CA 1
ATOM 2158 C C . LEU B 1 16 ? 13.239 19.021 140.835 1.00 15.33 16 LEU B C 1
ATOM 2159 O O . LEU B 1 16 ? 12.632 18.844 141.861 1.00 15.38 16 LEU B O 1
ATOM 2164 N N . PRO B 1 17 ? 14.411 19.662 140.803 1.00 15.93 17 PRO B N 1
ATOM 2165 C CA . PRO B 1 17 ? 15.080 20.094 139.574 1.00 16.28 17 PRO B CA 1
ATOM 2166 C C . PRO B 1 17 ? 15.936 19.012 138.947 1.00 16.21 17 PRO B C 1
ATOM 2167 O O . PRO B 1 17 ? 16.361 18.047 139.635 1.00 15.52 17 PRO B O 1
ATOM 2171 N N . LEU B 1 18 ? 16.195 19.188 137.655 1.00 15.26 18 LEU B N 1
ATOM 2172 C CA . LEU B 1 18 ? 17.110 18.341 136.891 1.00 15.35 18 LEU B CA 1
ATOM 2173 C C . LEU B 1 18 ? 18.503 18.457 137.508 1.00 15.68 18 LEU B C 1
ATOM 2174 O O . LEU B 1 18 ? 18.854 19.524 138.033 1.00 14.81 18 LEU B O 1
ATOM 2179 N N . ASP B 1 19 ? 19.281 17.373 137.439 1.00 15.83 19 ASP B N 1
ATOM 2180 C CA . ASP B 1 19 ? 20.633 17.341 137.991 1.00 15.66 19 ASP B CA 1
ATOM 2181 C C . ASP B 1 19 ? 21.720 17.158 136.938 1.00 16.59 19 ASP B C 1
ATOM 2182 O O . ASP B 1 19 ? 22.902 16.958 137.279 1.00 16.18 19 ASP B O 1
ATOM 2187 N N . ARG B 1 20 ? 21.337 17.298 135.663 1.00 16.22 20 ARG B N 1
ATOM 2188 C CA . ARG B 1 20 ? 22.244 17.189 134.519 1.00 17.17 20 ARG B CA 1
ATOM 2189 C C . ARG B 1 20 ? 22.967 15.833 134.371 1.00 16.45 20 ARG B C 1
ATOM 2190 O O . ARG B 1 20 ? 23.920 15.736 133.588 1.00 16.89 20 ARG B O 1
ATOM 2198 N N . ASN B 1 21 ? 22.466 14.796 135.052 1.00 15.79 21 ASN B N 1
ATOM 2199 C CA . ASN B 1 21 ? 22.959 13.421 134.940 1.00 15.70 21 ASN B CA 1
ATOM 2200 C C . ASN B 1 21 ? 21.879 12.454 134.416 1.00 15.44 21 ASN B C 1
ATOM 2201 O O . ASN B 1 21 ? 20.729 12.538 134.811 1.00 13.60 21 ASN B O 1
ATOM 2206 N N . TYR B 1 22 ? 22.282 11.553 133.528 1.00 14.34 22 TYR B N 1
ATOM 2207 C CA . TYR B 1 22 ? 21.463 10.406 133.175 1.00 13.37 22 TYR B CA 1
ATOM 2208 C C . TYR B 1 22 ? 22.236 9.177 133.650 1.00 13.84 22 TYR B C 1
ATOM 2209 O O . TYR B 1 22 ? 23.312 8.852 133.121 1.00 13.14 22 TYR B O 1
ATOM 2218 N N . ASN B 1 23 ? 21.666 8.537 134.673 1.00 14.28 23 ASN B N 1
ATOM 2219 C CA . ASN B 1 23 ? 22.222 7.348 135.303 1.00 15.10 23 ASN B CA 1
ATOM 2220 C C . ASN B 1 23 ? 21.487 6.146 134.772 1.00 14.35 23 ASN B C 1
ATOM 2221 O O . ASN B 1 23 ? 20.284 6.216 134.524 1.00 13.13 23 ASN B O 1
ATOM 2226 N N . ALA B 1 24 ? 22.231 5.069 134.550 1.00 13.72 24 ALA B N 1
ATOM 2227 C CA . ALA B 1 24 ? 21.659 3.829 134.024 1.00 14.13 24 ALA B CA 1
ATOM 2228 C C . ALA B 1 24 ? 22.325 2.588 134.665 1.00 14.72 24 ALA B C 1
ATOM 2229 O O . ALA B 1 24 ? 23.531 2.560 134.900 1.00 16.17 24 ALA B O 1
ATOM 2231 N N . ASN B 1 25 ? 21.509 1.584 134.946 1.00 15.10 25 ASN B N 1
ATOM 2232 C CA . ASN B 1 25 ? 21.950 0.288 135.426 1.00 15.29 25 ASN B CA 1
ATOM 2233 C C . ASN B 1 25 ? 21.934 -0.748 134.309 1.00 13.88 25 ASN B C 1
ATOM 2234 O O . ASN B 1 25 ? 22.504 -1.833 134.449 1.00 13.90 25 ASN B O 1
ATOM 2239 N N . PHE B 1 26 ? 21.315 -0.392 133.192 1.00 12.24 26 PHE B N 1
ATOM 2240 C CA . PHE B 1 26 ? 21.218 -1.264 132.045 1.00 11.18 26 PHE B CA 1
ATOM 2241 C C . PHE B 1 26 ? 21.420 -0.442 130.780 1.00 11.21 26 PHE B C 1
ATOM 2242 O O . PHE B 1 26 ? 21.404 0.789 130.804 1.00 10.52 26 PHE B O 1
ATOM 2250 N N . ASP B 1 27 ? 21.591 -1.121 129.659 1.00 11.58 27 ASP B N 1
ATOM 2251 C CA . ASP B 1 27 ? 21.781 -0.402 128.409 1.00 11.90 27 ASP B CA 1
ATOM 2252 C C . ASP B 1 27 ? 21.054 -0.976 127.220 1.00 11.14 27 ASP B C 1
ATOM 2253 O O . ASP B 1 27 ? 21.267 -0.513 126.125 1.00 10.49 27 ASP B O 1
ATOM 2258 N N . GLY B 1 28 ? 20.216 -1.999 127.401 1.00 10.91 28 GLY B N 1
ATOM 2259 C CA . GLY B 1 28 ? 19.526 -2.580 126.256 1.00 10.05 28 GLY B CA 1
ATOM 2260 C C . GLY B 1 28 ? 20.303 -3.631 125.466 1.00 11.66 28 GLY B C 1
ATOM 2261 O O . GLY B 1 28 ? 19.806 -4.118 124.441 1.00 10.09 28 GLY B O 1
ATOM 2262 N N . PHE B 1 29 ? 21.496 -4.009 125.941 1.00 11.78 29 PHE B N 1
ATOM 2263 C CA . PHE B 1 29 ? 22.250 -5.099 125.322 1.00 13.74 29 PHE B CA 1
ATOM 2264 C C . PHE B 1 29 ? 21.369 -6.368 125.209 1.00 13.50 29 PHE B C 1
ATOM 2265 O O . PHE B 1 29 ? 20.652 -6.730 126.129 1.00 12.41 29 PHE B O 1
ATOM 2273 N N . GLY B 1 30 ? 21.400 -6.996 124.039 1.00 13.74 30 GLY B N 1
ATOM 2274 C CA . GLY B 1 30 ? 20.622 -8.183 123.766 1.00 13.42 30 GLY B CA 1
ATOM 2275 C C . GLY B 1 30 ? 19.168 -7.945 123.427 1.00 13.03 30 GLY B C 1
ATOM 2276 O O . GLY B 1 30 ? 18.415 -8.912 123.291 1.00 13.73 30 GLY B O 1
ATOM 2277 N N . VAL B 1 31 ? 18.773 -6.677 123.327 1.00 11.35 31 VAL B N 1
ATOM 2278 C CA . VAL B 1 31 ? 17.412 -6.292 123.021 1.00 10.62 31 VAL B CA 1
ATOM 2279 C C . VAL B 1 31 ? 17.397 -5.603 121.657 1.00 10.52 31 VAL B C 1
ATOM 2280 O O . VAL B 1 31 ? 18.374 -4.968 121.256 1.00 9.33 31 VAL B O 1
ATOM 2284 N N . THR B 1 32 ? 16.296 -5.760 120.933 1.00 9.85 32 THR B N 1
ATOM 2285 C CA . THR B 1 32 ? 16.163 -5.115 119.651 1.00 9.91 32 THR B CA 1
ATOM 2286 C C . THR B 1 32 ? 14.911 -4.243 119.644 1.00 9.85 32 THR B C 1
ATOM 2287 O O . THR B 1 32 ? 13.819 -4.730 119.974 1.00 9.75 32 THR B O 1
ATOM 2291 N N . ALA B 1 33 ? 15.085 -2.976 119.252 1.00 10.08 33 ALA B N 1
ATOM 2292 C CA . ALA B 1 33 ? 13.995 -2.010 119.034 1.00 10.08 33 ALA B CA 1
ATOM 2293 C C . ALA B 1 33 ? 13.730 -1.850 117.551 1.00 9.89 33 ALA B C 1
ATOM 2294 O O . ALA B 1 33 ? 14.648 -1.511 116.784 1.00 9.88 33 ALA B O 1
ATOM 2296 N N . TYR B 1 34 ? 12.486 -2.105 117.149 1.00 9.02 34 TYR B N 1
ATOM 2297 C CA . TYR B 1 34 ? 12.045 -2.006 115.773 1.00 10.14 34 TYR B CA 1
ATOM 2298 C C . TYR B 1 34 ? 11.378 -0.658 115.567 1.00 10.71 34 TYR B C 1
ATOM 2299 O O . TYR B 1 34 ? 10.298 -0.371 116.127 1.00 12.69 34 TYR B O 1
ATOM 2308 N N . VAL B 1 35 ? 12.003 0.175 114.748 1.00 10.22 35 VAL B N 1
ATOM 2309 C CA . VAL B 1 35 ? 11.562 1.548 114.588 1.00 9.25 35 VAL B CA 1
ATOM 2310 C C . VAL B 1 35 ? 10.744 1.668 113.320 1.00 9.02 35 VAL B C 1
ATOM 2311 O O . VAL B 1 35 ? 11.288 1.664 112.204 1.00 8.69 35 VAL B O 1
ATOM 2315 N N . ILE B 1 36 ? 9.437 1.778 113.507 1.00 9.47 36 ILE B N 1
ATOM 2316 C CA . ILE B 1 36 ? 8.465 1.809 112.413 1.00 9.29 36 ILE B CA 1
ATOM 2317 C C . ILE B 1 36 ? 8.176 3.263 112.094 1.00 9.14 36 ILE B C 1
ATOM 2318 O O . ILE B 1 36 ? 7.469 3.927 112.828 1.00 9.03 36 ILE B O 1
ATOM 2323 N N . ASP B 1 37 ? 8.741 3.763 111.006 1.00 9.71 37 ASP B N 1
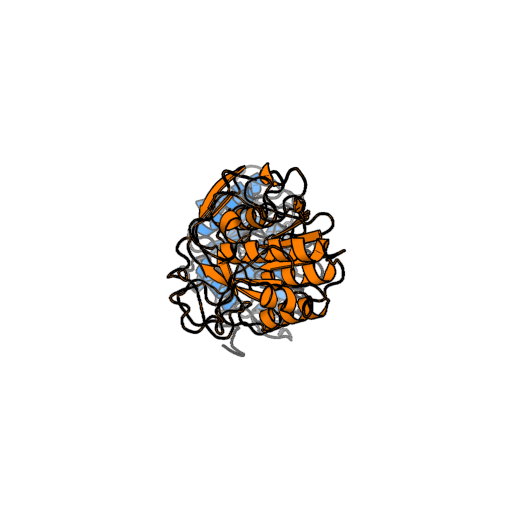ATOM 2324 C CA . ASP B 1 37 ? 8.870 5.224 110.801 1.00 10.25 37 ASP B CA 1
ATOM 2325 C C . ASP B 1 37 ? 9.373 5.560 109.386 1.00 10.53 37 ASP B C 1
ATOM 2326 O O . ASP B 1 37 ? 9.125 4.802 108.450 1.00 9.72 37 ASP B O 1
ATOM 2331 N N . THR B 1 38 ? 10.100 6.673 109.225 1.00 10.27 38 THR B N 1
ATOM 2332 C CA . THR B 1 38 ? 10.550 7.111 107.910 1.00 10.25 38 THR B CA 1
ATOM 2333 C C . THR B 1 38 ? 11.847 6.438 107.479 1.00 10.40 38 THR B C 1
ATOM 2334 O O . THR B 1 38 ? 12.425 6.830 106.467 1.00 9.81 38 THR B O 1
ATOM 2338 N N . GLY B 1 39 ? 12.320 5.480 108.274 1.00 9.76 39 GLY B N 1
ATOM 2339 C CA . GLY B 1 39 ? 13.585 4.788 108.058 1.00 9.92 39 GLY B CA 1
ATOM 2340 C C . GLY B 1 39 ? 14.564 5.172 109.178 1.00 10.01 39 GLY B C 1
ATOM 2341 O O . GLY B 1 39 ? 14.218 5.914 110.101 1.00 8.98 39 GLY B O 1
ATOM 2342 N N . VAL B 1 40 ? 15.780 4.649 109.104 1.00 10.13 40 VAL B N 1
ATOM 2343 C CA . VAL B 1 40 ? 16.870 5.029 110.015 1.00 9.54 40 VAL B CA 1
ATOM 2344 C C . VAL B 1 40 ? 18.146 5.118 109.210 1.00 9.38 40 VAL B C 1
ATOM 2345 O O . VAL B 1 40 ? 18.387 4.319 108.322 1.00 10.12 40 VAL B O 1
ATOM 2349 N N . ASN B 1 41 ? 18.963 6.121 109.503 1.00 10.78 41 ASN B N 1
ATOM 2350 C CA . ASN B 1 41 ? 20.309 6.246 108.934 1.00 9.96 41 ASN B CA 1
ATOM 2351 C C . ASN B 1 41 ? 21.216 5.299 109.687 1.00 11.24 41 ASN B C 1
ATOM 2352 O O . ASN B 1 41 ? 21.669 5.620 110.806 1.00 11.28 41 ASN B O 1
ATOM 2357 N N . ASN B 1 42 ? 21.512 4.140 109.071 1.00 12.03 42 ASN B N 1
ATOM 2358 C CA . ASN B 1 42 ? 22.264 3.096 109.751 1.00 11.90 42 ASN B CA 1
ATOM 2359 C C . ASN B 1 42 ? 23.696 3.571 109.983 1.00 12.57 42 ASN B C 1
ATOM 2360 O O . ASN B 1 42 ? 24.369 3.111 110.871 1.00 13.70 42 ASN B O 1
ATOM 2365 N N . ASN B 1 43 ? 24.156 4.467 109.131 1.00 13.68 43 ASN B N 1
ATOM 2366 C CA . ASN B 1 43 ? 25.500 4.959 109.201 1.00 13.50 43 ASN B CA 1
ATOM 2367 C C . ASN B 1 43 ? 25.722 6.087 110.232 1.00 13.18 43 ASN B C 1
ATOM 2368 O O . ASN B 1 43 ? 26.836 6.560 110.352 1.00 13.30 43 ASN B O 1
ATOM 2373 N N . HIS B 1 44 ? 24.709 6.494 111.009 1.00 11.79 44 HIS B N 1
ATOM 2374 C CA . HIS B 1 44 ? 24.890 7.597 111.936 1.00 10.63 44 HIS B CA 1
ATOM 2375 C C . HIS B 1 44 ? 25.852 7.211 113.060 1.00 10.95 44 HIS B C 1
ATOM 2376 O O . HIS B 1 44 ? 25.782 6.095 113.558 1.00 10.62 44 HIS B O 1
ATOM 2383 N N . GLU B 1 45 ? 26.746 8.122 113.450 1.00 11.44 45 GLU B N 1
ATOM 2384 C CA . GLU B 1 45 ? 27.725 7.846 114.514 1.00 12.57 45 GLU B CA 1
ATOM 2385 C C . GLU B 1 45 ? 27.098 7.507 115.888 1.00 12.46 45 GLU B C 1
ATOM 2386 O O . GLU B 1 45 ? 27.731 6.856 116.718 1.00 12.54 45 GLU B O 1
ATOM 2392 N N . GLU B 1 46 ? 25.876 7.970 116.130 1.00 12.35 46 GLU B N 1
ATOM 2393 C CA . GLU B 1 46 ? 25.148 7.630 117.344 1.00 11.67 46 GLU B CA 1
ATOM 2394 C C . GLU B 1 46 ? 24.938 6.129 117.547 1.00 11.69 46 GLU B C 1
ATOM 2395 O O . GLU B 1 46 ? 24.850 5.682 118.682 1.00 10.88 46 GLU B O 1
ATOM 2401 N N . PHE B 1 47 ? 24.845 5.354 116.471 1.00 11.06 47 PHE B N 1
ATOM 2402 C CA . PHE B 1 47 ? 24.516 3.930 116.572 1.00 11.61 47 PHE B CA 1
ATOM 2403 C C . PHE B 1 47 ? 25.728 3.005 116.673 1.00 12.15 47 PHE B C 1
ATOM 2404 O O . PHE B 1 47 ? 25.598 1.889 117.154 1.00 12.12 47 PHE B O 1
ATOM 2412 N N . GLY B 1 48 ? 26.881 3.460 116.197 1.00 13.63 48 GLY B N 1
ATOM 2413 C CA . GLY B 1 48 ? 28.128 2.681 116.235 1.00 13.46 48 GLY B CA 1
ATOM 2414 C C . GLY B 1 48 ? 27.997 1.286 115.648 1.00 14.66 48 GLY B C 1
ATOM 2415 O O . GLY B 1 48 ? 28.566 0.323 116.181 1.00 15.55 48 GLY B O 1
ATOM 2416 N N . GLY B 1 49 ? 27.246 1.163 114.554 1.00 14.14 49 GLY B N 1
ATOM 2417 C CA . GLY B 1 49 ? 27.008 -0.120 113.919 1.00 13.44 49 GLY B CA 1
ATOM 2418 C C . GLY B 1 49 ? 25.829 -0.940 114.434 1.00 13.02 49 GLY B C 1
ATOM 2419 O O . GLY B 1 49 ? 25.531 -2.012 113.898 1.00 13.41 49 GLY B O 1
ATOM 2420 N N . ARG B 1 50 ? 25.132 -0.452 115.456 1.00 11.87 50 ARG B N 1
ATOM 2421 C CA . ARG B 1 50 ? 24.055 -1.236 116.089 1.00 11.83 50 ARG B CA 1
ATOM 2422 C C . ARG B 1 50 ? 22.712 -1.096 115.366 1.00 11.85 50 ARG B C 1
ATOM 2423 O O . ARG B 1 50 ? 21.753 -1.789 115.726 1.00 11.58 50 ARG B O 1
ATOM 2431 N N . SER B 1 51 ? 22.653 -0.210 114.375 1.00 11.06 51 SER B N 1
ATOM 2432 C CA . SER B 1 51 ? 21.460 -0.090 113.515 1.00 11.19 51 SER B CA 1
ATOM 2433 C C . SER B 1 51 ? 21.625 -0.798 112.196 1.00 10.98 51 SER B C 1
ATOM 2434 O O . SER B 1 51 ? 22.638 -0.634 111.532 1.00 11.48 51 SER B O 1
ATOM 2437 N N . VAL B 1 52 ? 20.612 -1.577 111.799 1.00 11.03 52 VAL B N 1
ATOM 2438 C CA . VAL B 1 52 ? 20.598 -2.218 110.493 1.00 11.24 52 VAL B CA 1
ATOM 2439 C C . VAL B 1 52 ? 19.249 -2.052 109.827 1.00 11.51 52 VAL B C 1
ATOM 2440 O O . VAL B 1 52 ? 18.246 -1.808 110.482 1.00 11.24 52 VAL B O 1
ATOM 2444 N N . SER B 1 53 ? 19.218 -2.239 108.522 1.00 11.94 53 SER B N 1
ATOM 2445 C CA . SER B 1 53 ? 17.957 -2.221 107.794 1.00 11.53 53 SER B CA 1
ATOM 2446 C C . SER B 1 53 ? 17.119 -3.428 108.108 1.00 11.48 53 SER B C 1
ATOM 2447 O O . SER B 1 53 ? 17.646 -4.531 108.225 1.00 10.72 53 SER B O 1
ATOM 2450 N N . GLY B 1 54 ? 15.800 -3.227 108.211 1.00 11.34 54 GLY B N 1
ATOM 2451 C CA . GLY B 1 54 ? 14.845 -4.321 108.263 1.00 11.58 54 GLY B CA 1
ATOM 2452 C C . GLY B 1 54 ? 14.157 -4.575 106.920 1.00 11.57 54 GLY B C 1
ATOM 2453 O O . GLY B 1 54 ? 14.511 -5.472 106.153 1.00 10.49 54 GLY B O 1
ATOM 2454 N N . TYR B 1 55 ? 13.180 -3.736 106.618 1.00 11.55 55 TYR B N 1
ATOM 2455 C CA . TYR B 1 55 ? 12.548 -3.743 105.308 1.00 11.28 55 TYR B CA 1
ATOM 2456 C C . TYR B 1 55 ? 11.890 -2.392 105.056 1.00 11.41 55 TYR B C 1
ATOM 2457 O O . TYR B 1 55 ? 11.571 -1.646 105.997 1.00 11.65 55 TYR B O 1
ATOM 2466 N N . ASP B 1 56 ? 11.819 -2.031 103.778 1.00 11.41 56 ASP B N 1
ATOM 2467 C CA . ASP B 1 56 ? 11.260 -0.744 103.318 1.00 12.19 56 ASP B CA 1
ATOM 2468 C C . ASP B 1 56 ? 9.961 -0.969 102.505 1.00 11.91 56 ASP B C 1
ATOM 2469 O O . ASP B 1 56 ? 9.994 -1.364 101.315 1.00 12.35 56 ASP B O 1
ATOM 2474 N N . PHE B 1 57 ? 8.824 -0.738 103.154 1.00 12.02 57 PHE B N 1
ATOM 2475 C CA . PHE B 1 57 ? 7.496 -0.899 102.553 1.00 12.57 57 PHE B CA 1
ATOM 2476 C C . PHE B 1 57 ? 7.001 0.311 101.755 1.00 12.92 57 PHE B C 1
ATOM 2477 O O . PHE B 1 57 ? 5.963 0.246 101.094 1.00 13.41 57 PHE B O 1
ATOM 2485 N N . VAL B 1 58 ? 7.740 1.413 101.801 1.00 13.95 58 VAL B N 1
ATOM 2486 C CA . VAL B 1 58 ? 7.412 2.578 100.959 1.00 13.63 58 VAL B CA 1
ATOM 2487 C C . VAL B 1 58 ? 7.823 2.295 99.503 1.00 14.15 58 VAL B C 1
ATOM 2488 O O . VAL B 1 58 ? 7.050 2.519 98.581 1.00 13.56 58 VAL B O 1
ATOM 2492 N N . ASP B 1 59 ? 9.029 1.761 99.317 1.00 13.75 59 ASP B N 1
ATOM 2493 C CA . ASP B 1 59 ? 9.585 1.506 97.978 1.00 14.39 59 ASP B CA 1
ATOM 2494 C C . ASP B 1 59 ? 9.863 0.036 97.705 1.00 14.34 59 ASP B C 1
ATOM 2495 O O . ASP B 1 59 ? 10.468 -0.307 96.678 1.00 13.78 59 ASP B O 1
ATOM 2500 N N . ASN B 1 60 ? 9.434 -0.823 98.618 1.00 14.66 60 ASN B N 1
ATOM 2501 C CA . ASN B 1 60 ? 9.600 -2.275 98.497 1.00 15.54 60 ASN B CA 1
ATOM 2502 C C . ASN B 1 60 ? 11.019 -2.665 98.173 1.00 15.64 60 ASN B C 1
ATOM 2503 O O . ASN B 1 60 ? 11.305 -3.225 97.089 1.00 16.09 60 ASN B O 1
ATOM 2508 N N . ASP B 1 61 ? 11.923 -2.330 99.099 1.00 14.23 61 ASP B N 1
ATOM 2509 C CA . ASP B 1 61 ? 13.338 -2.690 98.979 1.00 14.08 61 ASP B CA 1
ATOM 2510 C C . ASP B 1 61 ? 13.924 -3.028 100.362 1.00 14.01 61 ASP B C 1
ATOM 2511 O O . ASP B 1 61 ? 13.226 -2.941 101.369 1.00 12.95 61 ASP B O 1
ATOM 2516 N N . ALA B 1 62 ? 15.194 -3.417 100.380 1.00 13.13 62 ALA B N 1
ATOM 2517 C CA . ALA B 1 62 ? 15.858 -3.948 101.581 1.00 13.06 62 ALA B CA 1
ATOM 2518 C C . ALA B 1 62 ? 16.637 -2.909 102.360 1.00 13.08 62 ALA B C 1
ATOM 2519 O O . ALA B 1 62 ? 17.337 -3.226 103.340 1.00 13.91 62 ALA B O 1
ATOM 2521 N N . ASP B 1 63 ? 16.534 -1.661 101.932 1.00 13.29 63 ASP B N 1
ATOM 2522 C CA . ASP B 1 63 ? 17.344 -0.593 102.483 1.00 12.81 63 ASP B CA 1
ATOM 2523 C C . ASP B 1 63 ? 16.402 0.428 103.105 1.00 12.61 63 ASP B C 1
ATOM 2524 O O . ASP B 1 63 ? 15.752 1.190 102.387 1.00 12.37 63 ASP B O 1
ATOM 2529 N N . SER B 1 64 ? 16.332 0.421 104.436 1.00 11.73 64 SER B N 1
ATOM 2530 C CA . SER B 1 64 ? 15.417 1.301 105.168 1.00 11.57 64 SER B CA 1
ATOM 2531 C C . SER B 1 64 ? 16.099 2.586 105.609 1.00 11.71 64 SER B C 1
ATOM 2532 O O . SER B 1 64 ? 15.765 3.115 106.657 1.00 11.62 64 SER B O 1
ATOM 2535 N N . SER B 1 65 ? 17.003 3.118 104.782 1.00 11.87 65 SER B N 1
ATOM 2536 C CA . SER B 1 65 ? 17.636 4.404 105.035 1.00 12.19 65 SER B CA 1
ATOM 2537 C C . SER B 1 65 ? 16.568 5.495 105.154 1.00 11.49 65 SER B C 1
ATOM 2538 O O . SER B 1 65 ? 15.531 5.424 104.528 1.00 10.97 65 SER B O 1
ATOM 2541 N N . ASP B 1 66 ? 16.867 6.526 105.922 1.00 11.08 66 ASP B N 1
ATOM 2542 C CA . ASP B 1 66 ? 15.932 7.604 106.204 1.00 10.43 66 ASP B CA 1
ATOM 2543 C C . ASP B 1 66 ? 16.219 8.784 105.283 1.00 11.70 66 ASP B C 1
ATOM 2544 O O . ASP B 1 66 ? 17.362 9.253 105.215 1.00 11.54 66 ASP B O 1
ATOM 2549 N N . CYS B 1 67 ? 15.188 9.292 104.628 1.00 10.93 67 CYS B N 1
ATOM 2550 C CA . CYS B 1 67 ? 15.319 10.531 103.845 1.00 12.48 67 CYS B CA 1
ATOM 2551 C C . CYS B 1 67 ? 14.404 11.666 104.344 1.00 12.13 67 CYS B C 1
ATOM 2552 O O . CYS B 1 67 ? 14.127 12.597 103.575 1.00 13.77 67 CYS B O 1
ATOM 2555 N N . ASN B 1 68 ? 14.024 11.628 105.626 1.00 12.61 68 ASN B N 1
ATOM 2556 C CA . ASN B 1 68 ? 13.180 12.645 106.271 1.00 12.25 68 ASN B CA 1
ATOM 2557 C C . ASN B 1 68 ? 13.842 13.248 107.514 1.00 13.30 68 ASN B C 1
ATOM 2558 O O . ASN B 1 68 ? 13.810 14.481 107.707 1.00 12.59 68 ASN B O 1
ATOM 2563 N N . GLY B 1 69 ? 14.400 12.373 108.369 1.00 12.32 69 GLY B N 1
ATOM 2564 C CA . GLY B 1 69 ? 15.016 12.745 109.631 1.00 12.09 69 GLY B CA 1
ATOM 2565 C C . GLY B 1 69 ? 14.303 12.193 110.864 1.00 11.95 69 GLY B C 1
ATOM 2566 O O . GLY B 1 69 ? 14.925 11.865 111.873 1.00 11.37 69 GLY B O 1
ATOM 2567 N N . HIS B 1 70 ? 12.988 12.071 110.794 1.00 11.87 70 HIS B N 1
ATOM 2568 C CA . HIS B 1 70 ? 12.198 11.711 111.980 1.00 11.78 70 HIS B CA 1
ATOM 2569 C C . HIS B 1 70 ? 12.515 10.299 112.546 1.00 11.89 70 HIS B C 1
ATOM 2570 O O . HIS B 1 70 ? 12.737 10.091 113.757 1.00 11.79 70 HIS B O 1
ATOM 2577 N N . GLY B 1 71 ? 12.602 9.317 111.673 1.00 11.50 71 GLY B N 1
ATOM 2578 C CA . GLY B 1 71 ? 12.919 7.964 112.097 1.00 11.82 71 GLY B CA 1
ATOM 2579 C C . GLY B 1 71 ? 14.293 7.846 112.726 1.00 11.51 71 GLY B C 1
ATOM 2580 O O . GLY B 1 71 ? 14.469 7.134 113.693 1.00 10.00 71 GLY B O 1
ATOM 2581 N N . THR B 1 72 ? 15.277 8.563 112.186 1.00 11.55 72 THR B N 1
ATOM 2582 C CA . THR B 1 72 ? 16.629 8.559 112.726 1.00 10.54 72 THR B CA 1
ATOM 2583 C C . THR B 1 72 ? 16.660 9.219 114.097 1.00 11.12 72 THR B C 1
ATOM 2584 O O . THR B 1 72 ? 17.379 8.778 115.000 1.00 10.33 72 THR B O 1
ATOM 2588 N N . HIS B 1 73 ? 15.924 10.318 114.210 1.00 10.18 73 HIS B N 1
ATOM 2589 C CA . HIS B 1 73 ? 15.802 11.082 115.455 1.00 10.22 73 HIS B CA 1
ATOM 2590 C C . HIS B 1 73 ? 15.205 10.187 116.565 1.00 9.35 73 HIS B C 1
ATOM 2591 O O . HIS B 1 73 ? 15.760 10.075 117.664 1.00 9.51 73 HIS B O 1
ATOM 2598 N N . VAL B 1 74 ? 14.092 9.547 116.239 1.00 9.17 74 VAL B N 1
ATOM 2599 C CA . VAL B 1 74 ? 13.408 8.596 117.117 1.00 9.49 74 VAL B CA 1
ATOM 2600 C C . VAL B 1 74 ? 14.346 7.424 117.498 1.00 9.37 74 VAL B C 1
ATOM 2601 O O . VAL B 1 74 ? 14.518 7.111 118.679 1.00 9.02 74 VAL B O 1
ATOM 2605 N N . ALA B 1 75 ? 14.985 6.812 116.515 1.00 8.25 75 ALA B N 1
ATOM 2606 C CA . ALA B 1 75 ? 15.941 5.748 116.809 1.00 8.72 75 ALA B CA 1
ATOM 2607 C C . ALA B 1 75 ? 17.095 6.244 117.709 1.00 7.95 75 ALA B C 1
ATOM 2608 O O . ALA B 1 75 ? 17.487 5.543 118.635 1.00 9.22 75 ALA B O 1
ATOM 2610 N N . GLY B 1 76 ? 17.551 7.477 117.500 1.00 8.05 76 GLY B N 1
ATOM 2611 C CA . GLY B 1 76 ? 18.569 8.109 118.327 1.00 9.01 76 GLY B CA 1
ATOM 2612 C C . GLY B 1 76 ? 18.195 8.284 119.796 1.00 8.89 76 GLY B C 1
ATOM 2613 O O . GLY B 1 76 ? 19.046 8.162 120.698 1.00 10.29 76 GLY B O 1
ATOM 2614 N N . THR B 1 77 ? 16.927 8.558 120.051 1.00 8.30 77 THR B N 1
ATOM 2615 C CA . THR B 1 77 ? 16.461 8.683 121.400 1.00 9.14 77 THR B CA 1
ATOM 2616 C C . THR B 1 77 ? 16.357 7.337 122.086 1.00 9.46 77 THR B C 1
ATOM 2617 O O . THR B 1 77 ? 16.590 7.235 123.262 1.00 9.49 77 THR B O 1
ATOM 2621 N N . ILE B 1 78 ? 15.999 6.299 121.349 1.00 9.99 78 ILE B N 1
ATOM 2622 C CA . ILE B 1 78 ? 15.971 4.946 121.905 1.00 10.45 78 ILE B CA 1
ATOM 2623 C C . ILE B 1 78 ? 17.381 4.498 122.256 1.00 10.50 78 ILE B C 1
ATOM 2624 O O . ILE B 1 78 ? 17.643 4.038 123.378 1.00 10.55 78 ILE B O 1
ATOM 2629 N N . GLY B 1 79 ? 18.293 4.617 121.291 1.00 10.95 79 GLY B N 1
ATOM 2630 C CA . GLY B 1 79 ? 19.575 3.926 121.376 1.00 11.06 79 GLY B CA 1
ATOM 2631 C C . GLY B 1 79 ? 20.849 4.675 120.989 1.00 11.06 79 GLY B C 1
ATOM 2632 O O . GLY B 1 79 ? 21.888 4.040 120.846 1.00 10.09 79 GLY B O 1
ATOM 2633 N N . GLY B 1 80 ? 20.800 5.985 120.794 1.00 10.52 80 GLY B N 1
ATOM 2634 C CA . GLY B 1 80 ? 22.031 6.713 120.469 1.00 11.34 80 GLY B CA 1
ATOM 2635 C C . GLY B 1 80 ? 23.021 6.783 121.636 1.00 10.94 80 GLY B C 1
ATOM 2636 O O . GLY B 1 80 ? 22.590 6.911 122.812 1.00 10.71 80 GLY B O 1
ATOM 2637 N N . SER B 1 81 ? 24.335 6.742 121.359 1.00 11.29 81 SER B N 1
ATOM 2638 C CA . SER B 1 81 ? 25.317 6.771 122.441 1.00 12.75 81 SER B CA 1
ATOM 2639 C C . SER B 1 81 ? 25.199 8.019 123.299 1.00 13.10 81 SER B C 1
ATOM 2640 O O . SER B 1 81 ? 25.170 7.933 124.507 1.00 14.33 81 SER B O 1
ATOM 2643 N N . GLN B 1 82 ? 25.180 9.187 122.681 1.00 14.01 82 GLN B N 1
ATOM 2644 C CA . GLN B 1 82 ? 25.125 10.445 123.442 1.00 14.95 82 GLN B CA 1
ATOM 2645 C C . GLN B 1 82 ? 23.717 10.827 123.898 1.00 14.37 82 GLN B C 1
ATOM 2646 O O . GLN B 1 82 ? 23.550 11.362 124.987 1.00 14.90 82 GLN B O 1
ATOM 2652 N N . TYR B 1 83 ? 22.722 10.626 123.038 1.00 12.53 83 TYR B N 1
ATOM 2653 C CA . TYR B 1 83 ? 21.397 11.180 123.259 1.00 12.05 83 TYR B CA 1
ATOM 2654 C C . TYR B 1 83 ? 20.305 10.112 123.422 1.00 11.87 83 TYR B C 1
ATOM 2655 O O . TYR B 1 83 ? 19.137 10.444 123.445 1.00 11.88 83 TYR B O 1
ATOM 2664 N N . GLY B 1 84 ? 20.708 8.856 123.609 1.00 11.65 84 GLY B N 1
ATOM 2665 C CA . GLY B 1 84 ? 19.798 7.748 123.771 1.00 11.11 84 GLY B CA 1
ATOM 2666 C C . GLY B 1 84 ? 19.678 7.202 125.171 1.00 11.23 84 GLY B C 1
ATOM 2667 O O . GLY B 1 84 ? 20.570 7.357 125.985 1.00 11.90 84 GLY B O 1
ATOM 2668 N N . VAL B 1 85 ? 18.581 6.477 125.413 1.00 11.02 85 VAL B N 1
ATOM 2669 C CA . VAL B 1 85 ? 18.245 5.878 126.712 1.00 9.93 85 VAL B CA 1
ATOM 2670 C C . VAL B 1 85 ? 18.955 4.543 126.940 1.00 10.39 85 VAL B C 1
ATOM 2671 O O . VAL B 1 85 ? 19.503 4.281 128.033 1.00 11.33 85 VAL B O 1
ATOM 2675 N N . ALA B 1 86 ? 19.004 3.750 125.879 1.00 10.59 86 ALA B N 1
ATOM 2676 C CA . ALA B 1 86 ? 19.508 2.381 125.918 1.00 11.52 86 ALA B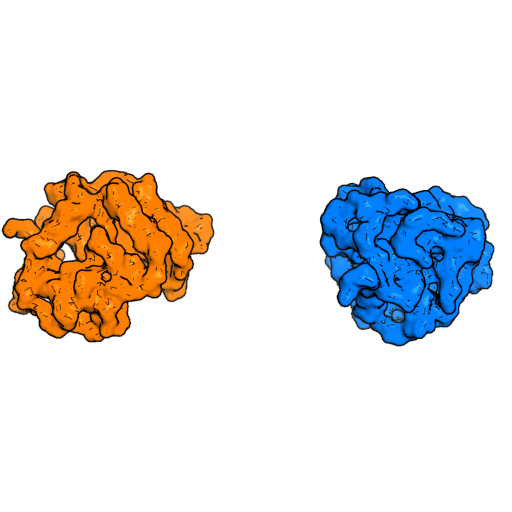 CA 1
ATOM 2677 C C . ALA B 1 86 ? 20.703 2.313 124.981 1.00 11.23 86 ALA B C 1
ATOM 2678 O O . ALA B 1 86 ? 20.565 2.041 123.780 1.00 10.87 86 ALA B O 1
ATOM 2680 N N . LYS B 1 87 ? 21.871 2.577 125.543 1.00 12.21 87 LYS B N 1
ATOM 2681 C CA . LYS B 1 87 ? 23.049 2.951 124.750 1.00 12.67 87 LYS B CA 1
ATOM 2682 C C . LYS B 1 87 ? 23.696 1.795 124.001 1.00 12.75 87 LYS B C 1
ATOM 2683 O O . LYS B 1 87 ? 24.573 1.999 123.174 1.00 13.51 87 LYS B O 1
ATOM 2689 N N . ASN B 1 88 ? 23.236 0.576 124.276 1.00 13.45 88 ASN B N 1
ATOM 2690 C CA . ASN B 1 88 ? 23.760 -0.600 123.612 1.00 13.57 88 ASN B CA 1
ATOM 2691 C C . ASN B 1 88 ? 22.692 -1.481 122.993 1.00 13.08 88 ASN B C 1
ATOM 2692 O O . ASN B 1 88 ? 22.936 -2.654 122.720 1.00 11.58 88 ASN B O 1
ATOM 2697 N N . VAL B 1 89 ? 21.530 -0.894 122.709 1.00 12.20 89 VAL B N 1
ATOM 2698 C CA . VAL B 1 89 ? 20.436 -1.657 122.099 1.00 11.28 89 VAL B CA 1
ATOM 2699 C C . VAL B 1 89 ? 20.702 -1.873 120.626 1.00 10.58 89 VAL B C 1
ATOM 2700 O O . VAL B 1 89 ? 21.450 -1.127 120.020 1.00 10.85 89 VAL B O 1
ATOM 2704 N N . ASN B 1 90 ? 20.085 -2.891 120.041 1.00 10.91 90 ASN B N 1
ATOM 2705 C CA . ASN B 1 90 ? 20.069 -3.056 118.595 1.00 11.22 90 ASN B CA 1
ATOM 2706 C C . ASN B 1 90 ? 18.877 -2.290 118.007 1.00 11.13 90 ASN B C 1
ATOM 2707 O O . ASN B 1 90 ? 17.787 -2.312 118.569 1.00 9.81 90 ASN B O 1
ATOM 2712 N N . ILE B 1 91 ? 19.112 -1.629 116.878 1.00 10.31 91 ILE B N 1
ATOM 2713 C CA . ILE B 1 91 ? 18.075 -0.902 116.132 1.00 10.36 91 ILE B CA 1
ATOM 2714 C C . ILE B 1 91 ? 17.823 -1.588 114.803 1.00 9.74 91 ILE B C 1
ATOM 2715 O O . ILE B 1 91 ? 18.780 -1.955 114.114 1.00 8.50 91 ILE B O 1
ATOM 2720 N N . VAL B 1 92 ? 16.540 -1.728 114.436 1.00 8.75 92 VAL B N 1
ATOM 2721 C CA . VAL B 1 92 ? 16.125 -2.219 113.111 1.00 8.65 92 VAL B CA 1
ATOM 2722 C C . VAL B 1 92 ? 15.117 -1.224 112.517 1.00 9.42 92 VAL B C 1
ATOM 2723 O O . VAL B 1 92 ? 14.070 -0.936 113.092 1.00 10.21 92 VAL B O 1
ATOM 2727 N N . GLY B 1 93 ? 15.467 -0.691 111.357 1.00 9.93 93 GLY B N 1
ATOM 2728 C CA . GLY B 1 93 ? 14.611 0.213 110.617 1.00 10.46 93 GLY B CA 1
ATOM 2729 C C . GLY B 1 93 ? 13.548 -0.533 109.832 1.00 11.10 93 GLY B C 1
ATOM 2730 O O . GLY B 1 93 ? 13.844 -1.470 109.059 1.00 10.79 93 GLY B O 1
ATOM 2731 N N . VAL B 1 94 ? 12.308 -0.104 110.044 1.00 10.30 94 VAL B N 1
ATOM 2732 C CA . VAL B 1 94 ? 11.143 -0.590 109.300 1.00 10.89 94 VAL B CA 1
ATOM 2733 C C . VAL B 1 94 ? 10.476 0.646 108.690 1.00 11.20 94 VAL B C 1
ATOM 2734 O O . VAL B 1 94 ? 9.723 1.397 109.358 1.00 11.32 94 VAL B O 1
ATOM 2738 N N . ARG B 1 95 ? 10.774 0.891 107.424 1.00 10.71 95 ARG B N 1
ATOM 2739 C CA . ARG B 1 95 ? 10.389 2.111 106.787 1.00 10.22 95 ARG B CA 1
ATOM 2740 C C . ARG B 1 95 ? 8.995 1.966 106.185 1.00 10.30 95 ARG B C 1
ATOM 2741 O O . ARG B 1 95 ? 8.793 1.209 105.238 1.00 9.93 95 ARG B O 1
ATOM 2749 N N . VAL B 1 96 ? 8.045 2.703 106.750 1.00 11.15 96 VAL B N 1
ATOM 2750 C CA . VAL B 1 96 ? 6.665 2.730 106.285 1.00 11.25 96 VAL B CA 1
ATOM 2751 C C . VAL B 1 96 ? 6.175 4.135 105.933 1.00 11.42 96 VAL B C 1
ATOM 2752 O O . VAL B 1 96 ? 5.036 4.291 105.439 1.00 9.83 96 VAL B O 1
ATOM 2756 N N . LEU B 1 97 ? 7.001 5.137 106.216 1.00 10.73 97 LEU B N 1
ATOM 2757 C CA . LEU B 1 97 ? 6.677 6.523 105.916 1.00 11.80 97 LEU B CA 1
ATOM 2758 C C . LEU B 1 97 ? 7.613 7.053 104.861 1.00 11.75 97 LEU B C 1
ATOM 2759 O O . LEU B 1 97 ? 8.800 6.806 104.895 1.00 11.94 97 LEU B O 1
ATOM 2764 N N . SER B 1 98 ? 7.067 7.832 103.938 1.00 13.19 98 SER B N 1
ATOM 2765 C CA . SER B 1 98 ? 7.848 8.395 102.830 1.00 14.20 98 SER B CA 1
ATOM 2766 C C . SER B 1 98 ? 8.759 9.514 103.303 1.00 14.78 98 SER B C 1
ATOM 2767 O O . SER B 1 98 ? 8.712 9.913 104.477 1.00 15.04 98 SER B O 1
ATOM 2770 N N . CYS B 1 99 ? 9.581 10.046 102.382 1.00 14.96 99 CYS B N 1
ATOM 2771 C CA . CYS B 1 99 ? 10.522 11.107 102.719 1.00 15.50 99 CYS B CA 1
ATOM 2772 C C . CYS B 1 99 ? 9.811 12.347 103.275 1.00 15.79 99 CYS B C 1
ATOM 2773 O O . CYS B 1 99 ? 10.381 13.093 104.029 1.00 15.40 99 CYS B O 1
ATOM 2776 N N . SER B 1 100 ? 8.558 12.556 102.921 1.00 16.67 100 SER B N 1
ATOM 2777 C CA . SER B 1 100 ? 7.823 13.703 103.425 1.00 18.27 100 SER B CA 1
ATOM 2778 C C . SER B 1 100 ? 7.113 13.404 104.728 1.00 18.90 100 SER B C 1
ATOM 2779 O O . SER B 1 100 ? 6.436 14.271 105.279 1.00 20.00 100 SER B O 1
ATOM 2782 N N . GLY B 1 101 ? 7.237 12.183 105.226 1.00 19.08 101 GLY B N 1
ATOM 2783 C CA . GLY B 1 101 ? 6.600 11.813 106.475 1.00 20.12 101 GLY B CA 1
ATOM 2784 C C . GLY B 1 101 ? 5.228 11.154 106.384 1.00 21.31 101 GLY B C 1
ATOM 2785 O O . GLY B 1 101 ? 4.670 10.801 107.422 1.00 21.95 101 GLY B O 1
ATOM 2786 N N . SER B 1 102 ? 4.681 10.975 105.186 1.00 22.43 102 SER B N 1
ATOM 2787 C CA . SER B 1 102 ? 3.348 10.385 105.035 1.00 22.96 102 SER B CA 1
ATOM 2788 C C . SER B 1 102 ? 3.415 8.911 104.582 1.00 22.17 102 SER B C 1
ATOM 2789 O O . SER B 1 102 ? 4.320 8.503 103.882 1.00 21.99 102 SER B O 1
ATOM 2792 N N . GLY B 1 103 ? 2.427 8.130 104.990 1.00 21.73 103 GLY B N 1
ATOM 2793 C CA . GLY B 1 103 ? 2.391 6.709 104.720 1.00 21.37 103 GLY B CA 1
ATOM 2794 C C . GLY B 1 103 ? 0.970 6.318 104.372 1.00 21.44 103 GLY B C 1
ATOM 2795 O O . GLY B 1 103 ? 0.029 7.074 104.623 1.00 22.24 103 GLY B O 1
ATOM 2796 N N . THR B 1 104 ? 0.823 5.171 103.733 1.00 20.72 104 THR B N 1
ATOM 2797 C CA . THR B 1 104 ? -0.488 4.573 103.507 1.00 19.45 104 THR B CA 1
ATOM 2798 C C . THR B 1 104 ? -0.771 3.653 104.664 1.00 19.11 104 THR B C 1
ATOM 2799 O O . THR B 1 104 ? 0.149 3.200 105.357 1.00 18.73 104 THR B O 1
ATOM 2803 N N . THR B 1 105 ? -2.052 3.381 104.863 1.00 18.38 105 THR B N 1
ATOM 2804 C CA . THR B 1 105 ? -2.509 2.487 105.907 1.00 17.77 105 THR B CA 1
ATOM 2805 C C . THR B 1 105 ? -1.988 1.103 105.616 1.00 16.81 105 THR B C 1
ATOM 2806 O O . THR B 1 105 ? -1.447 0.421 106.494 1.00 15.63 105 THR B O 1
ATOM 2810 N N . SER B 1 106 ? -2.123 0.684 104.360 1.00 15.65 106 SER B N 1
ATOM 2811 C CA . SER B 1 106 ? -1.618 -0.619 103.959 1.00 16.05 106 SER B CA 1
ATOM 2812 C C . SER B 1 106 ? -0.099 -0.741 104.161 1.00 14.42 106 SER B C 1
ATOM 2813 O O . SER B 1 106 ? 0.384 -1.802 104.556 1.00 13.97 106 SER B O 1
ATOM 2816 N N . GLY B 1 107 ? 0.631 0.344 103.916 1.00 13.01 107 GLY B N 1
ATOM 2817 C CA . GLY B 1 107 ? 2.072 0.332 104.062 1.00 11.97 107 GLY B CA 1
ATOM 2818 C C . GLY B 1 107 ? 2.475 0.180 105.515 1.00 11.69 107 GLY B C 1
ATOM 2819 O O . GLY B 1 107 ? 3.350 -0.655 105.868 1.00 11.67 107 GLY B O 1
ATOM 2820 N N . VAL B 1 108 ? 1.800 0.930 106.371 1.00 11.16 108 VAL B N 1
ATOM 2821 C CA . VAL B 1 108 ? 2.062 0.859 107.811 1.00 12.66 108 VAL B CA 1
ATOM 2822 C C . VAL B 1 108 ? 1.694 -0.529 108.347 1.00 11.99 108 VAL B C 1
ATOM 2823 O O . VAL B 1 108 ? 2.400 -1.101 109.168 1.00 12.06 108 VAL B O 1
ATOM 2827 N N . ILE B 1 109 ? 0.558 -1.070 107.912 1.00 13.12 109 ILE B N 1
ATOM 2828 C CA . ILE B 1 109 ? 0.173 -2.407 108.331 1.00 13.00 109 ILE B CA 1
ATOM 2829 C C . ILE B 1 109 ? 1.268 -3.428 107.949 1.00 12.75 109 ILE B C 1
ATOM 2830 O O . ILE B 1 109 ? 1.604 -4.297 108.747 1.00 12.16 109 ILE B O 1
ATOM 2835 N N . SER B 1 110 ? 1.820 -3.325 106.744 1.00 12.31 110 SER B N 1
ATOM 2836 C CA . SER B 1 110 ? 2.887 -4.243 106.298 1.00 12.60 110 SER B CA 1
ATOM 2837 C C . SER B 1 110 ? 4.089 -4.228 107.239 1.00 12.43 110 SER B C 1
ATOM 2838 O O . SER B 1 110 ? 4.677 -5.265 107.531 1.00 11.77 110 SER B O 1
ATOM 2841 N N . GLY B 1 111 ? 4.436 -3.045 107.742 1.00 11.66 111 GLY B N 1
ATOM 2842 C CA . GLY B 1 111 ? 5.536 -2.914 108.654 1.00 11.55 111 GLY B CA 1
ATOM 2843 C C . GLY B 1 111 ? 5.240 -3.512 110.013 1.00 11.75 111 GLY B C 1
ATOM 2844 O O . GLY B 1 111 ? 6.120 -4.115 110.627 1.00 10.31 111 GLY B O 1
ATOM 2845 N N . VAL B 1 112 ? 4.008 -3.318 110.472 1.00 11.10 112 VAL B N 1
ATOM 2846 C CA . VAL B 1 112 ? 3.558 -3.854 111.746 1.00 11.78 112 VAL B CA 1
ATOM 2847 C C . VAL B 1 112 ? 3.610 -5.387 111.706 1.00 11.57 112 VAL B C 1
ATOM 2848 O O . VAL B 1 112 ? 4.114 -6.019 112.628 1.00 9.63 112 VAL B O 1
ATOM 2852 N N . ASP B 1 113 ? 3.063 -5.963 110.631 1.00 11.66 113 ASP B N 1
ATOM 2853 C CA . ASP B 1 113 ? 3.067 -7.410 110.431 1.00 11.97 113 ASP B CA 1
ATOM 2854 C C . ASP B 1 113 ? 4.494 -7.930 110.331 1.00 11.73 113 ASP B C 1
ATOM 2855 O O . ASP B 1 113 ? 4.813 -9.000 110.863 1.00 12.81 113 ASP B O 1
ATOM 2860 N N . TRP B 1 114 ? 5.360 -7.179 109.657 1.00 11.80 114 TRP B N 1
ATOM 2861 C CA . TRP B 1 114 ? 6.739 -7.592 109.459 1.00 12.06 114 TRP B CA 1
ATOM 2862 C C . TRP B 1 114 ? 7.464 -7.726 110.797 1.00 11.40 114 TRP B C 1
ATOM 2863 O O . TRP B 1 114 ? 8.226 -8.658 110.989 1.00 11.44 114 TRP B O 1
ATOM 2874 N N . VAL B 1 115 ? 7.221 -6.800 111.721 1.00 12.06 115 VAL B N 1
ATOM 2875 C CA . VAL B 1 115 ? 7.815 -6.894 113.055 1.00 11.21 115 VAL B CA 1
ATOM 2876 C C . VAL B 1 115 ? 7.302 -8.133 113.815 1.00 12.13 115 VAL B C 1
ATOM 2877 O O . VAL B 1 115 ? 8.070 -8.863 114.416 1.00 13.36 115 VAL B O 1
ATOM 2881 N N . ALA B 1 116 ? 6.013 -8.370 113.787 1.00 12.84 116 ALA B N 1
ATOM 2882 C CA . ALA B 1 116 ? 5.450 -9.589 114.363 1.00 14.09 116 ALA B CA 1
ATOM 2883 C C . ALA B 1 116 ? 6.131 -10.862 113.802 1.00 14.92 116 ALA B C 1
ATOM 2884 O O . ALA B 1 116 ? 6.405 -11.803 114.546 1.00 15.68 116 ALA B O 1
ATOM 2886 N N . GLN B 1 117 ? 6.410 -10.874 112.502 1.00 15.29 117 GLN B N 1
ATOM 2887 C CA . GLN B 1 117 ? 6.983 -12.064 111.844 1.00 15.41 117 GLN B CA 1
ATOM 2888 C C . GLN B 1 117 ? 8.485 -12.210 112.003 1.00 15.80 117 GLN B C 1
ATOM 2889 O O . GLN B 1 117 ? 9.020 -13.325 111.934 1.00 15.51 117 GLN B O 1
ATOM 2895 N N . ASN B 1 118 ? 9.164 -11.098 112.247 1.00 15.02 118 ASN B N 1
ATOM 2896 C CA . ASN B 1 118 ? 10.628 -11.078 112.215 1.00 14.80 118 ASN B CA 1
ATOM 2897 C C . ASN B 1 118 ? 11.308 -10.828 113.555 1.00 13.82 118 ASN B C 1
ATOM 2898 O O . ASN B 1 118 ? 12.515 -11.018 113.686 1.00 12.39 118 ASN B O 1
ATOM 2903 N N . ALA B 1 119 ? 10.526 -10.479 114.566 1.00 13.43 119 ALA B N 1
ATOM 2904 C CA . ALA B 1 119 ? 11.064 -10.209 115.880 1.00 13.86 119 ALA B CA 1
ATOM 2905 C C . ALA B 1 119 ? 11.754 -11.461 116.347 1.00 14.06 119 ALA B C 1
ATOM 2906 O O . ALA B 1 119 ? 11.222 -12.563 116.189 1.00 14.89 119 ALA B O 1
ATOM 2908 N N A SER B 1 120 ? 12.892 -11.263 116.984 1.00 14.08 120 SER B N 1
ATOM 2909 C CA A SER B 1 120 ? 13.745 -12.329 117.418 1.00 13.13 120 SER B CA 1
ATOM 2910 C C A SER B 1 120 ? 14.533 -11.823 118.626 1.00 10.77 120 SER B C 1
ATOM 2911 O O A SER B 1 120 ? 15.171 -10.698 118.620 1.00 2.00 120 SER B O 1
ATOM 2914 N N . GLY B 1 121 ? 14.447 -12.614 119.666 1.00 9.98 121 GLY B N 1
ATOM 2915 C CA . GLY B 1 121 ? 14.926 -12.208 120.977 1.00 10.88 121 GLY B CA 1
ATOM 2916 C C . GLY B 1 121 ? 14.003 -11.188 121.612 1.00 10.44 121 GLY B C 1
ATOM 2917 O O . GLY B 1 121 ? 12.926 -10.870 121.088 1.00 9.54 121 GLY B O 1
ATOM 2918 N N . PRO B 1 122 ? 14.409 -10.691 122.768 1.00 10.41 122 PRO B N 1
ATOM 2919 C CA . PRO B 1 122 ? 13.647 -9.640 123.455 1.00 10.91 122 PRO B CA 1
ATOM 2920 C C . PRO B 1 122 ? 13.497 -8.416 122.531 1.00 10.63 122 PRO B C 1
ATOM 2921 O O . PRO B 1 122 ? 14.489 -7.959 122.000 1.00 9.91 122 PRO B O 1
ATOM 2925 N N . SER B 1 123 ? 12.266 -7.953 122.313 1.00 10.13 123 SER B N 1
ATOM 2926 C CA . SER B 1 123 ? 11.972 -6.951 121.308 1.00 9.91 123 SER B CA 1
ATOM 2927 C C . SER B 1 123 ? 10.936 -5.920 121.760 1.00 10.42 123 SER B C 1
ATOM 2928 O O . SER B 1 123 ? 10.014 -6.231 122.534 1.00 8.42 123 SER B O 1
ATOM 2931 N N . VAL B 1 124 ? 11.044 -4.733 121.172 1.00 9.93 124 VAL B N 1
ATOM 2932 C CA . VAL B 1 124 ? 10.061 -3.684 121.343 1.00 9.56 124 VAL B CA 1
ATOM 2933 C C . VAL B 1 124 ? 9.893 -2.935 120.039 1.00 10.21 124 VAL B C 1
ATOM 2934 O O . VAL B 1 124 ? 10.858 -2.764 119.312 1.00 9.07 124 VAL B O 1
ATOM 2938 N N . ALA B 1 125 ? 8.662 -2.508 119.763 1.00 8.30 125 ALA B N 1
ATOM 2939 C CA . ALA B 1 125 ? 8.337 -1.773 118.575 1.00 9.20 125 ALA B CA 1
ATOM 2940 C C . ALA B 1 125 ? 7.907 -0.363 118.952 1.00 9.49 125 ALA B C 1
ATOM 2941 O O . ALA B 1 125 ? 7.275 -0.151 119.984 1.00 9.17 125 ALA B O 1
ATOM 2943 N N . ASN B 1 126 ? 8.253 0.579 118.087 1.00 9.75 126 ASN B N 1
ATOM 2944 C CA . ASN B 1 126 ? 8.027 2.003 118.309 1.00 9.17 126 ASN B CA 1
ATOM 2945 C C . ASN B 1 126 ? 7.294 2.545 117.089 1.00 9.57 126 ASN B C 1
ATOM 2946 O O . ASN B 1 126 ? 7.789 2.422 115.958 1.00 10.79 126 ASN B O 1
ATOM 2951 N N . MET B 1 127 ? 6.106 3.099 117.303 1.00 8.36 127 MET B N 1
ATOM 2952 C CA . MET B 1 127 ? 5.331 3.716 116.238 1.00 8.73 127 MET B CA 1
ATOM 2953 C C . MET B 1 127 ? 5.060 5.188 116.579 1.00 8.64 127 MET B C 1
ATOM 2954 O O . MET B 1 127 ? 4.041 5.530 117.192 1.00 7.99 127 MET B O 1
ATOM 2959 N N . SER B 1 128 ? 6.016 6.048 116.220 1.00 9.87 128 SER B N 1
ATOM 2960 C CA . SER B 1 128 ? 5.889 7.482 116.391 1.00 9.96 128 SER B CA 1
ATOM 2961 C C . SER B 1 128 ? 5.157 8.052 115.170 1.00 11.47 128 SER B C 1
ATOM 2962 O O . SER B 1 128 ? 5.735 8.785 114.372 1.00 13.00 128 SER B O 1
ATOM 2965 N N . LEU B 1 129 ? 3.890 7.673 115.033 1.00 11.18 129 LEU B N 1
ATOM 2966 C CA . LEU B 1 129 ? 3.040 8.093 113.917 1.00 11.60 129 LEU B CA 1
ATOM 2967 C C . LEU B 1 129 ? 1.599 7.860 114.270 1.00 11.56 129 LEU B C 1
ATOM 2968 O O . LEU B 1 129 ? 1.261 7.034 115.135 1.00 12.51 129 LEU B O 1
ATOM 2973 N N . GLY B 1 130 ? 0.726 8.548 113.556 1.00 12.67 130 GLY B N 1
ATOM 2974 C CA . GLY B 1 130 ? -0.690 8.218 113.631 1.00 13.91 130 GLY B CA 1
ATOM 2975 C C . GLY B 1 130 ? -1.517 9.044 112.679 1.00 14.77 130 GLY B C 1
ATOM 2976 O O . GLY B 1 130 ? -1.036 9.995 112.074 1.00 14.67 130 GLY B O 1
ATOM 2977 N N . GLY B 1 131 ? -2.777 8.670 112.560 1.00 15.66 131 GLY B N 1
ATOM 2978 C CA . GLY B 1 131 ? -3.749 9.454 111.815 1.00 15.97 131 GLY B CA 1
ATOM 2979 C C . GLY B 1 131 ? -5.123 9.117 112.362 1.00 16.18 131 GLY B C 1
ATOM 2980 O O . GLY B 1 131 ? -5.270 8.675 113.506 1.00 14.99 131 GLY B O 1
ATOM 2981 N N . GLY B 1 132 ? -6.144 9.317 111.539 1.00 17.33 132 GLY B N 1
ATOM 2982 C CA . GLY B 1 132 ? -7.501 8.977 111.929 1.00 18.01 132 GLY B CA 1
ATOM 2983 C C . GLY B 1 132 ? -7.720 7.488 112.226 1.00 18.14 132 GLY B C 1
ATOM 2984 O O . GLY B 1 132 ? -6.929 6.595 111.846 1.00 17.81 132 GLY B O 1
ATOM 2985 N N . GLN B 1 133 ? -8.794 7.228 112.963 1.00 18.53 133 GLN B N 1
ATOM 2986 C CA . GLN B 1 133 ? -9.200 5.879 113.301 1.00 18.90 133 GLN B CA 1
ATOM 2987 C C . GLN B 1 133 ? -9.156 4.949 112.134 1.00 18.61 133 GLN B C 1
ATOM 2988 O O . GLN B 1 133 ? -9.671 5.254 111.074 1.00 19.72 133 GLN B O 1
ATOM 2994 N N . SER B 1 134 ? -8.561 3.788 112.331 1.00 18.80 134 SER B N 1
ATOM 2995 C CA . SER B 1 134 ? -8.521 2.779 111.295 1.00 18.10 134 SER B CA 1
ATOM 2996 C C . SER B 1 134 ? -8.602 1.425 111.958 1.00 18.20 134 SER B C 1
ATOM 2997 O O . SER B 1 134 ? -7.664 1.000 112.641 1.00 17.78 134 SER B O 1
ATOM 3000 N N . THR B 1 135 ? -9.715 0.726 111.750 1.00 18.52 135 THR B N 1
ATOM 3001 C CA . THR B 1 135 ? -9.902 -0.566 112.415 1.00 18.33 135 THR B CA 1
ATOM 3002 C C . THR B 1 135 ? -8.920 -1.582 111.865 1.00 16.88 135 THR B C 1
ATOM 3003 O O . THR B 1 135 ? -8.464 -2.447 112.588 1.00 16.72 135 THR B O 1
ATOM 3007 N N . ALA B 1 136 ? -8.520 -1.451 110.602 1.00 15.90 136 ALA B N 1
ATOM 3008 C CA . ALA B 1 136 ? -7.553 -2.404 110.051 1.00 15.56 136 ALA B CA 1
ATOM 3009 C C . ALA B 1 136 ? -6.140 -2.212 110.668 1.00 14.71 136 ALA B C 1
ATOM 3010 O O . ALA B 1 136 ? -5.455 -3.187 110.966 1.00 14.55 136 ALA B O 1
ATOM 3012 N N . LEU B 1 137 ? -5.713 -0.976 110.874 1.00 14.29 137 LEU B N 1
ATOM 3013 C CA . LEU B 1 137 ? -4.395 -0.743 111.494 1.00 14.13 137 LEU B CA 1
ATOM 3014 C C . LEU B 1 137 ? -4.414 -1.199 112.962 1.00 13.58 137 LEU B C 1
ATOM 3015 O O . LEU B 1 137 ? -3.484 -1.891 113.435 1.00 12.01 137 LEU B O 1
ATOM 3020 N N . ASP B 1 138 ? -5.462 -0.801 113.671 1.00 12.65 138 ASP B N 1
ATOM 3021 C CA . ASP B 1 138 ? -5.678 -1.207 115.067 1.00 12.89 138 ASP B CA 1
ATOM 3022 C C . ASP B 1 138 ? -5.560 -2.723 115.184 1.00 12.84 138 ASP B C 1
ATOM 3023 O O . ASP B 1 138 ? -4.858 -3.228 116.041 1.00 13.81 138 ASP B O 1
ATOM 3028 N N . SER B 1 139 ? -6.243 -3.453 114.300 1.00 12.89 139 SER B N 1
ATOM 3029 C CA . SER B 1 139 ? -6.217 -4.913 114.329 1.00 12.71 139 SER B CA 1
ATOM 3030 C C . SER B 1 139 ? -4.817 -5.466 114.102 1.00 13.06 139 SER B C 1
ATOM 3031 O O . SER B 1 139 ? -4.418 -6.440 114.779 1.00 13.47 139 SER B O 1
ATOM 3036 N N . ALA B 1 140 ? -4.055 -4.867 113.179 1.00 12.92 140 ALA B N 1
ATOM 3037 C CA . ALA B 1 140 ? -2.685 -5.351 112.953 1.00 13.03 140 ALA B CA 1
ATOM 3038 C C . ALA B 1 140 ? -1.790 -5.102 114.183 1.00 12.82 140 ALA B C 1
ATOM 3039 O O . ALA B 1 140 ? -0.983 -5.937 114.519 1.00 13.25 140 ALA B O 1
ATOM 3041 N N . VAL B 1 141 ? -1.927 -3.957 114.850 1.00 12.87 141 VAL B N 1
ATOM 3042 C CA . VAL B 1 141 ? -1.104 -3.656 116.038 1.00 12.55 141 VAL B CA 1
ATOM 3043 C C . VAL B 1 141 ? -1.506 -4.593 117.177 1.00 12.34 141 VAL B C 1
ATOM 3044 O O . VAL B 1 141 ? -0.657 -5.184 117.839 1.00 12.59 141 VAL B O 1
ATOM 3048 N N . GLN B 1 142 ? -2.815 -4.767 117.371 1.00 13.13 142 GLN B N 1
ATOM 3049 C CA . GLN B 1 142 ? -3.342 -5.731 118.351 1.00 13.87 142 GLN B CA 1
ATOM 3050 C C . GLN B 1 142 ? -2.720 -7.123 118.173 1.00 13.27 142 GLN B C 1
ATOM 3051 O O . GLN B 1 142 ? -2.292 -7.760 119.140 1.00 13.57 142 GLN B O 1
ATOM 3057 N N . GLY B 1 143 ? -2.620 -7.556 116.927 1.00 12.81 143 GLY B N 1
ATOM 3058 C CA . GLY B 1 143 ? -2.156 -8.879 116.590 1.00 12.72 143 GLY B CA 1
ATOM 3059 C C . GLY B 1 143 ? -0.680 -9.055 116.830 1.00 11.79 143 GLY B C 1
ATOM 3060 O O . GLY B 1 143 ? -0.255 -10.109 117.295 1.00 11.11 143 GLY B O 1
ATOM 3061 N N . ALA B 1 144 ? 0.103 -8.016 116.539 1.00 11.41 144 ALA B N 1
ATOM 3062 C CA . ALA B 1 144 ? 1.554 -8.067 116.773 1.00 11.08 144 ALA B CA 1
ATOM 3063 C C . ALA B 1 144 ? 1.850 -8.127 118.278 1.00 11.06 144 ALA B C 1
ATOM 3064 O O . ALA B 1 144 ? 2.740 -8.853 118.721 1.00 12.11 144 ALA B O 1
ATOM 3066 N N . ILE B 1 145 ? 1.056 -7.383 119.048 1.00 11.88 145 ILE B N 1
ATOM 3067 C CA . ILE B 1 145 ? 1.160 -7.347 120.486 1.00 11.97 145 ILE B CA 1
ATOM 3068 C C . ILE B 1 145 ? 0.802 -8.729 121.009 1.00 12.65 145 ILE B C 1
ATOM 3069 O O . ILE B 1 145 ? 1.495 -9.231 121.873 1.00 13.31 145 ILE B O 1
ATOM 3074 N N . GLN B 1 146 ? -0.293 -9.320 120.511 1.00 14.18 146 GLN B N 1
ATOM 3075 C CA . GLN B 1 146 ? -0.686 -10.693 120.885 1.00 14.51 146 GLN B CA 1
ATOM 3076 C C . GLN B 1 146 ? 0.394 -11.728 120.589 1.00 14.70 146 GLN B C 1
ATOM 3077 O O . GLN B 1 146 ? 0.529 -12.699 121.332 1.00 14.45 146 GLN B O 1
ATOM 3083 N N . SER B 1 147 ? 1.167 -11.514 119.514 1.00 13.96 147 SER B N 1
ATOM 3084 C CA . SER B 1 147 ? 2.319 -12.367 119.161 1.00 13.65 147 SER B CA 1
ATOM 3085 C C . SER B 1 147 ? 3.495 -12.296 120.139 1.00 13.40 147 SER B C 1
ATOM 3086 O O . SER B 1 147 ? 4.402 -13.123 120.084 1.00 12.60 147 SER B O 1
ATOM 3089 N N . GLY B 1 148 ? 3.483 -11.283 121.006 1.00 12.87 148 GLY B N 1
ATOM 3090 C CA . GLY B 1 148 ? 4.447 -11.156 122.065 1.00 12.34 148 GLY B CA 1
ATOM 3091 C C . GLY B 1 148 ? 5.358 -9.951 122.009 1.00 12.06 148 GLY B C 1
ATOM 3092 O O . GLY B 1 148 ? 6.263 -9.866 122.818 1.00 11.67 148 GLY B O 1
ATOM 3093 N N . VAL B 1 149 ? 5.143 -9.008 121.092 1.00 11.28 149 VAL B N 1
ATOM 3094 C CA . VAL B 1 149 ? 6.008 -7.824 121.005 1.00 10.10 149 VAL B CA 1
ATOM 3095 C C . VAL B 1 149 ? 5.263 -6.593 121.524 1.00 10.15 149 VAL B C 1
ATOM 3096 O O . VAL B 1 149 ? 4.171 -6.233 120.989 1.00 8.55 149 VAL B O 1
ATOM 3100 N N . SER B 1 150 ? 5.853 -5.907 122.507 1.00 9.64 150 SER B N 1
ATOM 3101 C CA . SER B 1 150 ? 5.254 -4.672 123.010 1.00 9.31 150 SER B CA 1
ATOM 3102 C C . SER B 1 150 ? 5.367 -3.558 121.999 1.00 8.43 150 SER B C 1
ATOM 3103 O O . SER B 1 150 ? 6.371 -3.458 121.330 1.00 8.81 150 SER B O 1
ATOM 3106 N N . PHE B 1 151 ? 4.325 -2.737 121.888 1.00 8.88 151 PHE B N 1
ATOM 3107 C CA . PHE B 1 151 ? 4.321 -1.611 120.969 1.00 8.78 151 PHE B CA 1
ATOM 3108 C C . PHE B 1 151 ? 4.156 -0.301 121.762 1.00 8.81 151 PHE B C 1
ATOM 3109 O O . PHE B 1 151 ? 3.207 -0.168 122.525 1.00 9.05 151 PHE B O 1
ATOM 3117 N N . MET B 1 152 ? 5.059 0.651 121.552 1.00 8.31 152 MET B N 1
ATOM 3118 C CA . MET B 1 152 ? 4.941 2.007 122.111 1.00 8.36 152 MET B CA 1
ATOM 3119 C C . MET B 1 152 ? 4.393 2.888 120.992 1.00 9.32 152 MET B C 1
ATOM 3120 O O . MET B 1 152 ? 4.899 2.838 119.850 1.00 8.81 152 MET B O 1
ATOM 3125 N N . LEU B 1 153 ? 3.415 3.736 121.318 1.00 8.28 153 LEU B N 1
ATOM 3126 C CA . LEU B 1 153 ? 2.589 4.388 120.321 1.00 8.65 153 LEU B CA 1
ATOM 3127 C C . LEU B 1 153 ? 2.432 5.867 120.674 1.00 8.77 153 LEU B C 1
ATOM 3128 O O . LEU B 1 153 ? 1.988 6.202 121.766 1.00 8.69 153 LEU B O 1
ATOM 3133 N N . ALA B 1 154 ? 2.725 6.748 119.725 1.00 8.68 154 ALA B N 1
ATOM 3134 C CA . ALA B 1 154 ? 2.570 8.192 119.944 1.00 9.25 154 ALA B CA 1
ATOM 3135 C C . ALA B 1 154 ? 1.078 8.603 120.002 1.00 10.01 154 ALA B C 1
ATOM 3136 O O . ALA B 1 154 ? 0.237 8.221 119.153 1.00 10.63 154 ALA B O 1
ATOM 3138 N N . ALA B 1 155 ? 0.767 9.406 121.008 1.00 10.39 155 ALA B N 1
ATOM 3139 C CA . ALA B 1 155 ? -0.586 9.831 121.279 1.00 9.74 155 ALA B CA 1
ATOM 3140 C C . ALA B 1 155 ? -1.143 10.733 120.181 1.00 10.25 155 ALA B C 1
ATOM 3141 O O . ALA B 1 155 ? -2.341 10.710 119.943 1.00 9.85 155 ALA B O 1
ATOM 3143 N N . GLY B 1 156 ? -0.259 11.520 119.539 1.00 10.85 156 GLY B N 1
ATOM 3144 C CA . GLY B 1 156 ? -0.625 12.522 118.553 1.00 11.02 156 GLY B CA 1
ATOM 3145 C C . GLY B 1 156 ? -0.488 13.947 119.102 1.00 11.47 156 GLY B C 1
ATOM 3146 O O . GLY B 1 156 ? -0.333 14.135 120.309 1.00 10.06 156 GLY B O 1
ATOM 3147 N N . ASN B 1 157 ? -0.610 14.951 118.221 1.00 11.28 157 ASN B N 1
ATOM 3148 C CA . ASN B 1 157 ? -0.154 16.318 118.526 1.00 12.90 157 ASN B CA 1
ATOM 3149 C C . ASN B 1 157 ? -1.185 17.425 118.228 1.00 12.72 157 ASN B C 1
ATOM 3150 O O . ASN B 1 157 ? -0.810 18.533 117.860 1.00 13.99 157 ASN B O 1
ATOM 3155 N N . SER B 1 158 ? -2.456 17.126 118.435 1.00 13.02 158 SER B N 1
ATOM 3156 C CA . SER B 1 158 ? -3.562 18.017 118.102 1.00 13.64 158 SER B CA 1
ATOM 3157 C C . SER B 1 158 ? -4.251 18.584 119.336 1.00 13.94 158 SER B C 1
ATOM 3158 O O . SER B 1 158 ? -5.399 19.059 119.262 1.00 12.86 158 SER B O 1
ATOM 3161 N N . ASN B 1 159 ? -3.579 18.490 120.479 1.00 13.92 159 ASN B N 1
ATOM 3162 C CA . ASN B 1 159 ? -4.165 18.952 121.738 1.00 14.16 159 ASN B CA 1
ATOM 3163 C C . ASN B 1 159 ? -5.582 18.385 121.920 1.00 13.96 159 ASN B C 1
ATOM 3164 O O . ASN B 1 159 ? -6.474 19.098 122.347 1.00 14.84 159 ASN B O 1
ATOM 3169 N N . ALA B 1 160 ? -5.756 17.104 121.600 1.00 13.03 160 ALA B N 1
ATOM 3170 C CA . ALA B 1 160 ? -7.055 16.461 121.510 1.00 13.49 160 ALA B CA 1
ATOM 3171 C C . ALA B 1 160 ? -7.098 15.096 122.215 1.00 13.69 160 ALA B C 1
ATOM 3172 O O . ALA B 1 160 ? -6.066 14.484 122.592 1.00 11.46 160 ALA B O 1
ATOM 3174 N N . ASP B 1 161 ? -8.308 14.599 122.409 1.00 14.08 161 ASP B N 1
ATOM 3175 C CA . ASP B 1 161 ? -8.447 13.251 122.958 1.00 14.38 161 ASP B CA 1
ATOM 3176 C C . ASP B 1 161 ? -7.774 12.252 122.010 1.00 13.41 161 ASP B C 1
ATOM 3177 O O . ASP B 1 161 ? -8.147 12.180 120.842 1.00 14.42 161 ASP B O 1
ATOM 3182 N N . ALA B 1 162 ? -6.770 11.508 122.509 1.00 12.21 162 ALA B N 1
ATOM 3183 C CA . ALA B 1 162 ? -6.035 10.507 121.709 1.00 12.01 162 ALA B CA 1
ATOM 3184 C C . ALA B 1 162 ? -6.837 9.289 121.241 1.00 12.00 162 ALA B C 1
ATOM 3185 O O . ALA B 1 162 ? -6.377 8.568 120.375 1.00 11.55 162 ALA B O 1
ATOM 3187 N N . CYS B 1 163 ? -8.013 9.032 121.811 1.00 13.27 163 CYS B N 1
ATOM 3188 C CA . CYS B 1 163 ? -8.824 7.861 121.396 1.00 13.03 163 CYS B CA 1
ATOM 3189 C C . CYS B 1 163 ? -9.375 7.917 119.957 1.00 13.79 163 CYS B C 1
ATOM 3190 O O . CYS B 1 163 ? -9.902 6.931 119.467 1.00 11.44 163 CYS B O 1
ATOM 3193 N N . ASN B 1 164 ? -9.280 9.070 119.298 1.00 13.66 164 ASN B N 1
ATOM 3194 C CA . ASN B 1 164 ? -9.677 9.169 117.893 1.00 16.41 164 ASN B CA 1
ATOM 3195 C C . ASN B 1 164 ? -8.477 9.055 116.951 1.00 15.14 164 ASN B C 1
ATOM 3196 O O . ASN B 1 164 ? -8.571 9.366 115.776 1.00 15.51 164 ASN B O 1
ATOM 3201 N N . THR B 1 165 ? -7.341 8.608 117.479 1.00 14.69 165 THR B N 1
ATOM 3202 C CA . THR B 1 165 ? -6.106 8.447 116.698 1.00 13.36 165 THR B CA 1
ATOM 3203 C C . THR B 1 165 ? -5.761 6.978 116.660 1.00 12.96 165 THR B C 1
ATOM 3204 O O . THR B 1 165 ? -5.871 6.301 117.687 1.00 11.95 165 THR B O 1
ATOM 3208 N N . SER B 1 166 ? -5.382 6.476 115.480 1.00 12.74 166 SER B N 1
ATOM 3209 C CA . SER B 1 166 ? -4.873 5.122 115.318 1.00 12.00 166 SER B CA 1
ATOM 3210 C C . SER B 1 166 ? -3.400 5.213 114.892 1.00 11.81 166 SER B C 1
ATOM 3211 O O . SER B 1 166 ? -3.063 6.028 114.033 1.00 10.90 166 SER B O 1
ATOM 3214 N N . PRO B 1 167 ? -2.516 4.346 115.395 1.00 10.32 167 PRO B N 1
ATOM 3215 C CA . PRO B 1 167 ? -2.811 3.258 116.317 1.00 10.06 167 PRO B CA 1
ATOM 3216 C C . PRO B 1 167 ? -2.881 3.610 117.821 1.00 10.04 167 PRO B C 1
ATOM 3217 O O . PRO B 1 167 ? -3.129 2.692 118.594 1.00 9.85 167 PRO B O 1
ATOM 3221 N N . ALA B 1 168 ? -2.732 4.878 118.191 1.00 10.51 168 ALA B N 1
ATOM 3222 C CA . ALA B 1 168 ? -2.788 5.347 119.603 1.00 10.73 168 ALA B CA 1
ATOM 3223 C C . ALA B 1 168 ? -3.896 4.736 120.446 1.00 10.80 168 ALA B C 1
ATOM 3224 O O . ALA B 1 168 ? -3.666 4.342 121.597 1.00 9.57 168 ALA B O 1
ATOM 3226 N N . ARG B 1 169 ? -5.089 4.615 119.861 1.00 10.99 169 ARG B N 1
ATOM 3227 C CA . ARG B 1 169 ? -6.248 4.128 120.593 1.00 11.17 169 ARG B CA 1
ATOM 3228 C C . ARG B 1 169 ? -6.216 2.641 120.957 1.00 11.66 169 ARG B C 1
ATOM 3229 O O . ARG B 1 169 ? -6.989 2.229 121.826 1.00 12.31 169 ARG B O 1
ATOM 3237 N N . VAL B 1 170 ? -5.331 1.842 120.343 1.00 11.20 170 VAL B N 1
ATOM 3238 C CA . VAL B 1 170 ? -5.277 0.397 120.611 1.00 11.34 170 VAL B CA 1
ATOM 3239 C C . VAL B 1 170 ? -4.974 0.186 122.118 1.00 10.78 170 VAL B C 1
ATOM 3240 O O . VAL B 1 170 ? -3.917 0.567 122.585 1.00 11.12 170 VAL B O 1
ATOM 3244 N N . PRO B 1 171 ? -5.911 -0.371 122.894 1.00 10.91 171 PRO B N 1
ATOM 3245 C CA . PRO B 1 171 ? -5.708 -0.492 124.345 1.00 11.41 171 PRO B CA 1
ATOM 3246 C C . PRO B 1 171 ? -4.439 -1.209 124.795 1.00 11.70 171 PRO B C 1
ATOM 3247 O O . PRO B 1 171 ? -3.809 -0.728 125.737 1.00 12.08 171 PRO B O 1
ATOM 3251 N N . SER B 1 172 ? -4.063 -2.310 124.151 1.00 12.54 172 SER B N 1
ATOM 3252 C CA . SER B 1 172 ? -2.915 -3.117 124.598 1.00 12.93 172 SER B CA 1
ATOM 3253 C C . SER B 1 172 ? -1.566 -2.510 124.239 1.00 12.82 172 SER B C 1
ATOM 3254 O O . SER B 1 172 ? -0.522 -3.025 124.642 1.00 13.12 172 SER B O 1
ATOM 3257 N N . GLY B 1 173 ? -1.571 -1.435 123.453 1.00 12.16 173 GLY B N 1
ATOM 3258 C CA . GLY B 1 173 ? -0.389 -0.642 123.281 1.00 12.46 173 GLY B CA 1
ATOM 3259 C C . GLY B 1 173 ? -0.062 0.194 124.498 1.00 12.43 173 GLY B C 1
ATOM 3260 O O . GLY B 1 173 ? -0.850 0.289 125.443 1.00 13.93 173 GLY B O 1
ATOM 3261 N N . VAL B 1 174 ? 1.135 0.748 124.510 1.00 11.77 174 VAL B N 1
ATOM 3262 C CA . VAL B 1 174 ? 1.533 1.745 125.497 1.00 11.25 174 VAL B CA 1
ATOM 3263 C C . VAL B 1 174 ? 1.570 3.077 124.742 1.00 11.55 174 VAL B C 1
ATOM 3264 O O . VAL B 1 174 ? 2.497 3.345 123.945 1.00 11.15 174 VAL B O 1
ATOM 3268 N N . THR B 1 175 ? 0.575 3.910 125.016 1.00 10.67 175 THR B N 1
ATOM 3269 C CA . THR B 1 175 ? 0.357 5.160 124.285 1.00 11.72 175 THR B CA 1
ATOM 3270 C C . THR B 1 175 ? 0.901 6.354 125.077 1.00 11.26 175 THR B C 1
ATOM 3271 O O . THR B 1 175 ? 0.543 6.545 126.251 1.00 11.09 175 THR B O 1
ATOM 3275 N N . VAL B 1 176 ? 1.794 7.135 124.439 1.00 11.22 176 VAL B N 1
ATOM 3276 C CA . VAL B 1 176 ? 2.654 8.080 125.131 1.00 11.19 176 VAL B CA 1
ATOM 3277 C C . VAL B 1 176 ? 2.370 9.552 124.779 1.00 11.79 176 VAL B C 1
ATOM 3278 O O . VAL B 1 176 ? 2.445 9.949 123.613 1.00 12.11 176 VAL B O 1
ATOM 3282 N N . GLY B 1 177 ? 2.075 10.351 125.805 1.00 11.29 177 GLY B N 1
ATOM 3283 C CA . GLY B 1 177 ? 1.962 11.801 125.685 1.00 11.58 177 GLY B CA 1
ATOM 3284 C C . GLY B 1 177 ? 3.291 12.474 125.981 1.00 10.85 177 GLY B C 1
ATOM 3285 O O . GLY B 1 177 ? 4.241 11.832 126.445 1.00 10.35 177 GLY B O 1
ATOM 3286 N N . SER B 1 178 ? 3.342 13.783 125.728 1.00 10.08 178 SER B N 1
ATOM 3287 C CA . SER B 1 178 ? 4.582 14.560 125.804 1.00 9.24 178 SER B CA 1
ATOM 3288 C C . SER B 1 178 ? 4.598 15.597 126.893 1.00 9.57 178 SER B C 1
ATOM 3289 O O . SER B 1 178 ? 3.600 16.231 127.122 1.00 8.82 178 SER B O 1
ATOM 3292 N N . THR B 1 179 ? 5.761 15.775 127.537 1.00 10.12 179 THR B N 1
ATOM 3293 C CA . THR B 1 179 ? 6.013 16.841 128.505 1.00 10.47 179 THR B CA 1
ATOM 3294 C C . THR B 1 179 ? 7.157 17.763 128.133 1.00 10.89 179 THR B C 1
ATOM 3295 O O . THR B 1 179 ? 7.966 17.452 127.251 1.00 11.24 179 THR B O 1
ATOM 3299 N N . THR B 1 180 ? 7.247 18.878 128.854 1.00 11.46 180 THR B N 1
ATOM 3300 C CA . THR B 1 180 ? 8.418 19.777 128.786 1.00 10.14 180 THR B CA 1
ATOM 3301 C C . THR B 1 180 ? 9.282 19.593 130.012 1.00 10.65 180 THR B C 1
ATOM 3302 O O . THR B 1 180 ? 8.883 18.919 130.959 1.00 9.13 180 THR B O 1
ATOM 3306 N N . SER B 1 181 ? 10.441 20.255 130.035 1.00 10.46 181 SER B N 1
ATOM 3307 C CA . SER B 1 181 ? 11.347 20.163 131.175 1.00 11.56 181 SER B CA 1
ATOM 3308 C C . SER B 1 181 ? 10.821 20.862 132.430 1.00 11.97 181 SER B C 1
ATOM 3309 O O . SER B 1 181 ? 11.425 20.739 133.507 1.00 12.52 181 SER B O 1
ATOM 3312 N N . SER B 1 182 ? 9.723 21.604 132.304 1.00 12.35 182 SER B N 1
ATOM 3313 C CA . SER B 1 182 ? 9.079 22.201 133.467 1.00 11.62 182 SER B CA 1
ATOM 3314 C C . SER B 1 182 ? 7.999 21.310 134.084 1.00 11.70 182 SER B C 1
ATOM 3315 O O . SER B 1 182 ? 7.275 21.735 135.008 1.00 10.83 182 SER B O 1
ATOM 3318 N N . ASP B 1 183 ? 7.895 20.088 133.557 1.00 11.19 183 ASP B N 1
ATOM 3319 C CA . ASP B 1 183 ? 6.881 19.091 133.918 1.00 11.93 183 ASP B CA 1
ATOM 3320 C C . ASP B 1 183 ? 5.446 19.489 133.599 1.00 11.51 183 ASP B C 1
ATOM 3321 O O . ASP B 1 183 ? 4.534 18.999 134.224 1.00 12.08 183 ASP B O 1
ATOM 3326 N N . SER B 1 184 ? 5.234 20.375 132.625 1.00 11.71 184 SER B N 1
ATOM 3327 C CA . SER B 1 184 ? 3.920 20.539 132.027 1.00 10.72 184 SER B CA 1
ATOM 3328 C C . SER B 1 184 ? 3.742 19.559 130.870 1.00 10.77 184 SER B C 1
ATOM 3329 O O . SER B 1 184 ? 4.693 19.253 130.144 1.00 10.03 184 SER B O 1
ATOM 3332 N N . ARG B 1 185 ? 2.508 19.103 130.697 1.00 9.38 185 ARG B N 1
ATOM 3333 C CA . ARG B 1 185 ? 2.050 18.541 129.433 1.00 9.79 185 ARG B CA 1
ATOM 3334 C C . ARG B 1 185 ? 2.460 19.539 128.329 1.00 10.73 185 ARG B C 1
ATOM 3335 O O . ARG B 1 185 ? 2.274 20.735 128.486 1.00 12.56 185 ARG B O 1
ATOM 3343 N N . SER B 1 186 ? 3.075 19.046 127.258 1.00 10.54 186 SER B N 1
ATOM 3344 C CA . SER B 1 186 ? 3.351 19.878 126.088 1.00 10.21 186 SER B CA 1
ATOM 3345 C C . SER B 1 186 ? 2.023 20.383 125.548 1.00 9.86 186 SER B C 1
ATOM 3346 O O . SER B 1 186 ? 1.051 19.644 125.513 1.00 9.24 186 SER B O 1
ATOM 3349 N N . SER B 1 187 ? 1.976 21.643 125.129 1.00 9.13 187 SER B N 1
ATOM 3350 C CA . SER B 1 187 ? 0.701 22.267 124.787 1.00 9.86 187 SER B CA 1
ATOM 3351 C C . SER B 1 187 ? 0.034 21.652 123.557 1.00 9.94 187 SER B C 1
ATOM 3352 O O . SER B 1 187 ? -1.192 21.733 123.421 1.00 8.53 187 SER B O 1
ATOM 3355 N N . PHE B 1 188 ? 0.832 21.024 122.683 1.00 9.64 188 PHE B N 1
ATOM 3356 C CA . PHE B 1 188 ? 0.314 20.245 121.556 1.00 9.40 188 PHE B CA 1
ATOM 3357 C C . PHE B 1 188 ? -0.097 18.810 121.899 1.00 9.78 188 PHE B C 1
ATOM 3358 O O . PHE B 1 188 ? -0.745 18.141 121.081 1.00 10.10 188 PHE B O 1
ATOM 3366 N N . SER B 1 189 ? 0.295 18.272 123.057 1.00 10.30 189 SER B N 1
ATOM 3367 C CA . SER B 1 189 ? 0.130 16.820 123.276 1.00 11.09 189 SER B CA 1
ATOM 3368 C C . SER B 1 189 ? -1.325 16.363 123.318 1.00 10.81 189 SER B C 1
ATOM 3369 O O . SER B 1 189 ? -2.153 16.906 124.057 1.00 11.09 189 SER B O 1
ATOM 3372 N N . ASN B 1 190 ? -1.613 15.274 122.639 1.00 11.23 190 ASN B N 1
ATOM 3373 C CA . ASN B 1 190 ? -2.913 14.633 122.834 1.00 11.83 190 ASN B CA 1
ATOM 3374 C C . ASN B 1 190 ? -2.986 14.092 124.257 1.00 12.83 190 ASN B C 1
ATOM 3375 O O . ASN B 1 190 ? -1.972 14.026 124.968 1.00 13.14 190 ASN B O 1
ATOM 3380 N N . TRP B 1 191 ? -4.201 13.761 124.674 1.00 13.44 191 TRP B N 1
ATOM 3381 C CA . TRP B 1 191 ? -4.493 13.467 126.069 1.00 13.64 191 TRP B CA 1
ATOM 3382 C C . TRP B 1 191 ? -5.680 12.503 126.223 1.00 12.74 191 TRP B C 1
ATOM 3383 O O . TRP B 1 191 ? -6.317 12.058 125.244 1.00 13.14 191 TRP B O 1
ATOM 3394 N N . GLY B 1 192 ? -5.904 12.102 127.461 1.00 12.65 192 GLY B N 1
ATOM 3395 C CA . GLY B 1 192 ? -7.139 11.436 127.849 1.00 12.32 192 GLY B CA 1
ATOM 3396 C C . GLY B 1 192 ? -6.998 9.964 128.181 1.00 11.85 192 GLY B C 1
ATOM 3397 O O . GLY B 1 192 ? -5.909 9.436 128.419 1.00 11.49 192 GLY B O 1
ATOM 3398 N N . SER B 1 193 ? -8.127 9.280 128.134 1.00 11.58 193 SER B N 1
ATOM 3399 C CA . SER B 1 193 ? -8.246 7.906 128.643 1.00 12.31 193 SER B CA 1
ATOM 3400 C C . SER B 1 193 ? -7.448 6.879 127.844 1.00 12.25 193 SER B C 1
ATOM 3401 O O . SER B 1 193 ? -7.171 5.789 128.353 1.00 12.03 193 SER B O 1
ATOM 3404 N N . CYS B 1 194 ? -7.122 7.180 126.584 1.00 11.92 194 CYS B N 1
ATOM 3405 C CA . CYS B 1 194 ? -6.315 6.246 125.794 1.00 11.94 194 CYS B CA 1
ATOM 3406 C C . CYS B 1 194 ? -4.802 6.452 125.963 1.00 12.26 194 CYS B C 1
ATOM 3407 O O . CYS B 1 194 ? -4.033 5.631 125.486 1.00 13.24 194 CYS B O 1
ATOM 3410 N N . VAL B 1 195 ? -4.397 7.500 126.664 1.00 11.74 195 VAL B N 1
ATOM 3411 C CA . VAL B 1 195 ? -2.985 7.763 126.937 1.00 12.25 195 VAL B CA 1
ATOM 3412 C C . VAL B 1 195 ? -2.563 7.062 128.245 1.00 12.16 195 VAL B C 1
ATOM 3413 O O . VAL B 1 195 ? -3.212 7.193 129.293 1.00 12.32 195 VAL B O 1
ATOM 3417 N N . ASP B 1 196 ? -1.488 6.289 128.159 1.00 12.27 196 ASP B N 1
ATOM 3418 C CA . ASP B 1 196 ? -1.009 5.464 129.262 1.00 13.03 196 ASP B CA 1
ATOM 3419 C C . ASP B 1 196 ? 0.031 6.152 130.110 1.00 12.62 196 ASP B C 1
ATOM 3420 O O . ASP B 1 196 ? 0.120 5.888 131.288 1.00 13.16 196 ASP B O 1
ATOM 3425 N N . LEU B 1 197 ? 0.810 7.049 129.527 1.00 13.18 197 LEU B N 1
ATOM 3426 C CA . LEU B 1 197 ? 1.857 7.720 130.295 1.00 12.87 197 LEU B CA 1
ATOM 3427 C C . LEU B 1 197 ? 2.520 8.845 129.517 1.00 12.18 197 LEU B C 1
ATOM 3428 O O . LEU B 1 197 ? 2.338 8.984 128.298 1.00 10.76 197 LEU B O 1
ATOM 3436 N N . PHE B 1 198 ? 3.236 9.670 130.261 1.00 10.55 198 PHE B N 1
ATOM 3437 C CA . PHE B 1 198 ? 3.912 10.842 129.718 1.00 10.98 198 PHE B CA 1
ATOM 3438 C C . PHE B 1 198 ? 5.394 10.569 129.683 1.00 9.70 198 PHE B C 1
ATOM 3439 O O . PHE B 1 198 ? 5.924 9.851 130.524 1.00 11.55 198 PHE B O 1
ATOM 3447 N N . ALA B 1 199 ? 6.070 11.157 128.710 1.00 9.31 199 ALA B N 1
ATOM 3448 C CA . ALA B 1 199 ? 7.555 11.142 128.662 1.00 8.24 199 ALA B CA 1
ATOM 3449 C C . ALA B 1 199 ? 8.031 12.415 127.980 1.00 7.69 199 ALA B C 1
ATOM 3450 O O . ALA B 1 199 ? 7.245 13.089 127.323 1.00 7.15 199 ALA B O 1
ATOM 3452 N N . PRO B 1 200 ? 9.291 12.779 128.154 1.00 8.85 200 PRO B N 1
ATOM 3453 C CA . PRO B 1 200 ? 9.831 13.998 127.519 1.00 9.57 200 PRO B CA 1
ATOM 3454 C C . PRO B 1 200 ? 9.637 14.038 126.003 1.00 9.21 200 PRO B C 1
ATOM 3455 O O . PRO B 1 200 ? 10.134 13.151 125.292 1.00 8.71 200 PRO B O 1
ATOM 3459 N N . GLY B 1 201 ? 8.970 15.082 125.515 1.00 8.41 201 GLY B N 1
ATOM 3460 C CA . GLY B 1 201 ? 8.705 15.261 124.089 1.00 8.75 201 GLY B CA 1
ATOM 3461 C C . GLY B 1 201 ? 8.936 16.680 123.507 1.00 9.19 201 GLY B C 1
ATOM 3462 O O . GLY B 1 201 ? 8.990 16.848 122.291 1.00 9.22 201 GLY B O 1
ATOM 3463 N N . SER B 1 202 ? 9.066 17.700 124.345 1.00 8.98 202 SER B N 1
ATOM 3464 C CA . SER B 1 202 ? 9.419 19.044 123.875 1.00 9.83 202 SER B CA 1
ATOM 3465 C C . SER B 1 202 ? 10.940 19.296 123.861 1.00 10.70 202 SER B C 1
ATOM 3466 O O . SER B 1 202 ? 11.640 19.009 124.835 1.00 10.71 202 SER B O 1
ATOM 3469 N N . GLN B 1 203 ? 11.465 19.815 122.745 1.00 11.81 203 GLN B N 1
ATOM 3470 C CA . GLN B 1 203 ? 12.873 20.233 122.652 1.00 12.87 203 GLN B CA 1
ATOM 3471 C C . GLN B 1 203 ? 13.877 19.108 122.927 1.00 12.17 203 GLN B C 1
ATOM 3472 O O . GLN B 1 203 ? 14.740 19.181 123.836 1.00 13.06 203 GLN B O 1
ATOM 3478 N N . ILE B 1 204 ? 13.748 18.071 122.097 1.00 11.00 204 ILE B N 1
ATOM 3479 C CA . ILE B 1 204 ? 14.517 16.865 122.215 1.00 10.96 204 ILE B CA 1
ATOM 3480 C C . ILE B 1 204 ? 15.572 16.829 121.138 1.00 10.34 204 ILE B C 1
ATOM 3481 O O . ILE B 1 204 ? 15.251 16.819 119.956 1.00 10.36 204 ILE B O 1
ATOM 3486 N N . LYS B 1 205 ? 16.829 16.801 121.563 1.00 11.61 205 LYS B N 1
ATOM 3487 C CA . LYS B 1 205 ? 17.957 16.706 120.653 1.00 11.77 205 LYS B CA 1
ATOM 3488 C C . LYS B 1 205 ? 18.218 15.232 120.372 1.00 11.66 205 LYS B C 1
ATOM 3489 O O . LYS B 1 205 ? 18.300 14.429 121.302 1.00 11.00 205 LYS B O 1
ATOM 3495 N N . SER B 1 206 ? 18.387 14.908 119.094 1.00 11.97 206 SER B N 1
ATOM 3496 C CA . SER B 1 206 ? 18.767 13.566 118.679 1.00 11.50 206 SER B CA 1
ATOM 3497 C C . SER B 1 206 ? 19.385 13.590 117.257 1.00 11.58 206 SER B C 1
ATOM 3498 O O . SER B 1 206 ? 19.529 14.674 116.627 1.00 10.52 206 SER B O 1
ATOM 3501 N N . ALA B 1 207 ? 19.772 12.393 116.787 1.00 11.19 207 ALA B N 1
ATOM 3502 C CA . ALA B 1 207 ? 20.362 12.155 115.463 1.00 11.76 207 ALA B CA 1
ATOM 3503 C C . ALA B 1 207 ? 19.469 12.628 114.350 1.00 11.09 207 ALA B C 1
ATOM 3504 O O . ALA B 1 207 ? 18.263 12.617 114.508 1.00 11.98 207 ALA B O 1
ATOM 3506 N N . TRP B 1 208 ? 20.042 13.015 113.212 1.00 10.88 208 TRP B N 1
ATOM 3507 C CA . TRP B 1 208 ? 19.256 13.443 112.055 1.00 11.27 208 TRP B CA 1
ATOM 3508 C C . TRP B 1 208 ? 19.718 12.689 110.814 1.00 11.81 208 TRP B C 1
ATOM 3509 O O . TRP B 1 208 ? 20.831 12.151 110.791 1.00 11.00 208 TRP B O 1
ATOM 3520 N N . TYR B 1 209 ? 18.900 12.651 109.768 1.00 12.10 209 TYR B N 1
ATOM 3521 C CA . TYR B 1 209 ? 19.221 11.772 108.632 1.00 11.61 209 TYR B CA 1
ATOM 3522 C C . TYR B 1 209 ? 20.512 12.136 107.900 1.00 12.15 209 TYR B C 1
ATOM 3523 O O . TYR B 1 209 ? 21.083 11.283 107.189 1.00 13.01 209 TYR B O 1
ATOM 3532 N N . ASP B 1 210 ? 20.969 13.373 108.047 1.00 11.12 210 ASP B N 1
ATOM 3533 C CA . ASP B 1 210 ? 22.152 13.850 107.331 1.00 12.27 210 ASP B CA 1
ATOM 3534 C C . ASP B 1 210 ? 23.481 13.566 108.049 1.00 12.78 210 ASP B C 1
ATOM 3535 O O . ASP B 1 210 ? 24.541 13.980 107.574 1.00 14.33 210 ASP B O 1
ATOM 3540 N N . GLY B 1 211 ? 23.434 12.853 109.176 1.00 12.68 211 GLY B N 1
ATOM 3541 C CA . GLY B 1 211 ? 24.627 12.499 109.938 1.00 11.97 211 GLY B CA 1
ATOM 3542 C C . GLY B 1 211 ? 24.918 13.400 111.131 1.00 11.75 211 GLY B C 1
ATOM 3543 O O . GLY B 1 211 ? 25.776 13.064 111.964 1.00 11.53 211 GLY B O 1
ATOM 3544 N N . GLY B 1 212 ? 24.209 14.532 111.208 1.00 11.90 212 GLY B N 1
ATOM 3545 C CA . GLY B 1 212 ? 24.330 15.503 112.288 1.00 11.09 212 GLY B CA 1
ATOM 3546 C C . GLY B 1 212 ? 23.144 15.364 113.229 1.00 11.81 212 GLY B C 1
ATOM 3547 O O . GLY B 1 212 ? 22.644 14.252 113.415 1.00 10.99 212 GLY B O 1
ATOM 3548 N N . TYR B 1 213 ? 22.652 16.481 113.769 1.00 11.60 213 TYR B N 1
ATOM 3549 C CA . TYR B 1 213 ? 21.696 16.472 114.876 1.00 12.42 213 TYR B CA 1
ATOM 3550 C C . TYR B 1 213 ? 20.608 17.507 114.677 1.00 13.18 213 TYR B C 1
ATOM 3551 O O . TYR B 1 213 ? 20.729 18.422 113.861 1.00 12.98 213 TYR B O 1
ATOM 3560 N N . LYS B 1 214 ? 19.522 17.328 115.404 1.00 14.13 214 LYS B N 1
ATOM 3561 C CA . LYS B 1 214 ? 18.384 18.230 115.332 1.00 14.44 214 LYS B CA 1
ATOM 3562 C C . LYS B 1 214 ? 17.589 18.178 116.615 1.00 13.40 214 LYS B C 1
ATOM 3563 O O . LYS B 1 214 ? 17.538 17.145 117.290 1.00 12.66 214 LYS B O 1
ATOM 3569 N N . THR B 1 215 ? 16.949 19.297 116.937 1.00 13.88 215 THR B N 1
ATOM 3570 C CA . THR B 1 215 ? 16.112 19.399 118.123 1.00 13.33 215 THR B CA 1
ATOM 3571 C C . THR B 1 215 ? 14.702 19.683 117.664 1.00 14.08 215 THR B C 1
ATOM 3572 O O . THR B 1 215 ? 14.440 20.701 116.971 1.00 13.86 215 THR B O 1
ATOM 3576 N N . ILE B 1 216 ? 13.798 18.768 118.008 1.00 13.18 216 ILE B N 1
ATOM 3577 C CA . ILE B 1 216 ? 12.396 18.841 117.583 1.00 12.18 216 ILE B CA 1
ATOM 3578 C C . ILE B 1 216 ? 11.463 18.388 118.734 1.00 10.81 216 ILE B C 1
ATOM 3579 O O . ILE B 1 216 ? 11.887 17.797 119.710 1.00 9.66 216 ILE B O 1
ATOM 3584 N N . SER B 1 217 ? 10.177 18.644 118.547 1.00 11.26 217 SER B N 1
ATOM 3585 C CA . SER B 1 217 ? 9.159 18.449 119.551 1.00 10.49 217 SER B CA 1
ATOM 3586 C C . SER B 1 217 ? 8.040 17.564 118.989 1.00 10.64 217 SER B C 1
ATOM 3587 O O . SER B 1 217 ? 7.709 17.674 117.812 1.00 11.21 217 SER B O 1
ATOM 3590 N N . GLY B 1 218 ? 7.493 16.672 119.818 1.00 9.84 218 GLY B N 1
ATOM 3591 C CA . GLY B 1 218 ? 6.333 15.877 119.428 1.00 10.17 218 GLY B CA 1
ATOM 3592 C C . GLY B 1 218 ? 6.094 14.723 120.375 1.00 10.04 218 GLY B C 1
ATOM 3593 O O . GLY B 1 218 ? 6.979 14.344 121.148 1.00 9.48 218 GLY B O 1
ATOM 3594 N N . THR B 1 219 ? 4.897 14.156 120.321 1.00 10.08 219 THR B N 1
ATOM 3595 C CA . THR B 1 219 ? 4.663 12.910 121.014 1.00 10.46 219 THR B CA 1
ATOM 3596 C C . THR B 1 219 ? 5.505 11.836 120.340 1.00 10.36 219 THR B C 1
ATOM 3597 O O . THR B 1 219 ? 5.841 10.841 120.978 1.00 11.03 219 THR B O 1
ATOM 3601 N N . SER B 1 220 ? 5.895 12.091 119.086 1.00 10.89 220 SER B N 1
ATOM 3602 C CA . SER B 1 220 ? 6.851 11.273 118.379 1.00 11.43 220 SER B CA 1
ATOM 3603 C C . SER B 1 220 ? 8.227 11.141 119.020 1.00 10.36 220 SER B C 1
ATOM 3604 O O . SER B 1 220 ? 8.903 10.139 118.782 1.00 10.69 220 SER B O 1
ATOM 3607 N N . MET B 1 221 ? 8.628 12.164 119.784 1.00 10.19 221 MET B N 1
ATOM 3608 C CA . MET B 1 221 ? 9.871 12.189 120.548 1.00 9.30 221 MET B CA 1
ATOM 3609 C C . MET B 1 221 ? 9.727 11.580 121.961 1.00 9.85 221 MET B C 1
ATOM 3610 O O . MET B 1 221 ? 10.670 11.085 122.515 1.00 9.99 221 MET B O 1
ATOM 3615 N N . ALA B 1 222 ? 8.541 11.664 122.540 1.00 9.83 222 ALA B N 1
ATOM 3616 C CA . ALA B 1 222 ? 8.236 11.078 123.841 1.00 9.34 222 ALA B CA 1
ATOM 3617 C C . ALA B 1 222 ? 8.252 9.561 123.759 1.00 8.87 222 ALA B C 1
ATOM 3618 O O . ALA B 1 222 ? 8.852 8.861 124.604 1.00 9.52 222 ALA B O 1
ATOM 3620 N N . THR B 1 223 ? 7.625 9.044 122.718 1.00 9.30 223 THR B N 1
ATOM 3621 C CA . THR B 1 223 ? 7.442 7.611 122.534 1.00 8.62 223 THR B CA 1
ATOM 3622 C C . THR B 1 223 ? 8.766 6.836 122.598 1.00 9.46 223 THR B C 1
ATOM 3623 O O . THR B 1 223 ? 8.819 5.862 123.339 1.00 8.61 223 THR B O 1
ATOM 3627 N N . PRO B 1 224 ? 9.819 7.246 121.863 1.00 8.51 224 PRO B N 1
ATOM 3628 C CA . PRO B 1 224 ? 11.120 6.559 121.944 1.00 9.54 224 PRO B CA 1
ATOM 3629 C C . PRO B 1 224 ? 11.805 6.636 123.286 1.00 9.45 224 PRO B C 1
ATOM 3630 O O . PRO B 1 224 ? 12.595 5.745 123.570 1.00 10.28 224 PRO B O 1
ATOM 3634 N N . HIS B 1 225 ? 11.513 7.634 124.124 1.00 10.23 225 HIS B N 1
ATOM 3635 C CA . HIS B 1 225 ? 12.022 7.551 125.500 1.00 9.82 225 HIS B CA 1
ATOM 3636 C C . HIS B 1 225 ? 11.441 6.314 126.197 1.00 10.68 225 HIS B C 1
ATOM 3637 O O . HIS B 1 225 ? 12.173 5.606 126.884 1.00 10.17 225 HIS B O 1
ATOM 3644 N N . VAL B 1 226 ? 10.124 6.080 126.028 1.00 9.51 226 VAL B N 1
ATOM 3645 C CA . VAL B 1 226 ? 9.484 4.921 126.601 1.00 9.73 226 VAL B CA 1
ATOM 3646 C C . VAL B 1 226 ? 10.037 3.625 125.958 1.00 10.06 226 VAL B C 1
ATOM 3647 O O . VAL B 1 226 ? 10.296 2.645 126.660 1.00 8.41 226 VAL B O 1
ATOM 3651 N N . ALA B 1 227 ? 10.209 3.607 124.642 1.00 9.80 227 ALA B N 1
ATOM 3652 C CA . ALA B 1 227 ? 10.775 2.410 123.985 1.00 9.56 227 ALA B CA 1
ATOM 3653 C C . ALA B 1 227 ? 12.177 2.126 124.510 1.00 10.23 227 ALA B C 1
ATOM 3654 O O . ALA B 1 227 ? 12.537 0.974 124.754 1.00 9.40 227 ALA B O 1
ATOM 3656 N N . GLY B 1 228 ? 12.973 3.178 124.694 1.00 10.20 228 GLY B N 1
ATOM 3657 C CA . GLY B 1 228 ? 14.291 3.023 125.270 1.00 10.25 228 GLY B CA 1
ATOM 3658 C C . GLY B 1 228 ? 14.245 2.359 126.652 1.00 10.18 228 GLY B C 1
ATOM 3659 O O . GLY B 1 228 ? 15.010 1.449 126.935 1.00 11.19 228 GLY B O 1
ATOM 3660 N N . VAL B 1 229 ? 13.347 2.834 127.492 1.00 9.78 229 VAL B N 1
ATOM 3661 C CA . VAL B 1 229 ? 13.182 2.304 128.831 1.00 10.18 229 VAL B CA 1
ATOM 3662 C C . VAL B 1 229 ? 12.649 0.878 128.775 1.00 9.82 229 VAL B C 1
ATOM 3663 O O . VAL B 1 229 ? 13.089 0.044 129.565 1.00 10.67 229 VAL B O 1
ATOM 3667 N N . ALA B 1 230 ? 11.751 0.578 127.824 1.00 9.26 230 ALA B N 1
ATOM 3668 C CA . ALA B 1 230 ? 11.276 -0.788 127.628 1.00 8.50 230 ALA B CA 1
ATOM 3669 C C . ALA B 1 230 ? 12.498 -1.671 127.374 1.00 9.01 230 ALA B C 1
ATOM 3670 O O . ALA B 1 230 ? 12.541 -2.796 127.863 1.00 9.18 230 ALA B O 1
ATOM 3672 N N . ALA B 1 231 ? 13.471 -1.164 126.613 1.00 7.53 231 ALA B N 1
ATOM 3673 C CA . ALA B 1 231 ? 14.639 -1.970 126.249 1.00 8.77 231 ALA B CA 1
ATOM 3674 C C . ALA B 1 231 ? 15.485 -2.194 127.488 1.00 9.11 231 A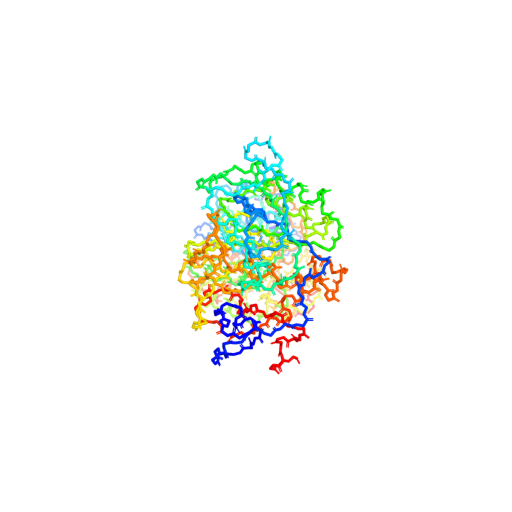LA B C 1
ATOM 3675 O O . ALA B 1 231 ? 16.001 -3.261 127.658 1.00 9.62 231 ALA B O 1
ATOM 3677 N N . LEU B 1 232 ? 15.565 -1.206 128.379 1.00 8.96 232 LEU B N 1
ATOM 3678 C CA . LEU B 1 232 ? 16.280 -1.396 129.629 1.00 9.52 232 LEU B CA 1
ATOM 3679 C C . LEU B 1 232 ? 15.583 -2.452 130.473 1.00 9.94 232 LEU B C 1
ATOM 3680 O O . LEU B 1 232 ? 16.240 -3.327 131.035 1.00 9.30 232 LEU B O 1
ATOM 3685 N N . TYR B 1 233 ? 14.248 -2.423 130.521 1.00 9.93 233 TYR B N 1
ATOM 3686 C CA . TYR B 1 233 ? 13.509 -3.392 131.284 1.00 9.47 233 TYR B CA 1
ATOM 3687 C C . TYR B 1 233 ? 13.611 -4.790 130.671 1.00 10.63 233 TYR B C 1
ATOM 3688 O O . TYR B 1 233 ? 13.650 -5.782 131.401 1.00 9.85 233 TYR B O 1
ATOM 3697 N N . LEU B 1 234 ? 13.622 -4.877 129.338 1.00 10.91 234 LEU B N 1
ATOM 3698 C CA . LEU B 1 234 ? 13.759 -6.175 128.652 1.00 11.73 234 LEU B CA 1
ATOM 3699 C C . LEU B 1 234 ? 15.147 -6.801 128.891 1.00 11.97 234 LEU B C 1
ATOM 3700 O O . LEU B 1 234 ? 15.282 -8.037 128.978 1.00 12.95 234 LEU B O 1
ATOM 3705 N N . GLN B 1 235 ? 16.183 -5.970 128.997 1.00 12.11 235 GLN B N 1
ATOM 3706 C CA . GLN B 1 235 ? 17.525 -6.488 129.333 1.00 11.41 235 GLN B CA 1
ATOM 3707 C C . GLN B 1 235 ? 17.565 -7.002 130.774 1.00 11.29 235 GLN B C 1
ATOM 3708 O O . GLN B 1 235 ? 18.133 -8.070 131.039 1.00 9.95 235 GLN B O 1
ATOM 3714 N N . GLU B 1 236 ? 16.966 -6.249 131.686 1.00 10.82 236 GLU B N 1
ATOM 3715 C CA . GLU B 1 236 ? 16.786 -6.705 133.077 1.00 11.08 236 GLU B CA 1
ATOM 3716 C C . GLU B 1 236 ? 15.968 -8.041 133.186 1.00 11.12 236 GLU B C 1
ATOM 3717 O O . GLU B 1 236 ? 16.268 -8.925 134.007 1.00 9.93 236 GLU B O 1
ATOM 3723 N N . ASN B 1 237 ? 14.925 -8.146 132.370 1.00 10.54 237 ASN B N 1
ATOM 3724 C CA . ASN B 1 237 ? 14.039 -9.309 132.305 1.00 10.88 237 ASN B CA 1
ATOM 3725 C C . ASN B 1 237 ? 13.612 -9.575 130.867 1.00 10.70 237 ASN B C 1
ATOM 3726 O O . ASN B 1 237 ? 12.610 -9.031 130.375 1.00 10.01 237 ASN B O 1
ATOM 3731 N N . ASN B 1 238 ? 14.406 -10.395 130.186 1.00 11.64 238 ASN B N 1
ATOM 3732 C CA . ASN B 1 238 ? 14.187 -10.782 128.800 1.00 11.71 238 ASN B CA 1
ATOM 3733 C C . ASN B 1 238 ? 12.786 -11.336 128.496 1.00 11.79 238 ASN B C 1
ATOM 3734 O O . ASN B 1 238 ? 12.347 -11.275 127.339 1.00 11.41 238 ASN B O 1
ATOM 3739 N N . GLY B 1 239 ? 12.122 -11.923 129.509 1.00 12.11 239 GLY B N 1
ATOM 3740 C CA . GLY B 1 239 ? 10.898 -12.680 129.295 1.00 11.84 239 GLY B CA 1
ATOM 3741 C C . GLY B 1 239 ? 9.590 -11.951 129.501 1.00 11.76 239 GLY B C 1
ATOM 3742 O O . GLY B 1 239 ? 8.548 -12.582 129.482 1.00 11.54 239 GLY B O 1
ATOM 3743 N N . LEU B 1 240 ? 9.632 -10.624 129.643 1.00 11.28 240 LEU B N 1
ATOM 3744 C CA . LEU B 1 240 ? 8.430 -9.852 129.900 1.00 11.07 240 LEU B CA 1
ATOM 3745 C C . LEU B 1 240 ? 7.456 -9.957 128.741 1.00 11.34 240 LEU B C 1
ATOM 3746 O O . LEU B 1 240 ? 7.827 -9.656 127.638 1.00 11.74 240 LEU B O 1
ATOM 3751 N N . THR B 1 241 ? 6.205 -10.350 128.997 1.00 10.05 241 THR B N 1
ATOM 3752 C CA . THR B 1 241 ? 5.154 -10.233 127.983 1.00 10.51 241 THR B CA 1
ATOM 3753 C C . THR B 1 241 ? 4.748 -8.764 127.880 1.00 10.76 241 THR B C 1
ATOM 3754 O O . THR B 1 241 ? 5.048 -7.991 128.772 1.00 10.00 241 THR B O 1
ATOM 3758 N N . PRO B 1 242 ? 4.029 -8.373 126.833 1.00 11.34 242 PRO B N 1
ATOM 3759 C CA . PRO B 1 242 ? 3.467 -7.010 126.777 1.00 11.91 242 PRO B CA 1
ATOM 3760 C C . PRO B 1 242 ? 2.667 -6.607 128.012 1.00 12.11 242 PRO B C 1
ATOM 3761 O O . PRO B 1 242 ? 2.851 -5.528 128.532 1.00 12.24 242 PRO B O 1
ATOM 3765 N N . LEU B 1 243 ? 1.828 -7.501 128.489 1.00 12.69 243 LEU B N 1
ATOM 3766 C CA . LEU B 1 243 ? 1.126 -7.328 129.754 1.00 13.32 243 LEU B CA 1
ATOM 3767 C C . LEU B 1 243 ? 2.061 -6.974 130.917 1.00 12.87 243 LEU B C 1
ATOM 3768 O O . LEU B 1 243 ? 1.826 -5.980 131.650 1.00 11.63 243 LEU B O 1
ATOM 3773 N N . GLN B 1 244 ? 3.096 -7.786 131.112 1.00 11.49 244 GLN B N 1
ATOM 3774 C CA . GLN B 1 244 ? 4.054 -7.524 132.199 1.00 11.22 244 GLN B CA 1
ATOM 3775 C C . GLN B 1 244 ? 4.834 -6.213 132.010 1.00 10.94 244 GLN B C 1
ATOM 3776 O O . GLN B 1 244 ? 5.084 -5.492 132.978 1.00 10.65 244 GLN B O 1
ATOM 3782 N N . LEU B 1 245 ? 5.233 -5.916 130.786 1.00 10.35 245 LEU B N 1
ATOM 3783 C CA A LEU B 1 245 ? 6.020 -4.713 130.515 0.65 10.50 245 LEU B CA 1
ATOM 3784 C CA B LEU B 1 245 ? 6.030 -4.733 130.506 0.35 10.21 245 LEU B CA 1
ATOM 3785 C C A LEU B 1 245 ? 5.175 -3.450 130.716 0.65 10.37 245 LEU B C 1
ATOM 3786 C C B LEU B 1 245 ? 5.205 -3.447 130.665 0.35 10.28 245 LEU B C 1
ATOM 3787 O O A LEU B 1 245 ? 5.599 -2.499 131.383 0.65 9.31 245 LEU B O 1
ATOM 3788 O O B LEU B 1 245 ? 5.676 -2.473 131.255 0.35 9.83 245 LEU B O 1
ATOM 3797 N N . THR B 1 246 ? 3.982 -3.459 130.142 1.00 10.16 246 THR B N 1
ATOM 3798 C CA . THR B 1 246 ? 3.031 -2.385 130.362 1.00 10.75 246 THR B CA 1
ATOM 3799 C C . THR B 1 246 ? 2.891 -2.068 131.861 1.00 10.16 246 THR B C 1
ATOM 3800 O O . THR B 1 246 ? 3.005 -0.908 132.275 1.00 9.02 246 THR B O 1
ATOM 3804 N N . GLY B 1 247 ? 2.676 -3.110 132.665 1.00 8.97 247 GLY B N 1
ATOM 3805 C CA . GLY B 1 247 ? 2.507 -2.937 134.096 1.00 9.41 247 GLY B CA 1
ATOM 3806 C C . GLY B 1 247 ? 3.743 -2.384 134.746 1.00 9.88 247 GLY B C 1
ATOM 3807 O O . GLY B 1 247 ? 3.646 -1.520 135.627 1.00 10.89 247 GLY B O 1
ATOM 3808 N N . LEU B 1 248 ? 4.912 -2.856 134.311 1.00 9.44 248 LEU B N 1
ATOM 3809 C CA . LEU B 1 248 ? 6.177 -2.415 134.920 1.00 9.38 248 LEU B CA 1
ATOM 3810 C C . LEU B 1 248 ? 6.431 -0.906 134.632 1.00 9.20 248 LEU B C 1
ATOM 3811 O O . LEU B 1 248 ? 6.846 -0.164 135.529 1.00 8.63 248 LEU B O 1
ATOM 3816 N N . LEU B 1 249 ? 6.085 -0.445 133.435 1.00 8.92 249 LEU B N 1
ATOM 3817 C CA . LEU B 1 249 ? 6.241 0.973 133.061 1.00 9.21 249 LEU B CA 1
ATOM 3818 C C . LEU B 1 249 ? 5.301 1.825 133.923 1.00 9.06 249 LEU B C 1
ATOM 3819 O O . LEU B 1 249 ? 5.687 2.856 134.449 1.00 9.97 249 LEU B O 1
ATOM 3824 N N . ASN B 1 250 ? 4.071 1.345 134.074 1.00 10.18 250 ASN B N 1
ATOM 3825 C CA . ASN B 1 250 ? 3.053 1.996 134.877 1.00 9.75 250 ASN B CA 1
ATOM 3826 C C . ASN B 1 250 ? 3.377 2.073 136.356 1.00 10.86 250 ASN B C 1
ATOM 3827 O O . ASN B 1 250 ? 3.263 3.154 136.977 1.00 12.22 250 ASN B O 1
ATOM 3832 N N . SER B 1 251 ? 3.801 0.963 136.940 1.00 9.91 251 SER B N 1
ATOM 3833 C CA . SER B 1 251 ? 4.069 0.932 138.378 1.00 10.37 251 SER B CA 1
ATOM 3834 C C . SER B 1 251 ? 5.399 1.573 138.802 1.00 10.07 251 SER B C 1
ATOM 3835 O O . SER B 1 251 ? 5.516 2.097 139.921 1.00 9.20 251 SER B O 1
ATOM 3838 N N . ARG B 1 252 ? 6.373 1.557 137.906 1.00 10.67 252 ARG B N 1
ATOM 3839 C CA . ARG B 1 252 ? 7.641 2.235 138.114 1.00 10.03 252 ARG B CA 1
ATOM 3840 C C . ARG B 1 252 ? 7.598 3.754 137.877 1.00 10.34 252 ARG B C 1
ATOM 3841 O O . ARG B 1 252 ? 8.448 4.475 138.388 1.00 8.51 252 ARG B O 1
ATOM 3849 N N . ALA B 1 253 ? 6.585 4.235 137.163 1.00 10.42 253 ALA B N 1
ATOM 3850 C CA . ALA B 1 253 ? 6.528 5.629 136.733 1.00 10.79 253 ALA B CA 1
ATOM 3851 C C . ALA B 1 253 ? 6.446 6.572 137.936 1.00 10.87 253 ALA B C 1
ATOM 3852 O O . ALA B 1 253 ? 5.950 6.203 139.006 1.00 10.54 253 ALA B O 1
ATOM 3854 N N . SER B 1 254 ? 6.953 7.776 137.746 1.00 11.35 254 SER B N 1
ATOM 3855 C CA . SER B 1 254 ? 6.814 8.832 138.742 1.00 11.14 254 SER B CA 1
ATOM 3856 C C . SER B 1 254 ? 5.361 9.313 138.731 1.00 10.09 254 SER B C 1
ATOM 3857 O O . SER B 1 254 ? 4.762 9.524 137.679 1.00 10.31 254 SER B O 1
ATOM 3860 N N . GLU B 1 255 ? 4.744 9.418 139.903 1.00 10.08 255 GLU B N 1
ATOM 3861 C CA . GLU B 1 255 ? 3.335 9.748 139.996 1.00 9.93 255 GLU B CA 1
ATOM 3862 C C . GLU B 1 255 ? 3.059 11.207 140.360 1.00 10.13 255 GLU B C 1
ATOM 3863 O O . GLU B 1 255 ? 3.774 11.792 141.152 1.00 10.30 255 GLU B O 1
ATOM 3869 N N . ASN B 1 256 ? 2.074 11.802 139.688 1.00 9.04 256 ASN B N 1
ATOM 3870 C CA . ASN B 1 256 ? 1.499 13.096 140.086 1.00 10.33 256 ASN B CA 1
ATOM 3871 C C . ASN B 1 256 ? 2.522 14.228 139.925 1.00 10.87 256 ASN B C 1
ATOM 3872 O O . ASN B 1 256 ? 2.477 15.218 140.651 1.00 13.08 256 ASN B O 1
ATOM 3877 N N . LYS B 1 257 ? 3.407 14.080 138.934 1.00 11.16 257 LYS B N 1
ATOM 3878 C CA . LYS B 1 257 ? 4.436 15.104 138.642 1.00 11.13 257 LYS B CA 1
ATOM 3879 C C . LYS B 1 257 ? 4.040 16.125 137.568 1.00 11.50 257 LYS B C 1
ATOM 3880 O O . LYS B 1 257 ? 4.564 17.247 137.545 1.00 11.19 257 LYS B O 1
ATOM 3886 N N . VAL B 1 258 ? 3.127 15.736 136.687 1.00 11.02 258 VAL B N 1
ATOM 3887 C CA . VAL B 1 258 ? 2.843 16.469 135.473 1.00 10.77 258 VAL B CA 1
ATOM 3888 C C . VAL B 1 258 ? 1.660 17.387 135.691 1.00 11.25 258 VAL B C 1
ATOM 3889 O O . VAL B 1 258 ? 0.647 16.976 136.279 1.00 9.20 258 VAL B O 1
ATOM 3893 N N . SER B 1 259 ? 1.815 18.642 135.258 1.00 11.51 259 SER B N 1
ATOM 3894 C CA . SER B 1 259 ? 0.735 19.640 135.271 1.00 12.06 259 SER B CA 1
ATOM 3895 C C . SER B 1 259 ? 0.006 19.726 133.913 1.00 11.91 259 SER B C 1
ATOM 3896 O O . SER B 1 259 ? 0.530 19.334 132.869 1.00 11.72 259 SER B O 1
ATOM 3899 N N . ASP B 1 260 ? -1.215 20.262 133.942 1.00 12.26 260 ASP B N 1
ATOM 3900 C CA . ASP B 1 260 ? -2.070 20.405 132.767 1.00 13.03 260 ASP B CA 1
ATOM 3901 C C . ASP B 1 260 ? -2.297 19.077 132.034 1.00 13.25 260 ASP B C 1
ATOM 3902 O O . ASP B 1 260 ? -2.229 19.010 130.803 1.00 12.75 260 ASP B O 1
ATOM 3907 N N . THR B 1 261 ? -2.593 18.023 132.790 1.00 13.13 261 THR B N 1
ATOM 3908 C CA . THR B 1 261 ? -2.734 16.688 132.212 1.00 12.70 261 THR B CA 1
ATOM 3909 C C . THR B 1 261 ? -3.990 16.476 131.389 1.00 12.85 261 THR B C 1
ATOM 3910 O O . THR B 1 261 ? -4.064 15.541 130.584 1.00 11.73 261 THR B O 1
ATOM 3914 N N . ARG B 1 262 ? -4.970 17.346 131.602 1.00 13.05 262 ARG B N 1
ATOM 3915 C CA . ARG B 1 262 ? -6.286 17.242 130.994 1.00 13.49 262 ARG B CA 1
ATOM 3916 C C . ARG B 1 262 ? -6.985 15.917 131.358 1.00 14.11 262 ARG B C 1
ATOM 3917 O O . ARG B 1 262 ? -7.739 15.356 130.549 1.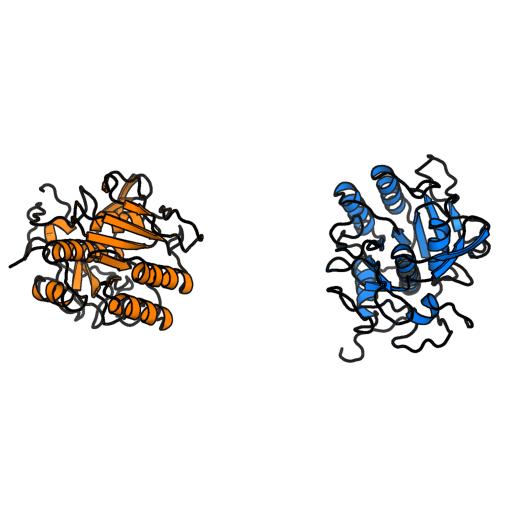00 14.16 262 ARG B O 1
ATOM 3925 N N . GLY B 1 263 ? -6.699 15.431 132.570 1.00 13.70 263 GLY B N 1
ATOM 3926 C CA . GLY B 1 263 ? -7.315 14.216 133.082 1.00 14.24 263 GLY B CA 1
ATOM 3927 C C . GLY B 1 263 ? -6.586 12.901 132.811 1.00 13.98 263 GLY B C 1
ATOM 3928 O O . GLY B 1 263 ? -7.032 11.831 133.324 1.00 15.13 263 GLY B O 1
ATOM 3929 N N . THR B 1 264 ? -5.562 12.956 131.954 1.00 12.69 264 THR B N 1
ATOM 3930 C CA . THR B 1 264 ? -4.692 11.808 131.622 1.00 12.17 264 THR B CA 1
ATOM 3931 C C . THR B 1 264 ? -4.084 11.254 132.901 1.00 12.37 264 THR B C 1
ATOM 3932 O O . THR B 1 264 ? -3.635 12.029 133.759 1.00 11.75 264 THR B O 1
ATOM 3936 N N . THR B 1 265 ? -4.038 9.938 133.017 1.00 12.53 265 THR B N 1
ATOM 3937 C CA . THR B 1 265 ? -3.304 9.301 134.126 1.00 12.40 265 THR B CA 1
ATOM 3938 C C . THR B 1 265 ? -1.935 9.960 134.365 1.00 11.65 265 THR B C 1
ATOM 3939 O O . THR B 1 265 ? -1.103 10.087 133.466 1.00 10.92 265 THR B O 1
ATOM 3943 N N . ASN B 1 266 ? -1.706 10.389 135.602 1.00 11.57 266 ASN B N 1
ATOM 3944 C CA . ASN B 1 266 ? -0.526 11.213 135.923 1.00 10.98 266 ASN B CA 1
ATOM 3945 C C . ASN B 1 266 ? 0.652 10.312 136.240 1.00 10.51 266 ASN B C 1
ATOM 3946 O O . ASN B 1 266 ? 1.073 10.187 137.380 1.00 11.29 266 ASN B O 1
ATOM 3951 N N . LYS B 1 267 ? 1.195 9.712 135.192 1.00 9.98 267 LYS B N 1
ATOM 3952 C CA . LYS B 1 267 ? 2.337 8.809 135.240 1.00 10.89 267 LYS B CA 1
ATOM 3953 C C . LYS B 1 267 ? 3.421 9.325 134.281 1.00 11.34 267 LYS B C 1
ATOM 3954 O O . LYS B 1 267 ? 3.133 9.595 133.114 1.00 11.23 267 LYS B O 1
ATOM 3960 N N . LEU B 1 268 ? 4.632 9.505 134.808 1.00 11.35 268 LEU B N 1
ATOM 3961 C CA . LEU B 1 268 ? 5.746 10.074 134.064 1.00 11.33 268 LEU B CA 1
ATOM 3962 C C . LEU B 1 268 ? 6.855 9.023 134.022 1.00 10.59 268 LEU B C 1
ATOM 3963 O O . LEU B 1 268 ? 7.244 8.462 135.032 1.00 9.63 268 LEU B O 1
ATOM 3968 N N . LEU B 1 269 ? 7.378 8.784 132.833 1.00 11.32 269 LEU B N 1
ATOM 3969 C CA . LEU B 1 269 ? 8.346 7.721 132.602 1.00 10.31 269 LEU B CA 1
ATOM 3970 C C . LEU B 1 269 ? 9.502 7.803 133.554 1.00 9.76 269 LEU B C 1
ATOM 3971 O O . LEU B 1 269 ? 10.118 8.853 133.730 1.00 9.63 269 LEU B O 1
ATOM 3976 N N . TYR B 1 270 ? 9.851 6.653 134.108 1.00 9.76 270 TYR B N 1
ATOM 3977 C CA . TYR B 1 270 ? 10.995 6.515 135.018 1.00 9.60 270 TYR B CA 1
ATOM 3978 C C . TYR B 1 270 ? 11.774 5.273 134.650 1.00 9.62 270 TYR B C 1
ATOM 3979 O O . TYR B 1 270 ? 11.165 4.221 134.427 1.00 8.89 270 TYR B O 1
ATOM 3988 N N . SER B 1 271 ? 13.102 5.388 134.578 1.00 10.20 271 SER B N 1
ATOM 3989 C CA . SER B 1 271 ? 13.963 4.408 133.882 1.00 11.05 271 SER B CA 1
ATOM 3990 C C . SER B 1 271 ? 14.630 3.390 134.797 1.00 11.01 271 SER B C 1
ATOM 3991 O O . SER B 1 271 ? 15.175 2.409 134.309 1.00 9.52 271 SER B O 1
ATOM 3994 N N . LEU B 1 272 ? 14.553 3.599 136.116 1.00 11.65 272 LEU B N 1
ATOM 3995 C CA . LEU B 1 272 ? 15.233 2.711 137.069 1.00 13.68 272 LEU B CA 1
ATOM 3996 C C . LEU B 1 272 ? 14.308 1.738 137.840 1.00 14.91 272 LEU B C 1
ATOM 3997 O O . LEU B 1 272 ? 13.129 1.985 138.000 1.00 14.13 272 LEU B O 1
ATOM 4002 N N . ALA B 1 273 ? 14.909 0.677 138.379 1.00 17.71 273 ALA B N 1
ATOM 4003 C CA . ALA B 1 273 ? 14.219 -0.300 139.213 1.00 21.23 273 ALA B CA 1
ATOM 4004 C C . ALA B 1 273 ? 14.003 0.187 140.659 1.00 24.11 273 ALA B C 1
ATOM 4005 O O . ALA B 1 273 ? 14.569 1.182 141.088 1.00 25.09 273 ALA B O 1
ATOM 4007 N N . ASP B 1 274 ? 13.122 -0.520 141.366 1.00 27.76 274 ASP B N 1
ATOM 4008 C CA . ASP B 1 274 ? 13.145 -0.682 142.851 1.00 30.45 274 ASP B CA 1
ATOM 4009 C C . ASP B 1 274 ? 12.249 0.279 143.603 1.00 31.70 274 ASP B C 1
ATOM 4010 O O . ASP B 1 274 ? 11.008 0.162 143.517 1.00 34.30 274 ASP B O 1
#

InterPro domains:
  IPR000209 Peptidase S8/S53 domain [PF00082] (169-396)
  IPR007280 Peptidase, C-terminal, archaeal/bacterial [PF04151] (450-516)
  IPR010259 Peptidase S8 propeptide/proteinase inhibitor I9 [PF05922] (53-130)
  IPR015500 Peptidase S8, subtilisin-related [PR00723] (167-186)
  IPR015500 Peptidase S8, subtilisin-related [PR00723] (205-218)
  IPR015500 Peptidase S8, subtilisin-related [PR00723] (356-372)
  IPR022398 Peptidase S8, subtilisin, His-active site [PS00137] (209-219)
  IPR023827 Peptidase S8, subtilisin, Asp-active site [PS00136] (172-183)
  IPR023828 Peptidase S8, subtilisin, Ser-active site [PS00138] (357-367)
  IPR034193 Proteinase K-like catalytic domain [cd04077] (145-393)
  IPR036852 Peptidase S8/S53 domain superfamily [G3DSA:3.40.50.200] (140-423)
  IPR036852 Peptidase S8/S53 domain superfamily [SSF52743] (140-394)
  IPR037045 Peptidase S8 propeptide/proteinase inhibitor I9 superfamily [G3DSA:3.30.70.80] (42-126)
  IPR050131 Subtilisin-like serine protease [PTHR43806] (35-446)

Foldseek 3Di:
DACADLQQQPQADQADDGDRDRDAPAQLVPEEEEQEFQFAQCPFPQAVNLEDEQAALVVGGRHRAHLAFLSNFLVFCQAGCRRHLRPNHHYYIQHAAHSPGDHDLVSSLVSLLSCLVDPDFHYEYEALDKDFDDVSSLVSNVVSLVSFYAYQYEQWFQLEASCRIPPLVNQLHAYEFEDDSQQEGDNRTHAADSHLAYGHFAQGWGGTSVNRIDTHGGSSNRRSNLVSLLSSVCVVPRRQGSVRSSVQQNQAFRAPHHPPRPHHGGTYRHRDRDGNCVVPD/DACADLQQQPQADQADDGPRDRDAPAALPQEEEEQEFQFAQCPAPQCVNLEDEDAALVVGGRHRAHLAWLSNFLVFCQAGCRRHLRPNHHYYYQHQAHNPGHHDLVSSLVSLVSCLVPPDFQYEYEALDKDFDDVSQLVSNVVSLVSFYAYQAEQWFQQEASCRIPPLVNQLHAYEFEDDSQQEGDNRTHADDSHLEYGHFAQGWGATSVNRIDTHGGSSNRRSNLVNLLSRVCVVPRRAGSVRSSVCQNVQFRAPRHPPRVHHGGGYRHRDDD

CATH classification: 3.40.50.200

Radius of gyration: 38.93 Å; Cα contacts (8 Å, |Δi|>4): 1631; chains: 2; bounding box: 56×39×111 Å

Secondary structure (DSSP, 8-state):
-BS--HHHHHHT-SSSSP-SB---S---TT-EEEEEES---TT-TTTTT-EEEEEETTTTBS----SSSHHHHHHHHHH-TTT-SSTT-EEEEEE-B-TTS-B-HHHHHHHHHHHHHH--SSEEEEE---BS--HHHHHHHHHHHHTT-EEEEE--SSSSBGGGSBTTT-TTSEEEEEE-TTSBBPTT--BSTT--EEEE-SSEEEE-TTSSEEEE-SHHHHHHHHHHHHHHHHHH-TT--HHHHHHHHHHHSEES--B--TTS--EE---SSS-TT-S--/-BS--HHHHHHTSSSSSP-SB---S---TT-EEEEEES---TT-TTTTT-EEEEEETTTTBS----SSSHHHHHHHHHH-TTT-SSTT-EEEEEE-S-TTS---HHHHHHHHHHHHHH--SSEEEEE---EE--HHHHHHHHHHHHTT-EEEEE--SSSSBGGGEETTT-TTSEEEEEE-TTSBBPTT--BSTT--EEEE-SSEEEE-TTSSEEEE-SHHHHHHHHHHHHHHHHHH-TT--HHHHHHHHHHHSEES--B--TT---EE------

Solvent-accessible surface area: 20641 Å² total; per-residue (Å²): 176,69,130,19,38,38,1,3,2,0,0,12,32,55,82,68,116,53,70,159,50,8,90,51,119,65,43,0,145,40,0,27,0,11,0,0,0,2,0,0,24,30,141,5,123,3,0,69,64,41,6,84,38,18,67,3,42,50,90,106,56,79,82,0,58,9,49,39,0,38,0,0,0,0,0,0,0,0,0,0,60,107,29,0,1,0,50,67,0,56,1,17,0,0,10,3,18,27,64,94,31,71,42,87,69,76,13,8,35,41,0,0,57,48,0,32,144,72,26,114,42,29,9,0,0,1,0,2,23,50,42,62,106,21,103,60,11,18,70,15,0,95,39,2,12,167,67,40,9,5,1,0,0,5,0,17,77,88,64,38,44,0,31,89,22,1,0,1,66,3,117,54,1,4,1,0,0,0,1,34,48,79,11,30,13,2,92,53,0,4,48,5,105,32,4,36,5,0,0,0,0,5,119,2,72,0,0,35,93,103,36,27,67,90,76,35,55,3,1,12,3,0,0,0,1,0,0,0,0,0,0,6,2,5,53,65,72,91,58,20,66,15,149,99,1,30,36,46,3,49,55,26,2,1,69,119,57,11,61,81,26,109,69,9,54,33,48,0,1,14,5,34,52,72,48,4,40,118,109,139,109,185,70,116,11,33,38,0,2,1,1,0,12,29,93,83,72,115,52,75,130,48,9,84,54,117,72,46,0,142,42,0,17,0,10,0,0,0,1,0,0,23,31,144,4,123,6,0,68,65,39,5,82,37,18,66,2,41,49,90,108,59,77,80,0,57,11,53,38,0,38,0,0,0,0,0,0,0,0,0,0,57,115,33,0,1,0,54,63,0,56,1,18,0,0,10,3,14,29,63,95,32,74,41,91,67,80,11,7,36,44,0,0,57,46,0,35,142,67,32,82,56,28,11,0,0,0,0,2,23,47,42,59,97,25,110,57,12,14,68,14,0,99,40,3,10,156,71,42,8,7,1,0,0,3,0,16,78,87,65,38,52,0,31,105,20,1,0,1,79,5,125,54,2,3,0,0,0,0,1,37,48,78,11,31,13,0,94,54,0,4,48,7,109,30,5,46,3,0,0,0,0,10,132,2,74,0,0,32,95,103,34,27,78,91,76,39,57,4,1,11,2,0,0,0,1,0,0,0,0,0,0,5,2,6,53,66,74,89,58,22,68,16,148,102,1,45,34,48,3,60,83,35,5,2,97,123,64,10,62,82,23,108,76,5,60,32,30,0,1,26,6,37,39,185

Organism: NCBI:txid210249

Nearest PDB structures (foldseek):
  1s2n-assembly2_B  TM=1.003E+00  e=9.115E-61  Vibrio sp. PA-44
  5wsl-assembly3_C  TM=9.872E-01  e=1.791E-44  Meiothermus taiwanensis WR-220
  4dzt-assembly1_A  TM=9.820E-01  e=6.308E-44  Thermus aquaticus
  8c4z-assembly1_B  TM=9.906E-01  e=3.639E-41  Thermus sp. Rt41A
  8c4x-assembly1_A  TM=9.793E-01  e=1.365E-40  Actinomadura keratinilytica